Protein AF-0000000086132398 (afdb_homodimer)

InterPro domains:
  IPR012336 Thioredoxin-like fold [PF17172] (26-126)
  IPR026928 FAX/IsoI-like [SFLDG01200] (10-266)
  IPR033468 Metaxin, glutathione S-transferase domain [PF17171] (210-257)
  IPR036282 Glutathione S-transferase, C-terminal domain superfamily [SSF47616] (151-259)
  IPR040079 Glutathione transferase family [SFLDS00019] (10-266)
  IPR050931 Mitochondrial Protein Transport Metaxin [PTHR12289] (7-264)

Radius of gyration: 24.17 Å; Cα contacts (8 Å, |Δi|>4): 785; chains: 2; bounding box: 63×61×75 Å

Solvent-accessible surface area (backbone atoms only — not comparable to full-atom values): 28780 Å² total; per-residue (Å²): 127,79,73,80,75,74,62,55,65,32,36,39,23,60,60,46,71,68,75,48,50,80,59,59,49,30,52,36,40,15,45,50,43,48,40,37,78,61,68,52,77,66,44,80,31,24,67,46,41,87,76,26,86,55,52,39,72,23,29,36,38,33,34,52,91,95,46,90,55,73,44,75,42,36,48,52,66,55,43,52,54,48,34,33,74,70,65,74,36,77,64,60,62,73,82,52,50,51,60,54,46,36,42,34,55,12,43,39,27,28,45,68,43,41,47,43,53,56,50,45,42,38,20,54,60,75,24,33,68,59,31,41,55,59,78,38,55,90,42,59,66,78,56,30,56,54,53,39,50,52,50,40,53,48,49,50,50,18,34,45,59,73,41,65,64,56,47,53,73,67,56,51,51,51,49,54,47,50,51,54,51,35,52,42,43,30,40,48,53,18,46,53,51,49,59,68,67,51,68,86,79,77,74,62,85,68,70,64,63,26,67,90,53,55,95,58,66,40,68,39,46,23,44,49,42,9,46,53,50,14,38,66,54,30,78,32,31,58,68,57,31,53,56,55,64,75,36,64,62,54,56,51,49,42,49,28,45,37,60,72,67,36,69,78,36,57,73,76,120,127,80,74,80,74,73,64,51,67,32,36,40,22,59,61,46,67,68,74,47,51,80,60,60,49,31,50,36,41,14,44,52,43,48,39,38,77,61,69,52,76,66,44,76,31,24,67,43,41,86,76,25,88,56,52,38,71,22,30,35,38,32,32,51,90,97,46,90,57,74,44,76,44,36,47,51,69,55,41,52,53,49,35,34,72,69,64,74,36,77,65,58,61,73,83,52,50,51,58,54,46,36,43,35,56,13,44,39,27,29,45,68,44,42,49,42,54,56,52,46,44,38,19,54,61,76,25,33,69,58,29,40,53,59,78,38,56,88,42,59,67,80,57,29,54,55,53,39,50,51,48,40,52,49,49,49,49,19,34,44,59,74,42,64,64,56,47,52,74,65,56,51,51,51,50,54,47,52,52,54,51,34,51,43,43,30,40,48,52,17,46,51,51,48,57,69,68,51,68,89,76,75,77,64,84,67,71,63,64,25,67,88,53,53,95,60,67,40,67,37,46,21,44,50,41,8,46,54,51,14,38,66,54,31,81,32,30,59,68,57,32,55,56,54,64,75,37,65,61,54,55,52,50,42,49,28,45,37,59,72,67,36,69,78,36,56,72,76,121

Foldseek 3Di:
DPPPPPLWAKEKAAQDQDPQADDLFLLSQLLLLQCLLQPHDYHYHNDALVRAPNSDDIKMWTAQPPHDDIDIDDDSVVVSVVCCVSVVGPAQCVPPDPVVVCVLVVLLCCVVVPVVLLQVCLQCPVLNVLNLCVSCVVDPDVVSVVVSVVVSVVSVVVCVVVPNVVDDPVRSLVSLLVSLVVQLVQLVVLVVLLVVVDDDPPPPQDAATESSNDDGYHSSLSSLLSRLQSQLQRPSRVSSVVSNVVRVSSVVNNVNSCVVRSVSHDGSD/DPPPPPLWAKEKAALDQDPQADDLFLLSQLLLLQCLLQPHDYHYHNDALVRAPNSDDIKMWTAQPPHDDIDIDDDSVVVSVVCCVSVVGPAQCVPPDPVVVCVLVVLLCCVVVPVVLLQVCLQCPVLNVLNLCVSCVVPPDVVSVVVSVVVSVVSVVVCVVVPNVVDDPVRSLVSLLVSLVVQLVQLVVLVVLLVVVDDPPPPPQDAATESSNDPGYHSSLSSLLSRLQSQLQRPSRVSSVVSNVVRVSSVVNNVNSCVVRSVSHDGSD

Organism: Cryphonectria parasitica (strain ATCC 38755 / EP155) (NCBI:txid660469)

pLDDT: mean 92.31, std 12.72, range [26.53, 98.88]

Secondary structure (DSSP, 8-state):
---TT----PEEE-S----SB--S-HHHHHHHHHHHHTT---EEE---GGGSTTSSS-EEEE--TT-SS-EEEE-HHHHHHHHHHTTSS--TTTT--HHHHHHHHHHHHIIIIIIHHHHHHIIIIITHHHHHHHHTTTS-HHHHHHHHHHHHHHHHHHHHHHSGGGS-HHHHHHHHHHHHHHHHHHHHHHHHHHHHHS-TT--SS-----TTSSSS--HHHHHHHHHHHHHHH-TT-HHHHHHHHT-HHHHHHHHHHHHHH-TTSBP--/---TT----PEEE-S----SB--S-HHHHHHHHHHHHTT---EEE---GGGSTTSSS-EEEE--TT-SS-EEEE-HHHHHHHHHHTTSS--TTTT--HHHHHHHHHHHHIIIIIIHHHHHHIIIIITHHHHHHHHTTTS-HHHHHHHHHHHHHHHHHHHHHHSGGGS-HHHHHHHHHHHHHHHHHHHHHHHHHHHHHS-TT--SS-----TTSSSS--HHHHHHHHHHHHHHH-TT-HHHHHHHHT-HHHHHHHHHHHHHH-TTSBP--

Structure (mmCIF, N/CA/C/O backbone):
data_AF-0000000086132398-model_v1
#
loop_
_entity.id
_entity.type
_entity.pdbx_description
1 polymer 'Thioredoxin-like fold domain-containing protein'
#
loop_
_atom_site.group_PDB
_atom_site.id
_atom_site.type_symbol
_atom_site.label_atom_id
_atom_site.label_alt_id
_atom_site.label_comp_id
_atom_site.label_asym_id
_atom_site.label_entity_id
_atom_site.label_seq_id
_atom_site.pdbx_PDB_ins_code
_atom_site.Cartn_x
_atom_site.Cartn_y
_atom_site.Cartn_z
_atom_site.occupancy
_atom_site.B_iso_or_equiv
_atom_site.auth_seq_id
_atom_site.auth_comp_id
_atom_site.auth_asym_id
_atom_site.auth_atom_id
_atom_site.pdbx_PDB_model_num
ATOM 1 N N . MET A 1 1 ? -15.43 21.484 38.281 1 26.92 1 MET A N 1
ATOM 2 C CA . MET A 1 1 ? -14.625 22.375 37.469 1 26.92 1 MET A CA 1
ATOM 3 C C . MET A 1 1 ? -13.477 21.609 36.812 1 26.92 1 MET A C 1
ATOM 5 O O . MET A 1 1 ? -12.539 21.188 37.469 1 26.92 1 MET A O 1
ATOM 9 N N . SER A 1 2 ? -13.695 20.672 35.875 1 32.84 2 SER A N 1
ATOM 10 C CA . SER A 1 2 ? -12.609 20 35.156 1 32.84 2 SER A CA 1
ATOM 11 C C . SER A 1 2 ? -11.531 20.984 34.75 1 32.84 2 SER A C 1
ATOM 13 O O . SER A 1 2 ? -11.836 22.062 34.219 1 32.84 2 SER A O 1
ATOM 15 N N . ASP A 1 3 ? -10.438 21.078 35.531 1 35.03 3 ASP A N 1
ATOM 16 C CA . ASP A 1 3 ? -9.344 22.031 35.312 1 35.03 3 ASP A CA 1
ATOM 17 C C . ASP A 1 3 ? -9.086 22.266 33.844 1 35.03 3 ASP A C 1
ATOM 19 O O . ASP A 1 3 ? -8.844 21.312 33.094 1 35.03 3 ASP A O 1
ATOM 23 N N . PRO A 1 4 ? -9.672 23.094 33.125 1 38.75 4 PRO A N 1
ATOM 24 C CA . PRO A 1 4 ? -9.469 23.438 31.719 1 38.75 4 PRO A CA 1
ATOM 25 C C . PRO A 1 4 ? -8.008 23.328 31.297 1 38.75 4 PRO A C 1
ATOM 27 O O . PRO A 1 4 ? -7.676 23.641 30.141 1 38.75 4 PRO A O 1
ATOM 30 N N . GLU A 1 5 ? -6.996 23.547 32.188 1 40.16 5 GLU A N 1
ATOM 31 C CA . GLU A 1 5 ? -5.566 23.781 32 1 40.16 5 GLU A CA 1
ATOM 32 C C . GLU A 1 5 ? -4.887 22.594 31.328 1 40.16 5 GLU A C 1
ATOM 34 O O . GLU A 1 5 ? -3.711 22.672 30.969 1 40.16 5 GLU A O 1
ATOM 39 N N . ASN A 1 6 ? -5.199 21.406 31.688 1 42.88 6 ASN A N 1
ATOM 40 C CA . ASN A 1 6 ? -4.41 20.234 31.344 1 42.88 6 ASN A CA 1
ATOM 41 C C . ASN A 1 6 ? -4.363 20.031 29.828 1 42.88 6 ASN A C 1
ATOM 43 O O . ASN A 1 6 ? -4.648 18.938 29.328 1 42.88 6 ASN A O 1
ATOM 47 N N . THR A 1 7 ? -4.824 21 29.141 1 49.41 7 THR A N 1
ATOM 48 C CA . THR A 1 7 ? -4.84 20.719 27.719 1 49.41 7 THR A CA 1
ATOM 49 C C . THR A 1 7 ? -3.445 20.344 27.219 1 49.41 7 THR A C 1
ATOM 51 O O . THR A 1 7 ? -2.508 21.141 27.344 1 49.41 7 THR A O 1
ATOM 54 N N . SER A 1 8 ? -2.998 19.078 27.359 1 58.44 8 SER A N 1
ATOM 55 C CA . SER A 1 8 ? -1.774 18.484 26.828 1 58.44 8 SER A CA 1
ATOM 56 C C . SER A 1 8 ? -1.333 19.172 25.547 1 58.44 8 SER A C 1
ATOM 58 O O . SER A 1 8 ? -2.102 19.266 24.578 1 58.44 8 SER A O 1
ATOM 60 N N . THR A 1 9 ? -0.466 20.266 25.719 1 83.38 9 THR A N 1
ATOM 61 C CA . THR A 1 9 ? 0.104 21.031 24.609 1 83.38 9 THR A CA 1
ATOM 62 C C . THR A 1 9 ? 0.759 20.109 23.594 1 83.38 9 THR A C 1
ATOM 64 O O . THR A 1 9 ? 1.631 19.312 23.938 1 83.38 9 THR A O 1
ATOM 67 N N . LEU A 1 10 ? 0.157 19.906 22.453 1 94.12 10 LEU A N 1
ATOM 68 C CA . LEU A 1 10 ? 0.68 19.109 21.344 1 94.12 10 LEU A CA 1
ATOM 69 C C . LEU A 1 10 ? 1.434 19.984 20.359 1 94.12 10 LEU A C 1
ATOM 71 O O . LEU A 1 10 ? 0.931 21.031 19.938 1 94.12 10 LEU A O 1
ATOM 75 N N . THR A 1 11 ? 2.705 19.672 20.188 1 95.62 11 THR A N 1
ATOM 76 C CA . THR A 1 11 ? 3.482 20.312 19.141 1 95.62 11 THR A CA 1
ATOM 77 C C . THR A 1 11 ? 3.674 19.359 17.953 1 95.62 11 THR A C 1
ATOM 79 O O . THR A 1 11 ? 4.121 18.234 18.125 1 95.62 11 THR A O 1
ATOM 82 N N . LEU A 1 12 ? 3.256 19.797 16.812 1 96.5 12 LEU A N 1
ATOM 83 C CA . LEU A 1 12 ? 3.42 19.047 15.578 1 96.5 12 LEU A CA 1
ATOM 84 C C . LEU A 1 12 ? 4.59 19.594 14.766 1 96.5 12 LEU A C 1
ATOM 86 O O . LEU A 1 12 ? 4.582 20.75 14.352 1 96.5 12 LEU A O 1
ATOM 90 N N . PHE A 1 13 ? 5.562 18.75 14.539 1 96.69 13 PHE A N 1
ATOM 91 C CA . PHE A 1 13 ? 6.727 19.125 13.75 1 96.69 13 PHE A CA 1
ATOM 92 C C . PHE A 1 13 ? 6.516 18.797 12.273 1 96.69 13 PHE A C 1
ATOM 94 O O . PHE A 1 13 ? 6.402 17.625 11.906 1 96.69 13 PHE A O 1
ATOM 101 N N . ARG A 1 14 ? 6.539 19.828 11.445 1 95.25 14 ARG A N 1
ATOM 102 C CA . ARG A 1 14 ? 6.047 19.75 10.07 1 95.25 14 ARG A CA 1
ATOM 103 C C . ARG A 1 14 ? 7.191 19.859 9.078 1 95.25 14 ARG A C 1
ATOM 105 O O . ARG A 1 14 ? 6.984 19.734 7.867 1 95.25 14 ARG A O 1
ATOM 112 N N . GLY A 1 15 ? 8.375 20.141 9.5 1 90.81 15 GLY A N 1
ATOM 113 C CA . GLY A 1 15 ? 9.508 20.328 8.602 1 90.81 15 GLY A CA 1
ATOM 114 C C . GLY A 1 15 ? 9.727 21.781 8.227 1 90.81 15 GLY A C 1
ATOM 115 O O . GLY A 1 15 ? 10.812 22.156 7.777 1 90.81 15 GLY A O 1
ATOM 116 N N . TRP A 1 16 ? 8.688 22.609 8.344 1 85.69 16 TRP A N 1
ATOM 117 C CA . TRP A 1 16 ? 8.75 24.047 8.031 1 85.69 16 TRP A CA 1
ATOM 118 C C . TRP A 1 16 ? 8.18 24.875 9.18 1 85.69 16 TRP A C 1
ATOM 120 O O . TRP A 1 16 ? 7.188 24.5 9.797 1 85.69 16 TRP A O 1
ATOM 130 N N . PRO A 1 17 ? 8.789 25.984 9.312 1 79.12 17 PRO A N 1
ATOM 131 C CA . PRO A 1 17 ? 8.352 26.797 10.438 1 79.12 17 PRO A CA 1
ATOM 132 C C . PRO A 1 17 ? 7.133 27.672 10.102 1 79.12 17 PRO A C 1
ATOM 134 O O . PRO A 1 17 ? 6.508 28.234 11 1 79.12 17 PRO A O 1
ATOM 137 N N . THR A 1 18 ? 6.828 27.766 8.812 1 82 18 THR A N 1
ATOM 138 C CA . THR A 1 18 ? 5.781 28.688 8.367 1 82 18 THR A CA 1
ATOM 139 C C . THR A 1 18 ? 4.41 28.203 8.844 1 82 18 THR A C 1
ATOM 141 O O . THR A 1 18 ? 4.07 27.031 8.703 1 82 18 THR A O 1
ATOM 144 N N . ARG A 1 19 ? 3.719 29.078 9.375 1 84.88 19 ARG A N 1
ATOM 145 C CA . ARG A 1 19 ? 2.365 28.797 9.836 1 84.88 19 ARG A CA 1
ATOM 146 C C . ARG A 1 19 ? 1.326 29.266 8.828 1 84.88 19 ARG A C 1
ATOM 148 O O . ARG A 1 19 ? 1.611 30.125 7.992 1 84.88 19 ARG A O 1
ATOM 155 N N . GLY A 1 20 ? 0.18 28.672 8.883 1 91.75 20 GLY A N 1
ATOM 156 C CA . GLY A 1 20 ? -0.929 29.141 8.062 1 91.75 20 GLY A CA 1
ATOM 157 C C . GLY A 1 20 ? -0.855 28.656 6.625 1 91.75 20 GLY A C 1
ATOM 158 O O . GLY A 1 20 ? -1.561 29.172 5.754 1 91.75 20 GLY A O 1
ATOM 159 N N . GLU A 1 21 ? 0.083 27.75 6.422 1 94 21 GLU A N 1
ATOM 160 C CA . GLU A 1 21 ? 0.215 27.172 5.09 1 94 21 GLU A CA 1
ATOM 161 C C . GLU A 1 21 ? 0.423 25.656 5.164 1 94 21 GLU A C 1
ATOM 163 O O . GLU A 1 21 ? 1.042 25.156 6.105 1 94 21 GLU A O 1
ATOM 168 N N . HIS A 1 22 ? -0.115 25 4.18 1 95.94 22 HIS A N 1
ATOM 169 C CA . HIS A 1 22 ? 0.186 23.578 4.062 1 95.94 22 HIS A CA 1
ATOM 170 C C . HIS A 1 22 ? 1.608 23.359 3.559 1 95.94 22 HIS A C 1
ATOM 172 O O . HIS A 1 22 ? 2.215 24.25 2.979 1 95.94 22 HIS A O 1
ATOM 178 N N . VAL A 1 23 ? 2.094 22.234 3.863 1 94.81 23 VAL A N 1
ATOM 179 C CA . VAL A 1 23 ? 3.43 21.875 3.393 1 94.81 23 VAL A CA 1
ATOM 180 C C . VAL A 1 23 ? 3.33 20.766 2.346 1 94.81 23 VAL A C 1
ATOM 182 O O . VAL A 1 23 ? 2.258 20.203 2.137 1 94.81 23 VAL A O 1
ATOM 185 N N . TRP A 1 24 ? 4.461 20.391 1.703 1 95.69 24 TRP A N 1
ATOM 186 C CA . TRP A 1 24 ? 4.461 19.453 0.576 1 95.69 24 TRP A CA 1
ATOM 187 C C . TRP A 1 24 ? 4.215 18.031 1.046 1 95.69 24 TRP A C 1
ATOM 189 O O . TRP A 1 24 ? 3.793 17.172 0.263 1 95.69 24 TRP A O 1
ATOM 199 N N . SER A 1 25 ? 4.531 17.703 2.273 1 96.5 25 SER A N 1
ATOM 200 C CA . SER A 1 25 ? 4.414 16.344 2.762 1 96.5 25 SER A CA 1
ATOM 201 C C . SER A 1 25 ? 2.955 15.945 2.967 1 96.5 25 SER A C 1
ATOM 203 O O . SER A 1 25 ? 2.26 16.531 3.795 1 96.5 25 SER A O 1
ATOM 205 N N . PRO A 1 26 ? 2.5 14.906 2.328 1 98.38 26 PRO A N 1
ATOM 206 C CA . PRO A 1 26 ? 1.115 14.477 2.547 1 98.38 26 PRO A CA 1
ATOM 207 C C . PRO A 1 26 ? 0.878 13.945 3.957 1 98.38 26 PRO A C 1
ATOM 209 O O . PRO A 1 26 ? -0.244 14.008 4.465 1 98.38 26 PRO A O 1
ATOM 212 N N . PHE A 1 27 ? 1.921 13.484 4.594 1 98.38 27 PHE A N 1
ATOM 213 C CA . PHE A 1 27 ? 1.777 12.891 5.918 1 98.38 27 PHE A CA 1
ATOM 214 C C . PHE A 1 27 ? 1.603 13.977 6.98 1 98.38 27 PHE A C 1
ATOM 216 O O . PHE A 1 27 ? 0.894 13.773 7.969 1 98.38 27 PHE A O 1
ATOM 223 N N . VAL A 1 28 ? 2.277 15.109 6.773 1 97.94 28 VAL A N 1
ATOM 224 C CA . VAL A 1 28 ? 2.084 16.234 7.676 1 97.94 28 VAL A CA 1
ATOM 225 C C . VAL A 1 28 ? 0.658 16.766 7.539 1 97.94 28 VAL A C 1
ATOM 227 O O . VAL A 1 28 ? -0.039 16.953 8.539 1 97.94 28 VAL A O 1
ATOM 230 N N . VAL A 1 29 ? 0.229 16.969 6.289 1 98.12 29 VAL A N 1
ATOM 231 C CA . VAL A 1 29 ? -1.101 17.516 6.035 1 98.12 29 VAL A CA 1
ATOM 232 C C . VAL A 1 29 ? -2.162 16.547 6.562 1 98.12 29 VAL A C 1
ATOM 234 O O . VAL A 1 29 ? -3.156 16.969 7.156 1 98.12 29 VAL A O 1
ATOM 237 N N . LYS A 1 30 ? -1.985 15.289 6.359 1 98.75 30 LYS A N 1
ATOM 238 C CA . LYS A 1 30 ? -2.863 14.25 6.887 1 98.75 30 LYS A CA 1
ATOM 239 C C . LYS A 1 30 ? -3.018 14.375 8.398 1 98.75 30 LYS A C 1
ATOM 241 O O . LYS A 1 30 ? -4.133 14.328 8.922 1 98.75 30 LYS A O 1
ATOM 246 N N . LEU A 1 31 ? -1.902 14.469 9.078 1 98.56 31 LEU A N 1
ATOM 247 C CA . LEU A 1 31 ? -1.93 14.516 10.539 1 98.56 31 LEU A CA 1
ATOM 248 C C . LEU A 1 31 ? -2.613 15.789 11.023 1 98.56 31 LEU A C 1
ATOM 250 O O . LEU A 1 31 ? -3.41 15.75 11.969 1 98.56 31 LEU A O 1
ATOM 254 N N . GLU A 1 32 ? -2.328 16.922 10.391 1 97.62 32 GLU A N 1
ATOM 255 C CA . GLU A 1 32 ? -3.008 18.172 10.75 1 97.62 32 GLU A CA 1
ATOM 256 C C . GLU A 1 32 ? -4.516 18.047 10.531 1 97.62 32 GLU A C 1
ATOM 258 O O . GLU A 1 32 ? -5.301 18.453 11.391 1 97.62 32 GLU A O 1
ATOM 263 N N . ALA A 1 33 ? -4.871 17.516 9.375 1 98.56 33 ALA A N 1
ATOM 264 C CA . ALA A 1 33 ? -6.293 17.328 9.094 1 98.56 33 ALA A CA 1
ATOM 265 C C . ALA A 1 33 ? -6.953 16.469 10.172 1 98.56 33 ALA A C 1
ATOM 267 O O . ALA A 1 33 ? -8.031 16.812 10.664 1 98.56 33 ALA A O 1
ATOM 268 N N . ARG A 1 34 ? -6.254 15.406 10.547 1 98.56 34 ARG A N 1
ATOM 269 C CA . ARG A 1 34 ? -6.82 14.492 11.523 1 98.56 34 ARG A CA 1
ATOM 270 C C . ARG A 1 34 ? -7.004 15.18 12.875 1 98.56 34 ARG A C 1
ATOM 272 O O . ARG A 1 34 ? -7.996 14.938 13.57 1 98.56 34 ARG A O 1
ATOM 279 N N . LEU A 1 35 ? -6.059 15.969 13.305 1 97.69 35 LEU A N 1
ATOM 280 C CA . LEU A 1 35 ? -6.172 16.719 14.547 1 97.69 35 LEU A CA 1
ATOM 281 C C . LEU A 1 35 ? -7.32 17.719 14.469 1 97.69 35 LEU A C 1
ATOM 283 O O . LEU A 1 35 ? -8.117 17.844 15.406 1 97.69 35 LEU A O 1
ATOM 287 N N . ARG A 1 36 ? -7.492 18.312 13.359 1 97.31 36 ARG A N 1
ATOM 288 C CA . ARG A 1 36 ? -8.484 19.359 13.219 1 97.31 36 ARG A CA 1
ATOM 289 C C . ARG A 1 36 ? -9.891 18.781 13.062 1 97.31 36 ARG A C 1
ATOM 291 O O . ARG A 1 36 ? -10.875 19.406 13.477 1 97.31 36 ARG A O 1
ATOM 298 N N . PHE A 1 37 ? -10.016 17.562 12.438 1 98.19 37 PHE A N 1
ATOM 299 C CA . PHE A 1 37 ? -11.297 16.875 12.43 1 98.19 37 PHE A CA 1
ATOM 300 C C . PHE A 1 37 ? -11.844 16.719 13.852 1 98.19 37 PHE A C 1
ATOM 302 O O . PHE A 1 37 ? -13.055 16.688 14.055 1 98.19 37 PHE A O 1
ATOM 309 N N . ALA A 1 38 ? -10.914 16.656 14.828 1 96.56 38 ALA A N 1
ATOM 310 C CA . ALA A 1 38 ? -11.297 16.484 16.234 1 96.56 38 ALA A CA 1
ATOM 311 C C . ALA A 1 38 ? -11.375 17.812 16.953 1 96.56 38 ALA A C 1
ATOM 313 O O . ALA A 1 38 ? -11.602 17.859 18.172 1 96.56 38 ALA A O 1
ATOM 314 N N . GLY A 1 39 ? -11.062 18.906 16.297 1 95 39 GLY A N 1
ATOM 315 C CA . GLY A 1 39 ? -11.078 20.219 16.922 1 95 39 GLY A CA 1
ATOM 316 C C . GLY A 1 39 ? -9.898 20.469 17.828 1 95 39 GLY A C 1
ATOM 317 O O . GLY A 1 39 ? -9.961 21.312 18.734 1 95 39 GLY A O 1
ATOM 318 N N . MET A 1 40 ? -8.891 19.75 17.609 1 94.12 40 MET A N 1
ATOM 319 C CA . MET A 1 40 ? -7.719 19.875 18.469 1 94.12 40 MET A CA 1
ATOM 320 C C . MET A 1 40 ? -6.832 21.031 18.031 1 94.12 40 MET A C 1
ATOM 322 O O . MET A 1 40 ? -6.617 21.234 16.828 1 94.12 40 MET A O 1
ATOM 326 N N . THR A 1 41 ? -6.355 21.734 19 1 91.88 41 THR A N 1
ATOM 327 C CA . THR A 1 41 ? -5.355 22.766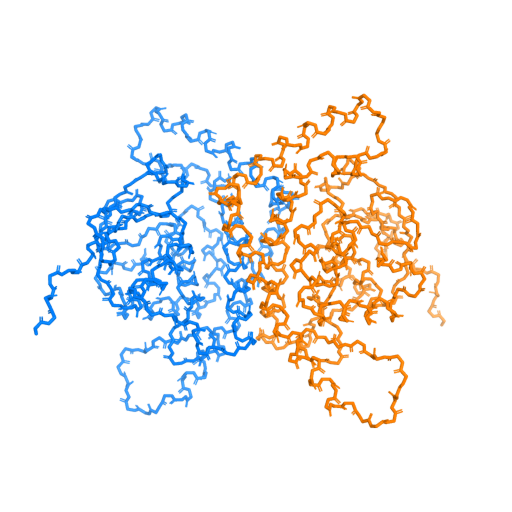 18.734 1 91.88 41 THR A CA 1
ATOM 328 C C . THR A 1 41 ? -3.947 22.203 18.922 1 91.88 41 THR A C 1
ATOM 330 O O . THR A 1 41 ? -3.736 21.281 19.719 1 91.88 41 THR A O 1
ATOM 333 N N . TYR A 1 42 ? -3.055 22.688 18.156 1 93.25 42 TYR A N 1
ATOM 334 C CA . TYR A 1 42 ? -1.66 22.266 18.25 1 93.25 42 TYR A CA 1
ATOM 335 C C . TYR A 1 42 ? -0.723 23.406 17.844 1 93.25 42 TYR A C 1
ATOM 337 O O . TYR A 1 42 ? -1.132 24.344 17.156 1 93.25 42 TYR A O 1
ATOM 345 N N . GLU A 1 43 ? 0.41 23.312 18.359 1 92.5 43 GLU A N 1
ATOM 346 C CA . GLU A 1 43 ? 1.479 24.203 17.922 1 92.5 43 GLU A CA 1
ATOM 347 C C . GLU A 1 43 ? 2.27 23.594 16.766 1 92.5 43 GLU A C 1
ATOM 349 O O . GLU A 1 43 ? 2.43 22.375 16.703 1 92.5 43 GLU A O 1
ATOM 354 N N . ALA A 1 44 ? 2.703 24.453 15.852 1 92.44 44 ALA A N 1
ATOM 355 C CA . ALA A 1 44 ? 3.494 23.984 14.719 1 92.44 44 ALA A CA 1
ATOM 356 C C . ALA A 1 44 ? 4.984 24.219 14.953 1 92.44 44 ALA A C 1
ATOM 358 O O . ALA A 1 44 ? 5.383 25.312 15.383 1 92.44 44 ALA A O 1
ATOM 359 N N . GLY A 1 45 ? 5.758 23.203 14.773 1 92.31 45 GLY A N 1
ATOM 360 C CA . GLY A 1 45 ? 7.211 23.297 14.812 1 92.31 45 GLY A CA 1
ATOM 361 C C . GLY A 1 45 ? 7.871 22.875 13.516 1 92.31 45 GLY A C 1
ATOM 362 O O . GLY A 1 45 ? 7.27 22.156 12.711 1 92.31 45 GLY A O 1
ATOM 363 N N . ALA A 1 46 ? 9.031 23.391 13.25 1 91.44 46 ALA A N 1
ATOM 364 C CA . ALA A 1 46 ? 9.781 23.047 12.039 1 91.44 46 ALA A CA 1
ATOM 365 C C . ALA A 1 46 ? 10.273 21.594 12.109 1 91.44 46 ALA A C 1
ATOM 367 O O . ALA A 1 46 ? 9.875 20.766 11.289 1 91.44 46 ALA A O 1
ATOM 368 N N . GLY A 1 47 ? 11.125 21.328 13.117 1 90.31 47 GLY A N 1
ATOM 369 C CA . GLY A 1 47 ? 11.68 20 13.266 1 90.31 47 GLY A CA 1
ATOM 370 C C . GLY A 1 47 ? 12.531 19.562 12.086 1 90.31 47 GLY A C 1
ATOM 371 O O . GLY A 1 47 ? 12.781 20.359 11.172 1 90.31 47 GLY A O 1
ATOM 372 N N . SER A 1 48 ? 13.094 18.406 12.156 1 90.5 48 SER A N 1
ATOM 373 C CA . SER A 1 48 ? 13.898 17.797 11.094 1 90.5 48 SER A CA 1
ATOM 374 C C . SER A 1 48 ? 13.914 16.266 11.219 1 90.5 48 SER A C 1
ATOM 376 O O . SER A 1 48 ? 13.633 15.727 12.289 1 90.5 48 SER A O 1
ATOM 378 N N . PRO A 1 49 ? 14.156 15.586 10.055 1 89.56 49 PRO A N 1
ATOM 379 C CA . PRO A 1 49 ? 14.305 14.133 10.156 1 89.56 49 PRO A CA 1
ATOM 380 C C . PRO A 1 49 ? 15.352 13.719 11.18 1 89.56 49 PRO A C 1
ATOM 382 O O . PRO A 1 49 ? 15.203 12.688 11.844 1 89.56 49 PRO A O 1
ATOM 385 N N . ARG A 1 50 ? 16.344 14.492 11.414 1 87.25 50 ARG A N 1
ATOM 386 C CA . ARG A 1 50 ? 17.422 14.188 12.344 1 87.25 50 ARG A CA 1
ATOM 387 C C . ARG A 1 50 ? 16.922 14.195 13.781 1 87.25 50 ARG A C 1
ATOM 389 O O . ARG A 1 50 ? 17.375 13.398 14.609 1 87.25 50 ARG A O 1
ATOM 396 N N . SER A 1 51 ? 16 15.023 14.047 1 90.75 51 SER A N 1
ATOM 397 C CA . SER A 1 51 ? 15.484 15.141 15.398 1 90.75 51 SER A CA 1
ATOM 398 C C . SER A 1 51 ? 14.266 14.242 15.602 1 90.75 51 SER A C 1
ATOM 400 O O . SER A 1 51 ? 13.766 14.117 16.719 1 90.75 51 SER A O 1
ATOM 402 N N . ALA A 1 52 ? 13.773 13.633 14.562 1 93.88 52 ALA A N 1
ATOM 403 C CA . ALA A 1 52 ? 12.57 12.812 14.617 1 93.88 52 ALA A CA 1
ATOM 404 C C . ALA A 1 52 ? 12.867 11.43 15.195 1 93.88 52 ALA A C 1
ATOM 406 O O . ALA A 1 52 ? 13.883 10.812 14.852 1 93.88 52 ALA A O 1
ATOM 407 N N . PRO A 1 53 ? 11.992 10.898 16.047 1 93.94 53 PRO A N 1
ATOM 408 C CA . PRO A 1 53 ? 12.258 9.609 16.703 1 93.94 53 PRO A CA 1
ATOM 409 C C . PRO A 1 53 ? 12.359 8.453 15.703 1 93.94 53 PRO A C 1
ATOM 411 O O . PRO A 1 53 ? 13.047 7.465 15.977 1 93.94 53 PRO A O 1
ATOM 414 N N . LYS A 1 54 ? 11.688 8.523 14.57 1 93.12 54 LYS A N 1
ATOM 415 C CA . LYS A 1 54 ? 11.742 7.465 13.562 1 93.12 54 LYS A CA 1
ATOM 416 C C . LYS A 1 54 ? 12.414 7.961 12.281 1 93.12 54 LYS A C 1
ATOM 418 O O . LYS A 1 54 ? 12.273 7.336 11.227 1 93.12 54 LYS A O 1
ATOM 423 N N . GLY A 1 55 ? 12.961 9.125 12.375 1 91.81 55 GLY A N 1
ATOM 424 C CA . GLY A 1 55 ? 13.773 9.656 11.289 1 91.81 55 GLY A CA 1
ATOM 425 C C . GLY A 1 55 ? 12.945 10.258 10.164 1 91.81 55 GLY A C 1
ATOM 426 O O . GLY A 1 55 ? 13.461 10.508 9.078 1 91.81 55 GLY A O 1
ATOM 427 N N . LYS A 1 56 ? 11.68 10.375 10.375 1 92.88 56 LYS A N 1
ATOM 428 C CA . LYS A 1 56 ? 10.789 10.953 9.375 1 92.88 56 LYS A CA 1
ATOM 429 C C . LYS A 1 56 ? 9.867 12.008 9.992 1 92.88 56 LYS A C 1
ATOM 431 O O . LYS A 1 56 ? 9.5 11.898 11.164 1 92.88 56 LYS A O 1
ATOM 436 N N . ILE A 1 57 ? 9.562 12.977 9.195 1 94.62 57 ILE A N 1
ATOM 437 C CA . ILE A 1 57 ? 8.523 13.938 9.523 1 94.62 57 ILE A CA 1
ATOM 438 C C . ILE A 1 57 ? 7.188 13.477 8.945 1 94.62 57 ILE A C 1
ATOM 440 O O . ILE A 1 57 ? 7.148 12.906 7.852 1 94.62 57 ILE A O 1
ATOM 444 N N . PRO A 1 58 ? 6.078 13.602 9.688 1 97.44 58 PRO A N 1
ATOM 445 C CA . PRO A 1 58 ? 5.906 14.406 10.898 1 97.44 58 PRO A CA 1
ATOM 446 C C . PRO A 1 58 ? 6.199 13.617 12.18 1 97.44 58 PRO A C 1
ATOM 448 O O . PRO A 1 58 ? 6.277 12.391 12.148 1 97.44 58 PRO A O 1
ATOM 451 N N . TYR A 1 59 ? 6.422 14.312 13.211 1 97.75 59 TYR A N 1
ATOM 452 C CA . TYR A 1 59 ? 6.402 13.797 14.578 1 97.75 59 TYR A CA 1
ATOM 453 C C . TYR A 1 59 ? 5.816 14.82 15.539 1 97.75 59 TYR A C 1
ATOM 455 O O . TYR A 1 59 ? 5.551 15.969 15.156 1 97.75 59 TYR A O 1
ATOM 463 N N . ILE A 1 60 ? 5.484 14.359 16.766 1 97.56 60 ILE A N 1
ATOM 464 C CA . ILE A 1 60 ? 4.867 15.266 17.734 1 97.56 60 ILE A CA 1
ATOM 465 C C . ILE A 1 60 ? 5.57 15.141 19.078 1 97.56 60 ILE A C 1
ATOM 467 O O . ILE A 1 60 ? 6.27 14.164 19.328 1 97.56 60 ILE A O 1
ATOM 471 N N . THR A 1 61 ? 5.465 16.141 19.844 1 96.69 61 THR A N 1
ATOM 472 C CA . THR A 1 61 ? 5.664 16.062 21.281 1 96.69 61 THR A CA 1
ATOM 473 C C . THR A 1 61 ? 4.363 16.375 22.016 1 96.69 61 THR A C 1
ATOM 475 O O . THR A 1 61 ? 3.605 17.266 21.609 1 96.69 61 THR A O 1
ATOM 478 N N . ILE A 1 62 ? 4.133 15.578 23 1 96.25 62 ILE A N 1
ATOM 479 C CA . ILE A 1 62 ? 2.896 15.781 23.75 1 96.25 62 ILE A CA 1
ATOM 480 C C . ILE A 1 62 ? 3.07 15.258 25.172 1 96.25 62 ILE A C 1
ATOM 482 O O . ILE A 1 62 ? 3.881 14.367 25.422 1 96.25 62 ILE A O 1
ATOM 486 N N . ARG A 1 63 ? 2.395 15.812 26.062 1 93.56 63 ARG A N 1
ATOM 487 C CA . ARG A 1 63 ? 2.246 15.258 27.391 1 93.56 63 ARG A CA 1
ATOM 488 C C . ARG A 1 63 ? 1.028 14.344 27.484 1 93.56 63 ARG A C 1
ATOM 490 O O . ARG A 1 63 ? -0.111 14.812 27.422 1 93.56 63 ARG A O 1
ATOM 497 N N . PRO A 1 64 ? 1.296 13.023 27.594 1 91.81 64 PRO A N 1
ATOM 498 C CA . PRO A 1 64 ? 0.141 12.125 27.688 1 91.81 64 PRO A CA 1
ATOM 499 C C . PRO A 1 64 ? -0.744 12.438 28.891 1 91.81 64 PRO A C 1
ATOM 501 O O . PRO A 1 64 ? -0.271 13 29.891 1 91.81 64 PRO A O 1
ATOM 504 N N . PRO A 1 65 ? -2.033 12.109 28.766 1 89.44 65 PRO A N 1
ATOM 505 C CA . PRO A 1 65 ? -2.904 12.312 29.938 1 89.44 65 PRO A CA 1
ATOM 506 C C . PRO A 1 65 ? -2.373 11.641 31.203 1 89.44 65 PRO A C 1
ATOM 508 O O . PRO A 1 65 ? -2.008 10.461 31.172 1 89.44 65 PRO A O 1
ATOM 511 N N . GLY A 1 66 ? -2.297 12.367 32.219 1 87.88 66 GLY A N 1
ATOM 512 C CA . GLY A 1 66 ? -1.923 11.82 33.5 1 87.88 66 GLY A CA 1
ATOM 513 C C . GLY A 1 66 ? -0.423 11.688 33.688 1 87.88 66 GLY A C 1
ATOM 514 O O . GLY A 1 66 ? 0.042 11.172 34.719 1 87.88 66 GLY A O 1
ATOM 515 N N . LYS A 1 67 ? 0.257 12.125 32.688 1 89.31 67 LYS A N 1
ATOM 516 C CA . LYS A 1 67 ? 1.71 12.031 32.812 1 89.31 67 LYS A CA 1
ATOM 517 C C . LYS A 1 67 ? 2.35 13.414 32.875 1 89.31 67 LYS A C 1
ATOM 519 O O . LYS A 1 67 ? 1.813 14.383 32.312 1 89.31 67 LYS A O 1
ATOM 524 N N . ALA A 1 68 ? 3.473 13.461 33.562 1 88.19 68 ALA A N 1
ATOM 525 C CA . ALA A 1 68 ? 4.16 14.742 33.719 1 88.19 68 ALA A CA 1
ATOM 526 C C . ALA A 1 68 ? 5.172 14.984 32.625 1 88.19 68 ALA A C 1
ATOM 528 O O . ALA A 1 68 ? 5.445 16.125 32.25 1 88.19 68 ALA A O 1
ATOM 529 N N . GLU A 1 69 ? 5.609 13.953 32.062 1 92.31 69 GLU A N 1
ATOM 530 C CA . GLU A 1 69 ? 6.703 14.078 31.109 1 92.31 69 GLU A CA 1
ATOM 531 C C . GLU A 1 69 ? 6.172 14.125 29.688 1 92.31 69 GLU A C 1
ATOM 533 O O . GLU A 1 69 ? 5.168 13.484 29.359 1 92.31 69 GLU A O 1
ATOM 538 N N . LEU A 1 70 ? 6.91 14.867 28.891 1 94.12 70 LEU A N 1
ATOM 539 C CA . LEU A 1 70 ? 6.629 14.922 27.453 1 94.12 70 LEU A CA 1
ATOM 540 C C . LEU A 1 70 ? 7.156 13.672 26.766 1 94.12 70 LEU A C 1
ATOM 542 O O . LEU A 1 70 ? 8.203 13.141 27.125 1 94.12 70 LEU A O 1
ATOM 546 N N . VAL A 1 71 ? 6.375 13.305 25.781 1 95.12 71 VAL A N 1
ATOM 547 C CA . VAL A 1 71 ? 6.844 12.195 24.953 1 95.12 71 VAL A CA 1
ATOM 548 C C . VAL A 1 71 ? 6.906 12.625 23.5 1 95.12 71 VAL A C 1
ATOM 550 O O . VAL A 1 71 ? 6.148 13.5 23.062 1 95.12 71 VAL A O 1
ATOM 553 N N . GLN A 1 72 ? 7.824 12.102 22.781 1 96.62 72 GLN A N 1
ATOM 554 C CA . GLN A 1 72 ? 7.977 12.289 21.344 1 96.62 72 GLN A CA 1
ATOM 555 C C . GLN A 1 72 ? 7.555 11.047 20.578 1 96.62 72 GLN A C 1
ATOM 557 O O . GLN A 1 72 ? 7.91 9.93 20.953 1 96.62 72 GLN A O 1
ATOM 562 N N . MET A 1 73 ? 6.707 11.281 19.594 1 96.62 73 MET A N 1
ATOM 563 C CA . MET A 1 73 ? 6.195 10.156 18.812 1 96.62 73 MET A CA 1
ATOM 564 C C . MET A 1 73 ? 6.266 10.453 17.328 1 96.62 73 MET A C 1
ATOM 566 O O . MET A 1 73 ? 5.98 11.578 16.891 1 96.62 73 MET A O 1
ATOM 570 N N . GLY A 1 74 ? 6.707 9.43 16.609 1 96.19 74 GLY A N 1
ATOM 571 C CA . GLY A 1 74 ? 6.707 9.531 15.156 1 96.19 74 GLY A CA 1
ATOM 572 C C . GLY A 1 74 ? 5.785 8.539 14.484 1 96.19 74 GLY A C 1
ATOM 573 O O . GLY A 1 74 ? 5.176 7.699 15.148 1 96.19 74 GLY A O 1
ATOM 574 N N . ASP A 1 75 ? 5.762 8.781 13.094 1 94.88 75 ASP A N 1
ATOM 575 C CA . ASP A 1 75 ? 4.875 8.117 12.141 1 94.88 75 ASP A CA 1
ATOM 576 C C . ASP A 1 75 ? 3.445 8.641 12.266 1 94.88 75 ASP A C 1
ATOM 578 O O . ASP A 1 75 ? 2.83 8.523 13.328 1 94.88 75 ASP A O 1
ATOM 582 N N . SER A 1 76 ? 2.941 9.148 11.242 1 97.69 76 SER A N 1
ATOM 583 C CA . SER A 1 76 ? 1.652 9.828 11.297 1 97.69 76 SER A CA 1
ATOM 584 C C . SER A 1 76 ? 0.536 8.867 11.695 1 97.69 76 SER A C 1
ATOM 586 O O . SER A 1 76 ? -0.324 9.211 12.508 1 97.69 76 SER A O 1
ATOM 588 N N . THR A 1 77 ? 0.556 7.641 11.242 1 97.69 77 THR A N 1
ATOM 589 C CA . THR A 1 77 ? -0.47 6.652 11.547 1 97.69 77 THR A CA 1
ATOM 590 C C . THR A 1 77 ? -0.383 6.223 13.008 1 97.69 77 THR A C 1
ATOM 592 O O . THR A 1 77 ? -1.403 6.125 13.695 1 97.69 77 THR A O 1
ATOM 595 N N . LEU A 1 78 ? 0.794 6.004 13.523 1 97.75 78 LEU A N 1
ATOM 596 C CA . LEU A 1 78 ? 0.999 5.551 14.898 1 97.75 78 LEU A CA 1
ATOM 597 C C . LEU A 1 78 ? 0.646 6.656 15.891 1 97.75 78 LEU A C 1
ATOM 599 O O . LEU A 1 78 ? 0.119 6.379 16.969 1 97.75 78 LEU A O 1
ATOM 603 N N . ILE A 1 79 ? 0.977 7.883 15.531 1 97.94 79 ILE A N 1
ATOM 604 C CA . ILE A 1 79 ? 0.597 9.023 16.344 1 97.94 79 ILE A CA 1
ATOM 605 C C . ILE A 1 79 ? -0.918 9.047 16.531 1 97.94 79 ILE A C 1
ATOM 607 O O . ILE A 1 79 ? -1.409 9.125 17.672 1 97.94 79 ILE A O 1
ATOM 611 N N . ILE A 1 80 ? -1.65 8.914 15.445 1 98.25 80 ILE A N 1
ATOM 612 C CA . ILE A 1 80 ? -3.109 8.961 15.477 1 98.25 80 ILE A CA 1
ATOM 613 C C . ILE A 1 80 ? -3.645 7.82 16.328 1 98.25 80 ILE A C 1
ATOM 615 O O . ILE A 1 80 ? -4.516 8.031 17.172 1 98.25 80 ILE A O 1
ATOM 619 N N . GLN A 1 81 ? -3.115 6.641 16.141 1 97.88 81 GLN A N 1
ATOM 620 C CA . GLN A 1 81 ? -3.555 5.473 16.891 1 97.88 81 GLN A CA 1
ATOM 621 C C . GLN A 1 81 ? -3.348 5.684 18.391 1 97.88 81 GLN A C 1
ATOM 623 O O . GLN A 1 81 ? -4.219 5.348 19.203 1 97.88 81 GLN A O 1
ATOM 628 N N . GLN A 1 82 ? -2.193 6.254 18.719 1 97.25 82 GLN A N 1
ATOM 629 C CA . GLN A 1 82 ? -1.882 6.465 20.125 1 97.25 82 GLN A CA 1
ATOM 630 C C . GLN A 1 82 ? -2.781 7.535 20.734 1 97.25 82 GLN A C 1
ATOM 632 O O . GLN A 1 82 ? -3.232 7.402 21.875 1 97.25 82 GLN A O 1
ATOM 637 N N . LEU A 1 83 ? -3.01 8.578 20.031 1 97.44 83 LEU A N 1
ATOM 638 C CA . LEU A 1 83 ? -3.896 9.633 20.516 1 97.44 83 LEU A CA 1
ATOM 639 C C . LEU A 1 83 ? -5.309 9.094 20.734 1 97.44 83 LEU A C 1
ATOM 641 O O . LEU A 1 83 ? -5.988 9.492 21.672 1 97.44 83 LEU A O 1
ATOM 645 N N . VAL A 1 84 ? -5.762 8.219 19.844 1 97.75 84 VAL A N 1
ATOM 646 C CA . VAL A 1 84 ? -7.062 7.574 20 1 97.75 84 VAL A CA 1
ATOM 647 C C . VAL A 1 84 ? -7.07 6.703 21.25 1 97.75 84 VAL A C 1
ATOM 649 O O . VAL A 1 84 ? -8.016 6.742 22.031 1 97.75 84 VAL A O 1
ATOM 652 N N . ARG A 1 85 ? -5.988 5.969 21.422 1 96.69 85 ARG A N 1
ATOM 653 C CA . ARG A 1 85 ? -5.879 5.09 22.594 1 96.69 85 ARG A CA 1
ATOM 654 C C . ARG A 1 85 ? -5.93 5.891 23.891 1 96.69 85 ARG A C 1
ATOM 656 O O . ARG A 1 85 ? -6.512 5.441 24.875 1 96.69 85 ARG A O 1
ATOM 663 N N . TRP A 1 86 ? -5.348 7.074 23.859 1 96.25 86 TRP A N 1
ATOM 664 C CA . TRP A 1 86 ? -5.32 7.945 25.031 1 96.25 86 TRP A CA 1
ATOM 665 C C . TRP A 1 86 ? -6.621 8.734 25.156 1 96.25 86 TRP A C 1
ATOM 667 O O . TRP A 1 86 ? -6.785 9.523 26.094 1 96.25 86 TRP A O 1
ATOM 677 N N . GLU A 1 87 ? -7.527 8.617 24.172 1 95.38 87 GLU A N 1
ATOM 678 C CA . GLU A 1 87 ? -8.812 9.312 24.125 1 95.38 87 GLU A CA 1
ATOM 679 C C . GLU A 1 87 ? -8.617 10.82 24.016 1 95.38 87 GLU A C 1
ATOM 681 O O . GLU A 1 87 ? -9.414 11.602 24.547 1 95.38 87 GLU A O 1
ATOM 686 N N . VAL A 1 88 ? -7.492 11.125 23.406 1 94.75 88 VAL A N 1
ATOM 687 C CA . VAL A 1 88 ? -7.215 12.523 23.125 1 94.75 88 VAL A CA 1
ATOM 688 C C . VAL A 1 88 ? -8.016 12.969 21.906 1 94.75 88 VAL A C 1
ATOM 690 O O . VAL A 1 88 ? -8.469 14.117 21.828 1 94.75 88 VAL A O 1
ATOM 693 N N . VAL A 1 89 ? -8.156 12.133 20.922 1 96.56 89 VAL A N 1
ATOM 694 C CA . VAL A 1 89 ? -9.016 12.344 19.766 1 96.56 89 VAL A CA 1
ATOM 695 C C . VAL A 1 89 ? -9.961 11.156 19.594 1 96.56 89 VAL A C 1
ATOM 697 O O . VAL A 1 89 ? -9.656 10.047 20.047 1 96.56 89 VAL A O 1
ATOM 700 N N . PRO A 1 90 ? -11.102 11.414 18.969 1 97.69 90 PRO A N 1
ATOM 701 C CA . PRO A 1 90 ? -12.055 10.32 18.812 1 97.69 90 PRO A CA 1
ATOM 702 C C . PRO A 1 90 ? -11.602 9.289 17.766 1 97.69 90 PRO A C 1
ATOM 704 O O . PRO A 1 90 ? -10.836 9.617 16.859 1 97.69 90 PRO A O 1
ATOM 707 N N . ASP A 1 91 ? -12.047 8.086 17.953 1 97.94 91 ASP A N 1
ATOM 708 C CA . ASP A 1 91 ? -11.891 7.055 16.922 1 97.94 91 ASP A CA 1
ATOM 709 C C . ASP A 1 91 ? -12.883 7.266 15.781 1 97.94 91 ASP A C 1
ATOM 711 O O . ASP A 1 91 ? -14.055 6.883 15.891 1 97.94 91 ASP A O 1
ATOM 715 N N . LEU A 1 92 ? -12.422 7.77 14.672 1 97.94 92 LEU A N 1
ATOM 716 C CA . LEU A 1 92 ? -13.289 8.125 13.555 1 97.94 92 LEU A CA 1
ATOM 717 C C . LEU A 1 92 ? -13.852 6.871 12.891 1 97.94 92 LEU A C 1
ATOM 719 O O . LEU A 1 92 ? -14.844 6.945 12.156 1 97.94 92 LEU A O 1
ATOM 723 N N . ASN A 1 93 ? -13.188 5.711 13.117 1 97.62 93 ASN A N 1
ATOM 724 C CA . ASN A 1 93 ? -13.57 4.488 12.43 1 97.62 93 ASN A CA 1
ATOM 725 C C . ASN A 1 93 ? -14.336 3.541 13.344 1 97.62 93 ASN A C 1
ATOM 727 O O . ASN A 1 93 ? -14.586 2.387 12.992 1 97.62 93 ASN A O 1
ATOM 731 N N . ALA A 1 94 ? -14.711 3.996 14.508 1 96.06 94 ALA A N 1
ATOM 732 C CA . ALA A 1 94 ? -15.289 3.145 15.539 1 96.06 94 ALA A CA 1
ATOM 733 C C . ALA A 1 94 ? -16.578 2.498 15.055 1 96.06 94 ALA A C 1
ATOM 735 O O . ALA A 1 94 ? -16.875 1.346 15.383 1 96.06 94 ALA A O 1
ATOM 736 N N . SER A 1 95 ? -17.375 3.182 14.234 1 95.38 95 SER A N 1
ATOM 737 C CA . SER A 1 95 ? -18.719 2.721 13.906 1 95.38 95 SER A CA 1
ATOM 738 C C . SER A 1 95 ? -18.781 2.121 12.508 1 95.38 95 SER A C 1
ATOM 740 O O . SER A 1 95 ? -19.859 1.798 12.016 1 95.38 95 SER A O 1
ATOM 742 N N . LEU A 1 96 ? -17.688 1.953 11.938 1 96.5 96 LEU A N 1
ATOM 743 C CA . LEU A 1 96 ? -17.672 1.488 10.555 1 96.5 96 LEU A CA 1
ATOM 744 C C . LEU A 1 96 ? -18.016 0.004 10.477 1 96.5 96 LEU A C 1
ATOM 746 O O . LEU A 1 96 ? -17.641 -0.772 11.352 1 96.5 96 LEU A O 1
ATOM 750 N N . SER A 1 97 ? -18.703 -0.403 9.398 1 95.56 97 SER A N 1
ATOM 751 C CA . SER A 1 97 ? -18.891 -1.812 9.07 1 95.56 97 SER A CA 1
ATOM 752 C C . SER A 1 97 ? -17.562 -2.48 8.719 1 95.56 97 SER A C 1
ATOM 754 O O . SER A 1 97 ? -16.562 -1.802 8.492 1 95.56 97 SER A O 1
ATOM 756 N N . ALA A 1 98 ? -17.562 -3.822 8.664 1 94.62 98 ALA A N 1
ATOM 757 C CA . ALA A 1 98 ? -16.375 -4.566 8.289 1 94.62 98 ALA A CA 1
ATOM 758 C C . ALA A 1 98 ? -15.891 -4.168 6.895 1 94.62 98 ALA A C 1
ATOM 760 O O . ALA A 1 98 ? -14.688 -4.004 6.668 1 94.62 98 ALA A O 1
ATOM 761 N N . GLU A 1 99 ? -16.812 -3.979 6.02 1 95 99 GLU A N 1
ATOM 762 C CA . GLU A 1 99 ? -16.484 -3.611 4.645 1 95 99 GLU A CA 1
ATOM 763 C C . GLU A 1 99 ? -15.906 -2.203 4.57 1 95 99 GLU A C 1
ATOM 765 O O . GLU A 1 99 ? -14.922 -1.967 3.865 1 95 99 GLU A O 1
ATOM 770 N N . ASP A 1 100 ? -16.578 -1.271 5.316 1 97.06 100 ASP A N 1
ATOM 771 C CA . ASP A 1 100 ? -16.094 0.109 5.32 1 97.06 100 ASP A CA 1
ATOM 772 C C . ASP A 1 100 ? -14.727 0.212 5.977 1 97.06 100 ASP A C 1
ATOM 774 O O . ASP A 1 100 ? -13.883 0.997 5.539 1 97.06 100 ASP A O 1
ATOM 778 N N . ARG A 1 101 ? -14.523 -0.569 7.016 1 97.69 101 ARG A N 1
ATOM 779 C CA . ARG A 1 101 ? -13.227 -0.601 7.68 1 97.69 101 ARG A CA 1
ATOM 780 C C . ARG A 1 101 ? -12.141 -1.108 6.734 1 97.69 101 ARG A C 1
ATOM 782 O O . ARG A 1 101 ? -11.031 -0.575 6.711 1 97.69 101 ARG A O 1
ATOM 789 N N . ALA A 1 102 ? -12.477 -2.139 5.992 1 98.19 102 ALA A N 1
ATOM 790 C CA . ALA A 1 102 ? -11.531 -2.682 5.02 1 98.19 102 ALA A CA 1
ATOM 791 C C . ALA A 1 102 ? -11.227 -1.664 3.922 1 98.19 102 ALA A C 1
ATOM 793 O O . ALA A 1 102 ? -10.078 -1.51 3.512 1 98.19 102 ALA A O 1
ATOM 794 N N . GLN A 1 103 ? -12.273 -0.999 3.457 1 98.19 103 GLN A N 1
ATOM 795 C CA . GLN A 1 103 ? -12.094 0.017 2.424 1 98.19 103 GLN A CA 1
ATOM 796 C C . GLN A 1 103 ? -11.242 1.175 2.936 1 98.19 103 GLN A C 1
ATOM 798 O O . GLN A 1 103 ? -10.398 1.7 2.207 1 98.19 103 GLN A O 1
ATOM 803 N N . ASP A 1 104 ? -11.477 1.601 4.145 1 98.62 104 ASP A N 1
ATOM 804 C CA . ASP A 1 104 ? -10.695 2.67 4.762 1 98.62 104 ASP A CA 1
ATOM 805 C C . ASP A 1 104 ? -9.219 2.295 4.859 1 98.62 104 ASP A C 1
ATOM 807 O O . ASP A 1 104 ? -8.367 2.971 4.285 1 98.62 104 ASP A O 1
ATOM 811 N N . LEU A 1 105 ? -8.938 1.142 5.434 1 98.75 105 LEU A N 1
ATOM 812 C CA . LEU A 1 105 ? -7.57 0.669 5.633 1 98.75 105 LEU A CA 1
ATOM 813 C C . LEU A 1 105 ? -6.859 0.481 4.297 1 98.75 105 LEU A C 1
ATOM 815 O O . LEU A 1 105 ? -5.711 0.904 4.137 1 98.75 105 LEU A O 1
ATOM 819 N N . ALA A 1 106 ? -7.543 -0.119 3.381 1 98.88 106 ALA A N 1
ATOM 820 C CA . ALA A 1 106 ? -6.949 -0.448 2.09 1 98.88 106 ALA A CA 1
ATOM 821 C C . ALA A 1 106 ? -6.664 0.813 1.279 1 98.88 106 ALA A C 1
ATOM 823 O O . ALA A 1 106 ? -5.637 0.907 0.604 1 98.88 106 ALA A O 1
ATOM 824 N N . THR A 1 107 ? -7.539 1.775 1.291 1 98.88 107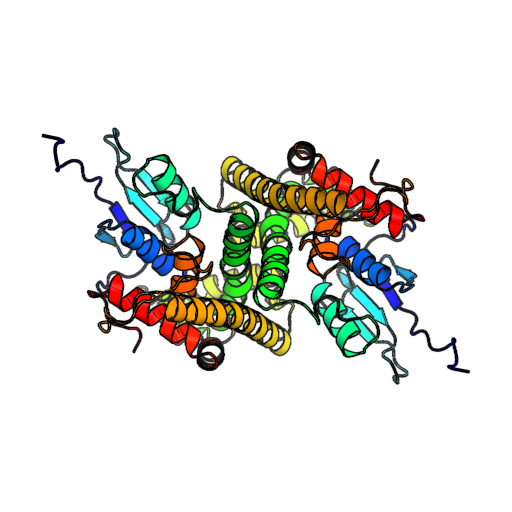 THR A N 1
ATOM 825 C CA . THR A 1 107 ? -7.34 3.002 0.527 1 98.88 107 THR A CA 1
ATOM 826 C C . THR A 1 107 ? -6.195 3.826 1.113 1 98.88 107 THR A C 1
ATOM 828 O O . THR A 1 107 ? -5.414 4.426 0.373 1 98.88 107 THR A O 1
ATOM 831 N N . ARG A 1 108 ? -6.109 3.832 2.412 1 98.88 108 ARG A N 1
ATOM 832 C CA . ARG A 1 108 ? -4.957 4.492 3.016 1 98.88 108 ARG A CA 1
ATOM 833 C C . ARG A 1 108 ? -3.654 3.836 2.574 1 98.88 108 ARG A C 1
ATOM 835 O O . ARG A 1 108 ? -2.684 4.523 2.256 1 98.88 108 ARG A O 1
ATOM 842 N N . ALA A 1 109 ? -3.662 2.527 2.494 1 98.81 109 ALA A N 1
ATOM 843 C CA . ALA A 1 109 ? -2.473 1.815 2.033 1 98.81 109 ALA A CA 1
ATOM 844 C C . ALA A 1 109 ? -2.186 2.123 0.566 1 98.81 109 ALA A C 1
ATOM 846 O O . ALA A 1 109 ? -1.026 2.273 0.173 1 98.81 109 ALA A O 1
ATOM 847 N N . LEU A 1 110 ? -3.207 2.195 -0.242 1 98.88 110 LEU A N 1
ATOM 848 C CA . LEU A 1 110 ? -3.055 2.535 -1.652 1 98.88 110 LEU A CA 1
ATOM 849 C C . LEU A 1 110 ? -2.332 3.869 -1.814 1 98.88 110 LEU A C 1
ATOM 851 O O . LEU A 1 110 ? -1.442 3.998 -2.658 1 98.88 110 LEU A O 1
ATOM 855 N N . LEU A 1 111 ? -2.668 4.773 -0.963 1 98.88 111 LEU A N 1
ATOM 856 C CA . LEU A 1 111 ? -2.098 6.113 -1.035 1 98.88 111 LEU A CA 1
ATOM 857 C C . LEU A 1 111 ? -0.721 6.156 -0.381 1 98.88 111 LEU A C 1
ATOM 859 O O . LEU A 1 111 ? 0.26 6.555 -1.012 1 98.88 111 LEU A O 1
ATOM 863 N N . GLU A 1 112 ? -0.633 5.613 0.81 1 98.75 112 GLU A N 1
ATOM 864 C CA . GLU A 1 112 ? 0.549 5.805 1.646 1 98.75 112 GLU A CA 1
ATOM 865 C C . GLU A 1 112 ? 1.668 4.848 1.247 1 98.75 112 GLU A C 1
ATOM 867 O O . GLU A 1 112 ? 2.85 5.168 1.396 1 98.75 112 GLU A O 1
ATOM 872 N N . ASP A 1 113 ? 1.261 3.67 0.682 1 98.5 113 ASP A N 1
ATOM 873 C CA . ASP A 1 113 ? 2.264 2.627 0.49 1 98.5 113 ASP A CA 1
ATOM 874 C C . ASP A 1 113 ? 2.512 2.373 -0.995 1 98.5 113 ASP A C 1
ATOM 876 O O . ASP A 1 113 ? 3.473 1.691 -1.36 1 98.5 113 ASP A O 1
ATOM 880 N N . LYS A 1 114 ? 1.696 2.941 -1.836 1 98.62 114 LYS A N 1
ATOM 881 C CA . LYS A 1 114 ? 1.889 2.754 -3.271 1 98.62 114 LYS A CA 1
ATOM 882 C C . LYS A 1 114 ? 2.037 4.094 -3.984 1 98.62 114 LYS A C 1
ATOM 884 O O . LYS A 1 114 ? 3.115 4.426 -4.48 1 98.62 114 LYS A O 1
ATOM 889 N N . LEU A 1 115 ? 1.041 4.91 -3.939 1 98.88 115 LEU A N 1
ATOM 890 C CA . LEU A 1 115 ? 1.041 6.184 -4.652 1 98.88 115 LEU A CA 1
ATOM 891 C C . LEU A 1 115 ? 2.178 7.078 -4.168 1 98.88 115 LEU A C 1
ATOM 893 O O . LEU A 1 115 ? 2.801 7.781 -4.965 1 98.88 115 LEU A O 1
ATOM 897 N N . TYR A 1 116 ? 2.404 7.035 -2.881 1 98.69 116 TYR A N 1
ATOM 898 C CA . TYR A 1 116 ? 3.467 7.84 -2.285 1 98.69 116 TYR A CA 1
ATOM 899 C C . TYR A 1 116 ? 4.789 7.613 -3.006 1 98.69 116 TYR A C 1
ATOM 901 O O . TYR A 1 116 ? 5.52 8.57 -3.293 1 98.69 116 TYR A O 1
ATOM 909 N N . PHE A 1 117 ? 5.086 6.418 -3.367 1 98.75 117 PHE A N 1
ATOM 910 C CA . PHE A 1 117 ? 6.387 6.109 -3.947 1 98.75 117 PHE A CA 1
ATOM 911 C C . PHE A 1 117 ? 6.438 6.52 -5.414 1 98.75 117 PHE A C 1
ATOM 913 O O . PHE A 1 117 ? 7.492 6.906 -5.918 1 98.75 117 PHE A O 1
ATOM 920 N N . TYR A 1 118 ? 5.305 6.473 -6.07 1 98.75 118 TYR A N 1
ATOM 921 C CA . TYR A 1 118 ? 5.266 7.043 -7.41 1 98.75 118 TYR A CA 1
ATOM 922 C C . TYR A 1 118 ? 5.547 8.539 -7.371 1 98.75 118 TYR A C 1
ATOM 924 O O . TYR A 1 118 ? 6.293 9.055 -8.203 1 98.75 118 TYR A O 1
ATOM 932 N N . HIS A 1 119 ? 4.949 9.219 -6.398 1 98.56 119 HIS A N 1
ATOM 933 C CA . HIS A 1 119 ? 5.191 10.648 -6.227 1 98.56 119 HIS A CA 1
ATOM 934 C C . HIS A 1 119 ? 6.645 10.922 -5.855 1 98.56 119 HIS A C 1
ATOM 936 O O . HIS A 1 119 ? 7.238 11.891 -6.336 1 98.56 119 HIS A O 1
ATOM 942 N N . THR A 1 120 ? 7.184 10.086 -4.988 1 98 120 THR A N 1
ATOM 943 C CA . THR A 1 120 ? 8.57 10.242 -4.57 1 98 120 THR A CA 1
ATOM 944 C C . THR A 1 120 ? 9.516 10.109 -5.766 1 98 120 THR A C 1
ATOM 946 O O . THR A 1 120 ? 10.484 10.852 -5.887 1 98 120 THR A O 1
ATOM 949 N N . ARG A 1 121 ? 9.227 9.172 -6.641 1 98.31 121 ARG A N 1
ATOM 950 C CA . ARG A 1 121 ? 10.016 9.039 -7.855 1 98.31 121 ARG A CA 1
ATOM 951 C C . ARG A 1 121 ? 9.969 10.32 -8.688 1 98.31 121 ARG A C 1
ATOM 953 O O . ARG A 1 121 ? 11.016 10.844 -9.086 1 98.31 121 ARG A O 1
ATOM 960 N N . GLU A 1 122 ? 8.789 10.805 -8.891 1 98.06 122 GLU A N 1
ATOM 961 C CA . GLU A 1 122 ? 8.617 12.016 -9.695 1 98.06 122 GLU A CA 1
ATOM 962 C C . GLU A 1 122 ? 9.359 13.195 -9.078 1 98.06 122 GLU A C 1
ATOM 964 O O . GLU A 1 122 ? 10.016 13.961 -9.781 1 98.06 122 GLU A O 1
ATOM 969 N N . ARG A 1 123 ? 9.273 13.297 -7.746 1 97.56 123 ARG A N 1
ATOM 970 C CA . ARG A 1 123 ? 9.789 14.469 -7.035 1 97.56 123 ARG A CA 1
ATOM 971 C C . ARG A 1 123 ? 11.305 14.375 -6.852 1 97.56 123 ARG A C 1
ATOM 973 O O . ARG A 1 123 ? 12.031 15.305 -7.18 1 97.56 123 ARG A O 1
ATOM 980 N N . TRP A 1 124 ? 11.852 13.195 -6.473 1 96 124 TRP A N 1
ATOM 981 C CA . TRP A 1 124 ? 13.242 13.07 -6.062 1 96 124 TRP A CA 1
ATOM 982 C C . TRP A 1 124 ? 14.102 12.547 -7.211 1 96 124 TRP A C 1
ATOM 984 O O . TRP A 1 124 ? 15.328 12.609 -7.156 1 96 124 TRP A O 1
ATOM 994 N N . PHE A 1 125 ? 13.453 12 -8.273 1 93.69 125 PHE A N 1
ATOM 995 C CA . PHE A 1 125 ? 14.211 11.477 -9.398 1 93.69 125 PHE A CA 1
ATOM 996 C C . PHE A 1 125 ? 13.969 12.312 -10.648 1 93.69 125 PHE A C 1
ATOM 998 O O . PHE A 1 125 ? 14.898 12.922 -11.188 1 93.69 125 PHE A O 1
ATOM 1005 N N . ASP A 1 126 ? 12.773 12.469 -11.023 1 94.81 126 ASP A N 1
ATOM 1006 C CA . ASP A 1 126 ? 12.453 13.148 -12.273 1 94.81 126 ASP A CA 1
ATOM 1007 C C . ASP A 1 126 ? 12.602 14.656 -12.133 1 94.81 126 ASP A C 1
ATOM 1009 O O . ASP A 1 126 ? 12.867 15.359 -13.117 1 94.81 126 ASP A O 1
ATOM 1013 N N . ASN A 1 127 ? 12.406 15.203 -10.938 1 96.75 127 ASN A N 1
ATOM 1014 C CA . ASN A 1 127 ? 12.477 16.641 -10.672 1 96.75 127 ASN A CA 1
ATOM 1015 C C . ASN A 1 127 ? 13.367 16.938 -9.461 1 96.75 127 ASN A C 1
ATOM 1017 O O . ASN A 1 127 ? 12.969 17.688 -8.57 1 96.75 127 ASN A O 1
ATOM 1021 N N . TYR A 1 128 ? 14.562 16.406 -9.523 1 95.94 128 TYR A N 1
ATOM 1022 C CA . TYR A 1 128 ? 15.492 16.344 -8.398 1 95.94 128 TYR A CA 1
ATOM 1023 C C . TYR A 1 128 ? 15.859 17.734 -7.922 1 95.94 128 TYR A C 1
ATOM 1025 O O . TYR A 1 128 ? 15.812 18.031 -6.719 1 95.94 128 TYR A O 1
ATOM 1033 N N . TYR A 1 129 ? 16.172 18.656 -8.781 1 94.69 129 TYR A N 1
ATOM 1034 C CA . TYR A 1 129 ? 16.688 19.969 -8.391 1 94.69 129 TYR A CA 1
ATOM 1035 C C . TYR A 1 129 ? 15.602 20.797 -7.707 1 94.69 129 TYR A C 1
ATOM 1037 O O . TYR A 1 129 ? 15.852 21.422 -6.676 1 94.69 129 TYR A O 1
ATOM 1045 N N . ALA A 1 130 ? 14.398 20.703 -8.25 1 94.69 130 ALA A N 1
ATOM 1046 C CA . ALA A 1 130 ? 13.281 21.422 -7.629 1 94.69 130 ALA A CA 1
ATOM 1047 C C . ALA A 1 130 ? 12.977 20.859 -6.246 1 94.69 130 ALA A C 1
ATOM 1049 O O . ALA A 1 130 ? 12.742 21.609 -5.301 1 94.69 130 ALA A O 1
ATOM 1050 N N . MET A 1 131 ? 13 19.578 -6.152 1 94.81 131 MET A N 1
ATOM 1051 C CA . MET A 1 131 ? 12.703 18.906 -4.887 1 94.81 131 MET A CA 1
ATOM 1052 C C . MET A 1 131 ? 13.789 19.188 -3.855 1 94.81 131 MET A C 1
ATOM 1054 O O . MET A 1 131 ? 13.492 19.578 -2.725 1 94.81 131 MET A O 1
ATOM 1058 N N . ARG A 1 132 ? 15.039 19.047 -4.23 1 93.94 132 ARG A N 1
ATOM 1059 C CA . ARG A 1 132 ? 16.172 19.266 -3.34 1 93.94 132 ARG A CA 1
ATOM 1060 C C . ARG A 1 132 ? 16.156 20.688 -2.789 1 93.94 132 ARG A C 1
ATOM 1062 O O . ARG A 1 132 ? 16.297 20.906 -1.581 1 93.94 132 ARG A O 1
ATOM 1069 N N . ASP A 1 133 ? 15.93 21.641 -3.656 1 93.06 133 ASP A N 1
ATOM 1070 C CA . ASP A 1 133 ? 16.016 23.031 -3.26 1 93.06 133 ASP A CA 1
ATOM 1071 C C . ASP A 1 133 ? 14.883 23.406 -2.299 1 93.06 133 ASP A C 1
ATOM 1073 O O . ASP A 1 133 ? 15.062 24.25 -1.412 1 93.06 133 ASP A O 1
ATOM 1077 N N . HIS A 1 134 ? 13.766 22.781 -2.459 1 91.12 134 HIS A N 1
ATOM 1078 C CA . HIS A 1 134 ? 12.664 23.031 -1.535 1 91.12 134 HIS A CA 1
ATOM 1079 C C . HIS A 1 134 ? 12.859 22.25 -0.232 1 91.12 134 HIS A C 1
ATOM 1081 O O . HIS A 1 134 ? 12.867 22.844 0.848 1 91.12 134 HIS A O 1
ATOM 1087 N N . ALA A 1 135 ? 13.078 21 -0.323 1 89.44 135 ALA A N 1
ATOM 1088 C CA . ALA A 1 135 ? 13.117 20.109 0.833 1 89.44 135 ALA A CA 1
ATOM 1089 C C . ALA A 1 135 ? 14.297 20.453 1.743 1 89.44 135 ALA A C 1
ATOM 1091 O O . ALA A 1 135 ? 14.219 20.266 2.961 1 89.44 135 ALA A O 1
ATOM 1092 N N . LEU A 1 136 ? 15.422 20.984 1.155 1 90.44 136 LEU A N 1
ATOM 1093 C CA . LEU A 1 136 ? 16.641 21.234 1.925 1 90.44 136 LEU A CA 1
ATOM 1094 C C . LEU A 1 136 ? 16.938 22.734 1.983 1 90.44 136 LEU A C 1
ATOM 1096 O O . LEU A 1 136 ? 18.109 23.125 2.104 1 90.44 136 LEU A O 1
ATOM 1100 N N . SER A 1 137 ? 15.906 23.453 1.85 1 88.19 137 SER A N 1
ATOM 1101 C CA . SER A 1 137 ? 16.078 24.906 1.757 1 88.19 137 SER A CA 1
ATOM 1102 C C . SER A 1 137 ? 16.734 25.469 3.008 1 88.19 137 SER A C 1
ATOM 1104 O O . SER A 1 137 ? 17.391 26.5 2.955 1 88.19 137 SER A O 1
ATOM 1106 N N . ALA A 1 138 ? 16.578 24.781 4.137 1 85.44 138 ALA A N 1
ATOM 1107 C CA . ALA A 1 138 ? 17.141 25.25 5.398 1 85.44 138 ALA A CA 1
ATOM 1108 C C . ALA A 1 138 ? 18.656 25.031 5.445 1 85.44 138 ALA A C 1
ATOM 1110 O O . ALA A 1 138 ? 19.344 25.594 6.297 1 85.44 138 ALA A O 1
ATOM 1111 N N . ILE A 1 139 ? 19.172 24.266 4.523 1 88.94 139 ILE A N 1
ATOM 1112 C CA . ILE A 1 139 ? 20.578 23.922 4.492 1 88.94 139 ILE A CA 1
ATOM 1113 C C . ILE A 1 139 ? 21.312 24.828 3.51 1 88.94 139 ILE A C 1
ATOM 1115 O O . ILE A 1 139 ? 20.859 25.016 2.379 1 88.94 139 ILE A O 1
ATOM 1119 N N . PRO A 1 140 ? 22.484 25.438 4.059 1 91.94 140 PRO A N 1
ATOM 1120 C CA . PRO A 1 140 ? 23.266 26.25 3.125 1 91.94 140 PRO A CA 1
ATOM 1121 C C . PRO A 1 140 ? 23.625 25.5 1.849 1 91.94 140 PRO A C 1
ATOM 1123 O O . PRO A 1 140 ? 23.844 24.281 1.882 1 91.94 140 PRO A O 1
ATOM 1126 N N . TRP A 1 141 ? 23.906 26.25 0.827 1 89.69 141 TRP A N 1
ATOM 1127 C CA . TRP A 1 141 ? 23.938 25.703 -0.527 1 89.69 141 TRP A CA 1
ATOM 1128 C C . TRP A 1 141 ? 25.047 24.672 -0.677 1 89.69 141 TRP A C 1
ATOM 1130 O O . TRP A 1 141 ? 24.828 23.578 -1.177 1 89.69 141 TRP A O 1
ATOM 1140 N N . PRO A 1 142 ? 26.219 24.938 -0.232 1 91.62 142 PRO A N 1
ATOM 1141 C CA . PRO A 1 142 ? 27.25 23.906 -0.414 1 91.62 142 PRO A CA 1
ATOM 1142 C C . PRO A 1 142 ? 26.922 22.594 0.296 1 91.62 142 PRO A C 1
ATOM 1144 O O . PRO A 1 142 ? 27.172 21.516 -0.25 1 91.62 142 PRO A O 1
ATOM 1147 N N . ALA A 1 143 ? 26.359 22.703 1.379 1 93.12 143 ALA A N 1
ATOM 1148 C CA . ALA A 1 143 ? 25.969 21.516 2.127 1 93.12 143 ALA A CA 1
ATOM 1149 C C . ALA A 1 143 ? 24.703 20.891 1.523 1 93.12 143 ALA A C 1
ATOM 1151 O O . ALA A 1 143 ? 24.516 19.672 1.6 1 93.12 143 ALA A O 1
ATOM 1152 N N . ARG A 1 144 ? 23.891 21.734 0.926 1 92.62 144 ARG A N 1
ATOM 1153 C CA . ARG A 1 144 ? 22.656 21.281 0.294 1 92.62 144 ARG A CA 1
ATOM 1154 C C . ARG A 1 144 ? 22.938 20.312 -0.844 1 92.62 144 ARG A C 1
ATOM 1156 O O . ARG A 1 144 ? 22.203 19.344 -1.042 1 92.62 144 ARG A O 1
ATOM 1163 N N . VAL A 1 145 ? 24.031 20.531 -1.507 1 93.88 145 VAL A N 1
ATOM 1164 C CA . VAL A 1 145 ? 24.406 19.688 -2.639 1 93.88 145 VAL A CA 1
ATOM 1165 C C . VAL A 1 145 ? 24.781 18.281 -2.143 1 93.88 145 VAL A C 1
ATOM 1167 O O . VAL A 1 145 ? 24.328 17.281 -2.695 1 93.88 145 VAL A O 1
ATOM 1170 N N . LEU A 1 146 ? 25.484 18.234 -1.064 1 94.88 146 LEU A N 1
ATOM 1171 C CA . LEU A 1 146 ? 25.922 16.953 -0.518 1 94.88 146 LEU A CA 1
ATOM 1172 C C . LEU A 1 146 ? 24.75 16.188 0.093 1 94.88 146 LEU A C 1
ATOM 1174 O O . LEU A 1 146 ? 24.578 15 -0.174 1 94.88 146 LEU A O 1
ATOM 1178 N N . VAL A 1 147 ? 24.016 16.891 0.854 1 94 147 VAL A N 1
ATOM 1179 C CA . VAL A 1 147 ? 22.859 16.266 1.503 1 94 147 VAL A CA 1
ATOM 1180 C C . VAL A 1 147 ? 21.844 15.82 0.448 1 94 147 VAL A C 1
ATOM 1182 O O . VAL A 1 147 ? 21.234 14.766 0.58 1 94 147 VAL A O 1
ATOM 1185 N N . GLY A 1 148 ? 21.703 16.625 -0.538 1 95.19 148 GLY A N 1
ATOM 1186 C CA . GLY A 1 148 ? 20.828 16.281 -1.642 1 95.19 148 GLY A CA 1
ATOM 1187 C C . GLY A 1 148 ? 21.25 15.008 -2.359 1 95.19 148 GLY A C 1
ATOM 1188 O O . GLY A 1 148 ? 20.406 14.172 -2.691 1 95.19 148 GLY A O 1
ATOM 1189 N N . LEU A 1 149 ? 22.531 14.836 -2.578 1 95.5 149 LEU A N 1
ATOM 1190 C CA . LEU A 1 149 ? 23.062 13.648 -3.246 1 95.5 149 LEU A CA 1
ATOM 1191 C C . LEU A 1 149 ? 22.828 12.398 -2.398 1 95.5 149 LEU A C 1
ATOM 1193 O O . LEU A 1 149 ? 22.484 11.336 -2.928 1 95.5 149 LEU A O 1
ATOM 1197 N N . LEU A 1 150 ? 22.984 12.594 -1.151 1 94 150 LEU A N 1
ATOM 1198 C CA . LEU A 1 150 ? 22.734 11.477 -0.243 1 94 150 LEU A CA 1
ATOM 1199 C C . LEU A 1 150 ? 21.266 11.094 -0.249 1 94 150 LEU A C 1
ATOM 1201 O O . LEU A 1 150 ? 20.922 9.906 -0.245 1 94 150 LEU A O 1
ATOM 1205 N N . ALA A 1 151 ? 20.438 12.086 -0.243 1 93.62 151 ALA A N 1
ATOM 1206 C CA . ALA A 1 151 ? 18.984 11.844 -0.318 1 93.62 151 ALA A CA 1
ATOM 1207 C C . ALA A 1 151 ? 18.625 11.156 -1.626 1 93.62 151 ALA A C 1
ATOM 1209 O O . ALA A 1 151 ? 17.812 10.219 -1.635 1 93.62 151 ALA A O 1
ATOM 1210 N N . TYR A 1 152 ? 19.203 11.617 -2.676 1 95.31 152 TYR A N 1
ATOM 1211 C CA . TYR A 1 152 ? 18.969 11.023 -3.988 1 95.31 152 TYR A CA 1
ATOM 1212 C C . TYR A 1 152 ? 19.328 9.547 -3.994 1 95.31 152 TYR A C 1
ATOM 1214 O O . TYR A 1 152 ? 18.547 8.711 -4.449 1 95.31 152 TYR A O 1
ATOM 1222 N N . ARG A 1 153 ? 20.438 9.227 -3.467 1 95.12 153 ARG A N 1
ATOM 1223 C CA . ARG A 1 153 ? 20.922 7.852 -3.445 1 95.12 153 ARG A CA 1
ATOM 1224 C C . ARG A 1 153 ? 20.031 6.977 -2.561 1 95.12 153 ARG A C 1
ATOM 1226 O O . ARG A 1 153 ? 19.75 5.828 -2.904 1 95.12 153 ARG A O 1
ATOM 1233 N N . SER A 1 154 ? 19.672 7.57 -1.476 1 94.12 154 SER A N 1
ATOM 1234 C CA . SER A 1 154 ? 18.797 6.852 -0.555 1 94.12 154 SER A CA 1
ATOM 1235 C C . SER A 1 154 ? 17.453 6.547 -1.198 1 94.12 154 SER A C 1
ATOM 1237 O O . SER A 1 154 ? 16.969 5.414 -1.13 1 94.12 154 SER A O 1
ATOM 1239 N N . HIS A 1 155 ? 16.859 7.547 -1.813 1 95.31 155 HIS A N 1
ATOM 1240 C CA . HIS A 1 155 ? 15.578 7.355 -2.486 1 95.31 155 HIS A CA 1
ATOM 1241 C C . HIS A 1 155 ? 15.703 6.367 -3.641 1 95.31 155 HIS A C 1
ATOM 1243 O O . HIS A 1 155 ? 14.812 5.543 -3.859 1 95.31 155 HIS A O 1
ATOM 1249 N N . LYS A 1 156 ? 16.797 6.488 -4.371 1 95.81 156 LYS A N 1
ATOM 1250 C CA . LYS A 1 156 ? 17.016 5.574 -5.488 1 95.81 156 LYS A CA 1
ATOM 1251 C C . LYS A 1 156 ? 17.047 4.125 -5.016 1 95.81 156 LYS A C 1
ATOM 1253 O O . LYS A 1 156 ? 16.391 3.258 -5.602 1 95.81 156 LYS A O 1
ATOM 1258 N N . ALA A 1 157 ? 17.781 3.863 -3.973 1 95.06 157 ALA A N 1
ATOM 1259 C CA . ALA A 1 157 ? 17.875 2.512 -3.432 1 95.06 157 ALA A CA 1
ATOM 1260 C C . ALA A 1 157 ? 16.516 2.008 -2.951 1 95.06 157 ALA A C 1
ATOM 1262 O O . ALA A 1 157 ? 16.141 0.864 -3.221 1 95.06 157 ALA A O 1
ATOM 1263 N N . THR A 1 158 ? 15.812 2.871 -2.273 1 96.31 158 THR A N 1
ATOM 1264 C CA . THR A 1 158 ? 14.5 2.52 -1.75 1 96.31 158 THR A CA 1
ATOM 1265 C C . THR A 1 158 ? 13.531 2.219 -2.887 1 96.31 158 THR A C 1
ATOM 1267 O O . THR A 1 158 ? 12.867 1.178 -2.887 1 96.31 158 THR A O 1
ATOM 1270 N N . LEU A 1 159 ? 13.492 3.109 -3.879 1 97.69 159 LEU A N 1
ATOM 1271 C CA . LEU A 1 159 ? 12.539 3.002 -4.977 1 97.69 159 LEU A CA 1
ATOM 1272 C C . LEU A 1 159 ? 12.852 1.8 -5.859 1 97.69 159 LEU A C 1
ATOM 1274 O O . LEU A 1 159 ? 11.945 1.166 -6.402 1 97.69 159 LEU A O 1
ATOM 1278 N N . TYR A 1 160 ? 14.109 1.524 -6.012 1 96.38 160 TYR A N 1
ATOM 1279 C CA . TYR A 1 160 ? 14.469 0.335 -6.777 1 96.38 160 TYR A CA 1
ATOM 1280 C C . TYR A 1 160 ? 14.102 -0.934 -6.016 1 96.38 160 TYR A C 1
ATOM 1282 O O . TYR A 1 160 ? 13.523 -1.86 -6.59 1 96.38 160 TYR A O 1
ATOM 1290 N N . GLY A 1 161 ? 14.398 -0.925 -4.746 1 94.88 161 GLY A N 1
ATOM 1291 C CA . GLY A 1 161 ? 14.156 -2.098 -3.92 1 94.88 161 GLY A CA 1
ATOM 1292 C C . GLY A 1 161 ? 12.688 -2.443 -3.787 1 94.88 161 GLY A C 1
ATOM 1293 O O . GLY A 1 161 ? 12.312 -3.617 -3.828 1 94.88 161 GLY A O 1
ATOM 1294 N N . GLN A 1 162 ? 11.93 -1.388 -3.643 1 95.38 162 GLN A N 1
ATOM 1295 C CA . GLN A 1 162 ? 10.516 -1.683 -3.404 1 95.38 162 GLN A CA 1
ATOM 1296 C C . GLN A 1 162 ? 9.766 -1.874 -4.719 1 95.38 162 GLN A C 1
ATOM 1298 O O . GLN A 1 162 ? 8.625 -2.336 -4.727 1 95.38 162 GLN A O 1
ATOM 1303 N N . GLY A 1 163 ? 10.391 -1.454 -5.828 1 95.31 163 GLY A N 1
ATOM 1304 C CA . GLY A 1 163 ? 9.812 -1.893 -7.09 1 95.31 163 GLY A CA 1
ATOM 1305 C C . GLY A 1 163 ? 9.484 -0.746 -8.023 1 95.31 163 GLY A C 1
ATOM 1306 O O . GLY A 1 163 ? 9.414 -0.931 -9.242 1 95.31 163 GLY A O 1
ATOM 1307 N N . THR A 1 164 ? 9.344 0.493 -7.582 1 97.62 164 THR A N 1
ATOM 1308 C CA . THR A 1 164 ? 8.875 1.622 -8.375 1 97.62 164 THR A CA 1
ATOM 1309 C C . THR A 1 164 ? 9.844 1.923 -9.516 1 97.62 164 THR A C 1
ATOM 1311 O O . THR A 1 164 ? 9.422 2.139 -10.656 1 97.62 164 THR A O 1
ATOM 1314 N N . LEU A 1 165 ? 11.141 1.846 -9.25 1 96.88 165 LEU A N 1
ATOM 1315 C CA . LEU A 1 165 ? 12.125 2.201 -10.266 1 96.88 165 LEU A CA 1
ATOM 1316 C C . LEU A 1 165 ? 12.359 1.037 -11.219 1 96.88 165 LEU A C 1
ATOM 1318 O O . LEU A 1 165 ? 13.133 1.159 -12.172 1 96.88 165 LEU A O 1
ATOM 1322 N N . ARG A 1 166 ? 11.688 -0.064 -11 1 95.88 166 ARG A N 1
ATOM 1323 C CA . ARG A 1 166 ? 11.734 -1.181 -11.938 1 95.88 166 ARG A CA 1
ATOM 1324 C C . ARG A 1 166 ? 10.68 -1.019 -13.031 1 95.88 166 ARG A C 1
ATOM 1326 O O . ARG A 1 166 ? 10.688 -1.758 -14.016 1 95.88 166 ARG A O 1
ATOM 1333 N N . LEU A 1 167 ? 9.836 -0.082 -12.891 1 96.94 167 LEU A N 1
ATOM 1334 C CA . LEU A 1 167 ? 8.781 0.222 -13.852 1 96.94 167 LEU A CA 1
ATOM 1335 C C . LEU A 1 167 ? 9.211 1.341 -14.797 1 96.94 167 LEU A C 1
ATOM 1337 O O . LEU A 1 167 ? 9.969 2.229 -14.406 1 96.94 167 LEU A O 1
ATOM 1341 N N . SER A 1 168 ? 8.727 1.27 -15.984 1 96.75 168 SER A N 1
ATOM 1342 C CA . SER A 1 168 ? 8.961 2.35 -16.938 1 96.75 168 SER A CA 1
ATOM 1343 C C . SER A 1 168 ? 8.18 3.604 -16.562 1 96.75 168 SER A C 1
ATOM 1345 O O . SER A 1 168 ? 7.262 3.543 -15.734 1 96.75 168 SER A O 1
ATOM 1347 N N . ASP A 1 169 ? 8.57 4.742 -17.188 1 96.81 169 ASP A N 1
ATOM 1348 C CA . ASP A 1 169 ? 7.855 5.996 -16.953 1 96.81 169 ASP A CA 1
ATOM 1349 C C . ASP A 1 169 ? 6.379 5.859 -17.328 1 96.81 169 ASP A C 1
ATOM 1351 O O . ASP A 1 169 ? 5.508 6.359 -16.609 1 96.81 169 ASP A O 1
ATOM 1355 N N . GLU A 1 170 ? 6.121 5.18 -18.391 1 97.31 170 GLU A N 1
ATOM 1356 C CA . GLU A 1 170 ? 4.754 5.008 -18.875 1 97.31 170 GLU A CA 1
ATOM 1357 C C . GLU A 1 170 ? 3.932 4.156 -17.922 1 97.31 170 GLU A C 1
ATOM 1359 O O . GLU A 1 170 ? 2.76 4.449 -17.672 1 97.31 170 GLU A O 1
ATOM 1364 N N . GLU A 1 171 ? 4.574 3.141 -17.406 1 97.5 171 GLU A N 1
ATOM 1365 C CA . GLU A 1 171 ? 3.889 2.254 -16.469 1 97.5 171 GLU A CA 1
ATOM 1366 C C . GLU A 1 171 ? 3.551 2.979 -15.172 1 97.5 171 GLU A C 1
ATOM 1368 O O . GLU A 1 171 ? 2.451 2.824 -14.633 1 97.5 171 GLU A O 1
ATOM 1373 N N . VAL A 1 172 ? 4.48 3.783 -14.641 1 98.12 172 VAL A N 1
ATOM 1374 C CA . VAL A 1 172 ? 4.254 4.543 -13.422 1 98.12 172 VAL A CA 1
ATOM 1375 C C . VAL A 1 172 ? 3.154 5.578 -13.648 1 98.12 172 VAL A C 1
ATOM 1377 O O . VAL A 1 172 ? 2.262 5.734 -12.812 1 98.12 172 VAL A O 1
ATOM 1380 N N . ARG A 1 173 ? 3.189 6.234 -14.773 1 98 173 ARG A N 1
ATOM 1381 C CA . ARG A 1 173 ? 2.17 7.223 -15.109 1 98 173 ARG A CA 1
ATOM 1382 C C . ARG A 1 173 ? 0.791 6.578 -15.203 1 98 173 ARG A C 1
ATOM 1384 O O . ARG A 1 173 ? -0.19 7.121 -14.688 1 98 173 ARG A O 1
ATOM 1391 N N . ALA A 1 174 ? 0.734 5.43 -15.836 1 98.06 174 ALA A N 1
ATOM 1392 C CA . ALA A 1 174 ? -0.531 4.711 -15.969 1 98.06 174 ALA A CA 1
ATOM 1393 C C . ALA A 1 174 ? -1.071 4.301 -14.602 1 98.06 174 ALA A C 1
ATOM 1395 O O . ALA A 1 174 ? -2.281 4.34 -14.367 1 98.06 174 ALA A O 1
ATOM 1396 N N . SER A 1 175 ? -0.177 3.934 -13.75 1 98.38 175 SER A N 1
ATOM 1397 C CA . SER A 1 175 ? -0.584 3.539 -12.406 1 98.38 175 SER A CA 1
ATOM 1398 C C . SER A 1 175 ? -1.112 4.73 -11.609 1 98.38 175 SER A C 1
ATOM 1400 O O . SER A 1 175 ? -2.127 4.621 -10.922 1 98.38 175 SER A O 1
ATOM 1402 N N . LYS A 1 176 ? -0.409 5.883 -11.68 1 98.75 176 LYS A N 1
ATOM 1403 C CA . LYS A 1 176 ? -0.905 7.094 -11.031 1 98.75 176 LYS A CA 1
ATOM 1404 C C . LYS A 1 176 ? -2.303 7.449 -11.523 1 98.75 176 LYS A C 1
ATOM 1406 O O . LYS A 1 176 ? -3.191 7.758 -10.727 1 98.75 176 LYS A O 1
ATOM 1411 N N . LYS A 1 177 ? -2.465 7.348 -12.82 1 98.62 177 LYS A N 1
ATOM 1412 C CA . LYS A 1 177 ? -3.754 7.688 -13.422 1 98.62 177 LYS A CA 1
ATOM 1413 C C . LYS A 1 177 ? -4.848 6.738 -12.938 1 98.62 177 LYS A C 1
ATOM 1415 O O . LYS A 1 177 ? -5.953 7.172 -12.609 1 98.62 177 LYS A O 1
ATOM 1420 N N . GLU A 1 178 ? -4.535 5.492 -12.914 1 98.31 178 GLU A N 1
ATOM 1421 C CA . GLU A 1 178 ? -5.508 4.508 -12.453 1 98.31 178 GLU A CA 1
ATOM 1422 C C . GLU A 1 178 ? -5.945 4.793 -11.023 1 98.31 178 GLU A C 1
ATOM 1424 O O . GLU A 1 178 ? -7.133 4.723 -10.703 1 98.31 178 GLU A O 1
ATOM 1429 N N . ILE A 1 179 ? -5.016 5.117 -10.188 1 98.81 179 ILE A N 1
ATOM 1430 C CA . ILE A 1 179 ? -5.297 5.355 -8.773 1 98.81 179 ILE A CA 1
ATOM 1431 C C . ILE A 1 179 ? -6.207 6.566 -8.625 1 98.81 179 ILE A C 1
ATOM 1433 O O . ILE A 1 179 ? -7.262 6.488 -7.988 1 98.81 179 ILE A O 1
ATOM 1437 N N . TRP A 1 180 ? -5.848 7.664 -9.25 1 98.81 180 TRP A N 1
ATOM 1438 C CA . TRP A 1 180 ? -6.621 8.891 -9.086 1 98.81 180 TRP A CA 1
ATOM 1439 C C . TRP A 1 180 ? -7.98 8.773 -9.773 1 98.81 180 TRP A C 1
ATOM 1441 O O . TRP A 1 180 ? -8.977 9.312 -9.281 1 98.81 180 TRP A O 1
ATOM 1451 N N . GLU A 1 181 ? -8.008 8.07 -10.906 1 98.44 181 GLU A N 1
ATOM 1452 C CA . GLU A 1 181 ? -9.289 7.824 -11.57 1 98.44 181 GLU A CA 1
ATOM 1453 C C . GLU A 1 181 ? -10.227 7.012 -10.68 1 98.44 181 GLU A C 1
ATOM 1455 O O . GLU A 1 181 ? -11.414 7.32 -10.578 1 98.44 181 GLU A O 1
ATOM 1460 N N . THR A 1 182 ? -9.672 6.023 -10.109 1 98.44 182 THR A N 1
ATOM 1461 C CA . THR A 1 182 ? -10.445 5.156 -9.227 1 98.44 182 THR A CA 1
ATOM 1462 C C . THR A 1 182 ? -10.969 5.934 -8.023 1 98.44 182 THR A C 1
ATOM 1464 O O . THR A 1 182 ? -12.148 5.84 -7.68 1 98.44 182 THR A O 1
ATOM 1467 N N . ILE A 1 183 ? -10.148 6.723 -7.375 1 98.62 183 ILE A N 1
ATOM 1468 C CA . ILE A 1 183 ? -10.531 7.531 -6.219 1 98.62 183 ILE A CA 1
ATOM 1469 C C . ILE A 1 183 ? -11.578 8.562 -6.633 1 98.62 183 ILE A C 1
ATOM 1471 O O . ILE A 1 183 ? -12.57 8.766 -5.922 1 98.62 183 ILE A O 1
ATOM 1475 N N . SER A 1 184 ? -11.344 9.156 -7.805 1 98.56 184 SER A N 1
ATOM 1476 C CA . SER A 1 184 ? -12.273 10.148 -8.312 1 98.56 184 SER A CA 1
ATOM 1477 C C . SER A 1 184 ? -13.656 9.547 -8.531 1 98.56 184 SER A C 1
ATOM 1479 O O . SER A 1 184 ? -14.672 10.203 -8.297 1 98.56 184 SER A O 1
ATOM 1481 N N . GLY A 1 185 ? -13.711 8.336 -9.023 1 98 185 GLY A N 1
ATOM 1482 C CA . GLY A 1 185 ? -14.984 7.66 -9.211 1 98 185 GLY A CA 1
ATOM 1483 C C . GLY A 1 185 ? -15.766 7.5 -7.926 1 98 185 GLY A C 1
ATOM 1484 O O . GLY A 1 185 ? -16.969 7.766 -7.891 1 98 185 GLY A O 1
ATOM 1485 N N . VAL A 1 186 ? -15.141 7.145 -6.891 1 98.25 186 VAL A N 1
ATOM 1486 C CA . VAL A 1 186 ? -15.789 6.957 -5.598 1 98.25 186 VAL A CA 1
ATOM 1487 C C . VAL A 1 186 ? -16.266 8.305 -5.059 1 98.25 186 VAL A C 1
ATOM 1489 O O . VAL A 1 186 ? -17.391 8.43 -4.578 1 98.25 186 VAL A O 1
ATOM 1492 N N . LEU A 1 187 ? -15.375 9.312 -5.129 1 98.25 187 LEU A N 1
ATOM 1493 C CA . LEU A 1 187 ? -15.711 10.633 -4.605 1 98.25 187 LEU A CA 1
ATOM 1494 C C . LEU A 1 187 ? -16.875 11.242 -5.371 1 98.25 187 LEU A C 1
ATOM 1496 O O . LEU A 1 187 ? -17.703 11.953 -4.793 1 98.25 187 LEU A O 1
ATOM 1500 N N . SER A 1 188 ? -16.891 10.969 -6.668 1 97.5 188 SER A N 1
ATOM 1501 C CA . SER A 1 188 ? -18.016 11.461 -7.461 1 97.5 188 SER A CA 1
ATOM 1502 C C . SER A 1 188 ? -19.344 10.859 -6.984 1 97.5 188 SER A C 1
ATOM 1504 O O . SER A 1 188 ? -20.344 11.555 -6.883 1 97.5 188 SER A O 1
ATOM 1506 N N . SER A 1 189 ? -19.281 9.625 -6.727 1 95.94 189 SER A N 1
ATOM 1507 C CA . SER A 1 189 ? -20.469 8.953 -6.203 1 95.94 189 SER A CA 1
ATOM 1508 C C . SER A 1 189 ? -20.844 9.508 -4.836 1 95.94 189 SER A C 1
ATOM 1510 O O . SER A 1 189 ? -22.031 9.727 -4.559 1 95.94 189 SER A O 1
ATOM 1512 N N . SER A 1 190 ? -19.906 9.711 -3.984 1 95.69 190 SER A N 1
ATOM 1513 C CA . SER A 1 190 ? -20.141 10.242 -2.646 1 95.69 190 SER A CA 1
ATOM 1514 C C . SER A 1 190 ? -20.703 11.664 -2.705 1 95.69 190 SER A C 1
ATOM 1516 O O . SER A 1 190 ? -21.594 12.016 -1.932 1 95.69 190 SER A O 1
ATOM 1518 N N . ALA A 1 191 ? -20.156 12.453 -3.59 1 95.19 191 ALA A N 1
ATOM 1519 C CA . ALA A 1 191 ? -20.641 13.82 -3.775 1 95.19 191 ALA A CA 1
ATOM 1520 C C . ALA A 1 191 ? -22.094 13.836 -4.207 1 95.19 191 ALA A C 1
ATOM 1522 O O . ALA A 1 191 ? -22.891 14.648 -3.717 1 95.19 191 ALA A O 1
ATOM 1523 N N . ALA A 1 192 ? -22.422 12.984 -5.094 1 93.81 192 ALA A N 1
ATOM 1524 C CA . ALA A 1 192 ? -23.797 12.891 -5.578 1 93.81 192 ALA A CA 1
ATOM 1525 C C . ALA A 1 192 ? -24.75 12.484 -4.453 1 93.81 192 ALA A C 1
ATOM 1527 O O . ALA A 1 192 ? -25.844 13.039 -4.328 1 93.81 192 ALA A O 1
ATOM 1528 N N . ARG A 1 193 ? -24.375 11.578 -3.668 1 90.88 193 ARG A N 1
ATOM 1529 C CA . ARG A 1 193 ? -25.188 11.133 -2.543 1 90.88 193 ARG A CA 1
ATOM 1530 C C . ARG A 1 193 ? -25.391 12.258 -1.539 1 90.88 193 ARG A C 1
ATOM 1532 O O . ARG A 1 193 ? -26.484 12.414 -0.986 1 90.88 193 ARG A O 1
ATOM 1539 N N . ALA A 1 194 ? -24.328 12.953 -1.277 1 90.31 194 ALA A N 1
ATOM 1540 C CA . ALA A 1 194 ? -24.391 14.07 -0.338 1 90.31 194 ALA A CA 1
ATOM 1541 C C . ALA A 1 194 ? -25.344 15.148 -0.843 1 90.31 194 ALA A C 1
ATOM 1543 O O . ALA A 1 194 ? -26.062 15.766 -0.057 1 90.31 194 ALA A O 1
ATOM 1544 N N . ARG A 1 195 ? -25.406 15.375 -2.082 1 87.62 195 ARG A N 1
ATOM 1545 C CA . ARG A 1 195 ? -26.281 16.375 -2.688 1 87.62 195 ARG A CA 1
ATOM 1546 C C . ARG A 1 195 ? -27.75 15.938 -2.588 1 87.62 195 ARG A C 1
ATOM 1548 O O . ARG A 1 195 ? -28.641 16.766 -2.383 1 87.62 195 ARG A O 1
ATOM 1555 N N . ASN A 1 196 ? -27.938 14.688 -2.689 1 85.94 196 ASN A N 1
ATOM 1556 C CA . ASN A 1 196 ? -29.297 14.148 -2.662 1 85.94 196 ASN A CA 1
ATOM 1557 C C . ASN A 1 196 ? -29.859 14.133 -1.244 1 85.94 196 ASN A C 1
ATOM 1559 O O . ASN A 1 196 ? -31.078 14.188 -1.057 1 85.94 196 ASN A O 1
ATOM 1563 N N . THR A 1 197 ? -29.031 13.938 -0.319 1 77.56 197 THR A N 1
ATOM 1564 C CA . THR A 1 197 ? -29.5 13.867 1.064 1 77.56 197 THR A CA 1
ATOM 1565 C C . THR A 1 197 ? -29.641 15.266 1.653 1 77.56 197 THR A C 1
ATOM 1567 O O . THR A 1 197 ? -30.25 15.445 2.713 1 77.56 197 THR A O 1
ATOM 1570 N N . ARG A 1 198 ? -28.984 16.219 1.083 1 63.75 198 ARG A N 1
ATOM 1571 C CA . ARG A 1 198 ? -29.031 17.594 1.596 1 63.75 198 ARG A CA 1
ATOM 1572 C C . ARG A 1 198 ? -30.375 18.25 1.276 1 63.75 198 ARG A C 1
ATOM 1574 O O . ARG A 1 198 ? -30.859 18.172 0.145 1 63.75 198 ARG A O 1
ATOM 1581 N N . THR A 1 199 ? -31.234 18.281 2.275 1 53.62 199 THR A N 1
ATOM 1582 C CA . THR A 1 199 ? -32.469 19.047 2.189 1 53.62 199 THR A CA 1
ATOM 1583 C C . THR A 1 199 ? -32.156 20.5 1.815 1 53.62 199 THR A C 1
ATOM 1585 O O . THR A 1 199 ? -31.062 20.984 2.031 1 53.62 199 THR A O 1
ATOM 1588 N N . SER A 1 200 ? -33.062 21.312 1.047 1 47.97 200 SER A N 1
ATOM 1589 C CA . SER A 1 200 ? -33.094 22.625 0.417 1 47.97 200 SER A CA 1
ATOM 1590 C C . SER A 1 200 ? -32.344 23.656 1.25 1 47.97 200 SER A C 1
ATOM 1592 O O . SER A 1 200 ? -31.812 24.625 0.712 1 47.97 200 SER A O 1
ATOM 1594 N N . LYS A 1 201 ? -32.5 23.75 2.527 1 46.69 201 LYS A N 1
ATOM 1595 C CA . LYS A 1 201 ? -32.312 25 3.256 1 46.69 201 LYS A CA 1
ATOM 1596 C C . LYS A 1 201 ? -30.828 25.375 3.361 1 46.69 201 LYS A C 1
ATOM 1598 O O . LYS A 1 201 ? -30.5 26.516 3.705 1 46.69 201 LYS A O 1
ATOM 1603 N N . ALA A 1 202 ? -29.844 24.562 3.623 1 46.84 202 ALA A N 1
ATOM 1604 C CA . ALA A 1 202 ? -28.547 25.094 4.02 1 46.84 202 ALA A CA 1
ATOM 1605 C C . ALA A 1 202 ? -27.703 25.453 2.795 1 46.84 202 ALA A C 1
ATOM 1607 O O . ALA A 1 202 ? -26.906 24.641 2.336 1 46.84 202 ALA A O 1
ATOM 1608 N N . ALA A 1 203 ? -28.156 26.297 1.915 1 43.06 203 ALA A N 1
ATOM 1609 C CA . ALA A 1 203 ? -27.562 26.859 0.705 1 43.06 203 ALA A CA 1
ATOM 1610 C C . ALA A 1 203 ? -26.188 27.453 0.991 1 43.06 203 ALA A C 1
ATOM 1612 O O . ALA A 1 203 ? -25.609 28.141 0.147 1 43.06 203 ALA A O 1
ATOM 1613 N N . GLY A 1 204 ? -25.625 27.594 2.303 1 44.94 204 GLY A N 1
ATOM 1614 C CA . GLY A 1 204 ? -24.344 28.266 2.453 1 44.94 204 GLY A CA 1
ATOM 1615 C C . GLY A 1 204 ? -23.172 27.453 1.895 1 44.94 204 GLY A C 1
ATOM 1616 O O . GLY A 1 204 ? -23.375 26.531 1.1 1 44.94 204 GLY A O 1
ATOM 1617 N N . ALA A 1 205 ? -21.828 27.656 2.424 1 54.72 205 ALA A N 1
ATOM 1618 C CA . ALA A 1 205 ? -20.609 26.969 1.996 1 54.72 205 ALA A CA 1
ATOM 1619 C C . ALA A 1 205 ? -20.828 25.469 1.929 1 54.72 205 ALA A C 1
ATOM 1621 O O . ALA A 1 205 ? -21.344 24.859 2.873 1 54.72 205 ALA A O 1
ATOM 1622 N N . GLU A 1 206 ? -20.672 24.812 0.771 1 77.81 206 GLU A N 1
ATOM 1623 C CA . GLU A 1 206 ? -21 23.422 0.514 1 77.81 206 GLU A CA 1
ATOM 1624 C C . GLU A 1 206 ? -20.281 22.5 1.51 1 77.81 206 GLU A C 1
ATOM 1626 O O . GLU A 1 206 ? -19.062 22.594 1.689 1 77.81 206 GLU A O 1
ATOM 1631 N N . GLU A 1 207 ? -20.875 22 2.432 1 91.12 207 GLU A N 1
ATOM 1632 C CA . GLU A 1 207 ? -20.438 21.016 3.422 1 91.12 207 GLU A CA 1
ATOM 1633 C C . GLU A 1 207 ? -19.562 19.953 2.789 1 91.12 207 GLU A C 1
ATOM 1635 O O . GLU A 1 207 ? -19.75 19.594 1.624 1 91.12 207 GLU A O 1
ATOM 1640 N N . PRO A 1 208 ? -18.5 19.609 3.547 1 97 208 PRO A N 1
ATOM 1641 C CA . PRO A 1 208 ? -17.688 18.516 3.021 1 97 208 PRO A CA 1
ATOM 1642 C C . PRO A 1 208 ? -18.5 17.25 2.744 1 97 208 PRO A C 1
ATOM 1644 O O . PRO A 1 208 ? -19.562 17.062 3.342 1 97 208 PRO A O 1
ATOM 1647 N N . PHE A 1 209 ? -18.125 16.562 1.799 1 97.19 209 PHE A N 1
ATOM 1648 C CA . PHE A 1 209 ? -18.578 15.188 1.608 1 97.19 209 PHE A CA 1
ATOM 1649 C C . PHE A 1 209 ? -17.422 14.211 1.825 1 97.19 209 PHE A C 1
ATOM 1651 O O . PHE A 1 209 ? -16.25 14.594 1.743 1 97.19 209 PHE A O 1
ATOM 1658 N N . TRP A 1 210 ? -17.75 13 2.117 1 98.12 210 TRP A N 1
ATOM 1659 C CA . TRP A 1 210 ? -16.734 12.086 2.637 1 98.12 210 TRP A CA 1
ATOM 1660 C C . TRP A 1 210 ? -16.609 10.844 1.754 1 98.12 210 TRP A C 1
ATOM 1662 O O . TRP A 1 210 ? -17.594 10.406 1.155 1 98.12 210 TRP A O 1
ATOM 1672 N N . PHE A 1 211 ? -15.469 10.25 1.709 1 98.5 211 PHE A N 1
ATOM 1673 C CA . PHE A 1 211 ? -15.086 9.203 0.764 1 98.5 211 PHE A CA 1
ATOM 1674 C C . PHE A 1 211 ? -15.977 7.977 0.921 1 98.5 211 PHE A C 1
ATOM 1676 O O . PHE A 1 211 ? -16.422 7.402 -0.07 1 98.5 211 PHE A O 1
ATOM 1683 N N . LEU A 1 212 ? -16.266 7.594 2.191 1 97 212 LEU A N 1
ATOM 1684 C CA . LEU A 1 212 ? -17.062 6.398 2.424 1 97 212 LEU A CA 1
ATOM 1685 C C . LEU A 1 212 ? -18.562 6.723 2.391 1 97 212 LEU A C 1
ATOM 1687 O O . LEU A 1 212 ? -19.391 5.848 2.617 1 97 212 LEU A O 1
ATOM 1691 N N . GLY A 1 213 ? -18.953 8.031 2.201 1 94.19 213 GLY A N 1
ATOM 1692 C CA . GLY A 1 213 ? -20.328 8.43 1.956 1 94.19 213 GLY A CA 1
ATOM 1693 C C . GLY A 1 213 ? -21.109 8.719 3.229 1 94.19 213 GLY A C 1
ATOM 1694 O O . GLY A 1 213 ? -22.297 9.055 3.18 1 94.19 213 GLY A O 1
ATOM 1695 N N . GLY A 1 214 ? -20.531 8.594 4.391 1 92.75 214 GLY A N 1
ATOM 1696 C CA . GLY A 1 214 ? -21.203 8.883 5.648 1 92.75 214 GLY A CA 1
ATOM 1697 C C . GLY A 1 214 ? -21.266 10.367 5.961 1 92.75 214 GLY A C 1
ATOM 1698 O O . GLY A 1 214 ? -20.938 11.203 5.113 1 92.75 214 GLY A O 1
ATOM 1699 N N . HIS A 1 215 ? -21.688 10.688 7.172 1 92.88 215 HIS A N 1
ATOM 1700 C CA . HIS A 1 215 ? -21.922 12.07 7.57 1 92.88 215 HIS A CA 1
ATOM 1701 C C . HIS A 1 215 ? -20.703 12.664 8.258 1 92.88 215 HIS A C 1
ATOM 1703 O O . HIS A 1 215 ? -20.625 13.875 8.453 1 92.88 215 HIS A O 1
ATOM 1709 N N . GLU A 1 216 ? -19.812 11.836 8.594 1 95.81 216 GLU A N 1
ATOM 1710 C CA . GLU A 1 216 ? -18.609 12.266 9.305 1 95.81 216 GLU A CA 1
ATOM 1711 C C . GLU A 1 216 ? -17.344 11.766 8.609 1 95.81 216 GLU A C 1
ATOM 1713 O O . GLU A 1 216 ? -17.391 10.758 7.898 1 95.81 216 GLU A O 1
ATOM 1718 N N . PRO A 1 217 ? -16.234 12.484 8.812 1 98.06 217 PRO A N 1
ATOM 1719 C CA . PRO A 1 217 ? -14.992 12 8.219 1 98.06 217 PRO A CA 1
ATOM 1720 C C . PRO A 1 217 ? -14.492 10.719 8.867 1 98.06 217 PRO A C 1
ATOM 1722 O O . PRO A 1 217 ? -14.844 10.422 10.016 1 98.06 217 PRO A O 1
ATOM 1725 N N . THR A 1 218 ? -13.742 9.953 8.156 1 98.5 218 THR A N 1
ATOM 1726 C CA . THR A 1 218 ? -13.008 8.789 8.633 1 98.5 218 THR A CA 1
ATOM 1727 C C . THR A 1 218 ? -11.508 8.984 8.453 1 98.5 218 THR A C 1
ATOM 1729 O O . THR A 1 218 ? -11.062 10.039 8.008 1 98.5 218 THR A O 1
ATOM 1732 N N . GLU A 1 219 ? -10.711 7.992 8.82 1 98.75 219 GLU A N 1
ATOM 1733 C CA . GLU A 1 219 ? -9.258 8.125 8.711 1 98.75 219 GLU A CA 1
ATOM 1734 C C . GLU A 1 219 ? -8.828 8.305 7.262 1 98.75 219 GLU A C 1
ATOM 1736 O O . GLU A 1 219 ? -7.867 9.023 6.977 1 98.75 219 GLU A O 1
ATOM 1741 N N . VAL A 1 220 ? -9.539 7.688 6.359 1 98.81 220 VAL A N 1
ATOM 1742 C CA . VAL A 1 220 ? -9.164 7.762 4.953 1 98.81 220 VAL A CA 1
ATOM 1743 C C . VAL A 1 220 ? -9.344 9.195 4.441 1 98.81 220 VAL A C 1
ATOM 1745 O O . VAL A 1 220 ? -8.617 9.641 3.559 1 98.81 220 VAL A O 1
ATOM 1748 N N . ASP A 1 221 ? -10.266 9.953 5.004 1 98.88 221 ASP A N 1
ATOM 1749 C CA . ASP A 1 221 ? -10.5 11.328 4.555 1 98.88 221 ASP A CA 1
ATOM 1750 C C . ASP A 1 221 ? -9.32 12.227 4.891 1 98.88 221 ASP A C 1
ATOM 1752 O O . ASP A 1 221 ? -8.953 13.109 4.109 1 98.88 221 ASP A O 1
ATOM 1756 N N . ALA A 1 222 ? -8.703 12 6.086 1 98.88 222 ALA A N 1
ATOM 1757 C CA . ALA A 1 222 ? -7.496 12.75 6.426 1 98.88 222 ALA A CA 1
ATOM 1758 C C . ALA A 1 222 ? -6.363 12.43 5.453 1 98.88 222 ALA A C 1
ATOM 1760 O O . ALA A 1 222 ? -5.652 13.328 5 1 98.88 222 ALA A O 1
ATOM 1761 N N . THR A 1 223 ? -6.234 11.141 5.129 1 98.88 223 THR A N 1
ATOM 1762 C CA . THR A 1 223 ? -5.184 10.695 4.219 1 98.88 223 THR A CA 1
ATOM 1763 C C . THR A 1 223 ? -5.402 11.266 2.82 1 98.88 223 THR A C 1
ATOM 1765 O O . THR A 1 223 ? -4.477 11.805 2.211 1 98.88 223 THR A O 1
ATOM 1768 N N . LEU A 1 224 ? -6.621 11.164 2.346 1 98.88 224 LEU A N 1
ATOM 1769 C CA . LEU A 1 224 ? -6.953 11.648 1.01 1 98.88 224 LEU A CA 1
ATOM 1770 C C . LEU A 1 224 ? -6.715 13.148 0.903 1 98.88 224 LEU A C 1
ATOM 1772 O O . LEU A 1 224 ? -6.129 13.625 -0.075 1 98.88 224 LEU A O 1
ATOM 1776 N N . PHE A 1 225 ? -7.207 13.883 1.882 1 98.81 225 PHE A N 1
ATOM 1777 C CA . PHE A 1 225 ? -6.98 15.328 1.906 1 98.81 225 PHE A CA 1
ATOM 1778 C C . PHE A 1 225 ? -5.492 15.641 1.825 1 98.81 225 PHE A C 1
ATOM 1780 O O . PHE A 1 225 ? -5.07 16.469 1.016 1 98.81 225 PHE A O 1
ATOM 1787 N N . GLY A 1 226 ? -4.695 14.93 2.656 1 98.81 226 GLY A N 1
ATOM 1788 C CA . GLY A 1 226 ? -3.256 15.141 2.654 1 98.81 226 GLY A CA 1
ATOM 1789 C C . GLY A 1 226 ? -2.619 14.914 1.297 1 98.81 226 GLY A C 1
ATOM 1790 O O . GLY A 1 226 ? -1.798 15.711 0.847 1 98.81 226 GLY A O 1
ATOM 1791 N N . PHE A 1 227 ? -2.977 13.875 0.631 1 98.88 227 PHE A N 1
ATOM 1792 C CA . PHE A 1 227 ? -2.363 13.523 -0.643 1 98.88 227 PHE A CA 1
ATOM 1793 C C . PHE A 1 227 ? -2.811 14.477 -1.745 1 98.88 227 PHE A C 1
ATOM 1795 O O . PHE A 1 227 ? -2.014 14.859 -2.604 1 98.88 227 PHE A O 1
ATOM 1802 N N . ILE A 1 228 ? -4.102 14.852 -1.761 1 98.81 228 ILE A N 1
ATOM 1803 C CA . ILE A 1 228 ? -4.59 15.773 -2.775 1 98.81 228 ILE A CA 1
ATOM 1804 C C . ILE A 1 228 ? -3.898 17.125 -2.623 1 98.81 228 ILE A C 1
ATOM 1806 O O . ILE A 1 228 ? -3.377 17.688 -3.594 1 98.81 228 ILE A O 1
ATOM 1810 N N . VAL A 1 229 ? -3.842 17.656 -1.412 1 98.44 229 VAL A N 1
ATOM 1811 C CA . VAL A 1 229 ? -3.236 18.953 -1.143 1 98.44 229 VAL A CA 1
ATOM 1812 C C . VAL A 1 229 ? -1.75 18.906 -1.495 1 98.44 229 VAL A C 1
ATOM 1814 O O . VAL A 1 229 ? -1.227 19.844 -2.105 1 98.44 229 VAL A O 1
ATOM 1817 N N . SER A 1 230 ? -1.087 17.828 -1.1 1 98 230 SER A N 1
ATOM 1818 C CA . SER A 1 230 ? 0.327 17.672 -1.42 1 98 230 SER A CA 1
ATOM 1819 C C . SER A 1 230 ? 0.57 17.781 -2.922 1 98 230 SER A C 1
ATOM 1821 O O . SER A 1 230 ? 1.511 18.453 -3.354 1 98 230 SER A O 1
ATOM 1823 N N . VAL A 1 231 ? -0.258 17.125 -3.719 1 98.31 231 VAL A N 1
ATOM 1824 C CA . VAL A 1 231 ? -0.1 17.125 -5.168 1 98.31 231 VAL A CA 1
ATOM 1825 C C . VAL A 1 231 ? -0.366 18.531 -5.711 1 98.31 231 VAL A C 1
ATOM 1827 O O . VAL A 1 231 ? 0.361 19.016 -6.582 1 98.31 231 VAL A O 1
ATOM 1830 N N . LEU A 1 232 ? -1.362 19.156 -5.176 1 97.19 232 LEU A N 1
ATOM 1831 C CA . LEU A 1 232 ? -1.759 20.469 -5.668 1 97.19 232 LEU A CA 1
ATOM 1832 C C . LEU A 1 232 ? -0.709 21.531 -5.312 1 97.19 232 LEU A C 1
ATOM 1834 O O . LEU A 1 232 ? -0.517 22.484 -6.059 1 97.19 232 LEU A O 1
ATOM 1838 N N . LEU A 1 233 ? -0.042 21.328 -4.242 1 95.56 233 LEU A N 1
ATOM 1839 C CA . LEU A 1 233 ? 0.896 22.312 -3.717 1 95.56 233 LEU A CA 1
ATOM 1840 C C . LEU A 1 233 ? 2.291 22.109 -4.297 1 95.56 233 LEU A C 1
ATOM 1842 O O . LEU A 1 233 ? 3.021 23.062 -4.535 1 95.56 233 LEU A O 1
ATOM 1846 N N . CYS A 1 234 ? 2.682 20.875 -4.52 1 95 234 CYS A N 1
ATOM 1847 C CA . CYS A 1 234 ? 4.07 20.531 -4.801 1 95 234 CYS A CA 1
ATOM 1848 C C . CYS A 1 234 ? 4.426 20.844 -6.25 1 95 234 CYS A C 1
ATOM 1850 O O . CYS A 1 234 ? 3.988 20.141 -7.168 1 95 234 CYS A O 1
ATOM 1852 N N . THR A 1 235 ? 5.348 21.734 -6.41 1 94.75 235 THR A N 1
ATOM 1853 C CA . THR A 1 235 ? 5.746 22.156 -7.75 1 94.75 235 THR A CA 1
ATOM 1854 C C . THR A 1 235 ? 6.758 21.188 -8.344 1 94.75 235 THR A C 1
ATOM 1856 O O . THR A 1 235 ? 7.027 21.219 -9.547 1 94.75 235 THR A O 1
ATOM 1859 N N . ALA A 1 236 ? 7.281 20.281 -7.547 1 96.5 236 ALA A N 1
ATOM 1860 C CA . ALA A 1 236 ? 8.234 19.281 -8.031 1 96.5 236 ALA A CA 1
ATOM 1861 C C . ALA A 1 236 ? 7.512 18.078 -8.617 1 96.5 236 ALA A C 1
ATOM 1863 O O . ALA A 1 236 ? 8.148 17.078 -8.992 1 96.5 236 ALA A O 1
ATOM 1864 N N . GLY A 1 237 ? 6.203 18.109 -8.648 1 97.38 237 GLY A N 1
ATOM 1865 C CA . GLY A 1 237 ? 5.414 17.031 -9.195 1 97.38 237 GLY A CA 1
ATOM 1866 C C . GLY A 1 237 ? 4.422 17.484 -10.25 1 97.38 237 GLY A C 1
ATOM 1867 O O . GLY A 1 237 ? 3.217 17.266 -10.117 1 97.38 237 GLY A O 1
ATOM 1868 N N . PRO A 1 238 ? 4.961 18.047 -11.312 1 97.56 238 PRO A N 1
ATOM 1869 C CA . PRO A 1 238 ? 4.055 18.625 -12.312 1 97.56 238 PRO A CA 1
ATOM 1870 C C . PRO A 1 238 ? 3.18 17.562 -12.992 1 97.56 238 PRO A C 1
ATOM 1872 O O . PRO A 1 238 ? 2.033 17.844 -13.352 1 97.56 238 PRO A O 1
ATOM 1875 N N . GLU A 1 239 ? 3.674 16.406 -13.289 1 98 239 GLU A N 1
ATOM 1876 C CA . GLU A 1 239 ? 2.865 15.352 -13.906 1 98 239 GLU A CA 1
ATOM 1877 C C . GLU A 1 239 ? 1.696 14.961 -13.008 1 98 239 GLU A C 1
ATOM 1879 O O . GLU A 1 239 ? 0.569 14.797 -13.477 1 98 239 GLU A O 1
ATOM 1884 N N . SER A 1 240 ? 2.012 14.781 -11.719 1 98.44 240 SER A N 1
ATOM 1885 C CA . SER A 1 240 ? 0.958 14.43 -10.766 1 98.44 240 SER A CA 1
ATOM 1886 C C . SER A 1 240 ? -0.097 15.523 -10.688 1 98.44 240 SER A C 1
ATOM 1888 O O . SER A 1 240 ? -1.291 15.242 -10.578 1 98.44 240 SER A O 1
ATOM 1890 N N . ARG A 1 241 ? 0.324 16.766 -10.711 1 97.69 241 ARG A N 1
ATOM 1891 C CA . ARG A 1 241 ? -0.615 17.891 -10.703 1 97.69 241 ARG A CA 1
ATOM 1892 C C . ARG A 1 241 ? -1.514 17.859 -11.93 1 97.69 241 A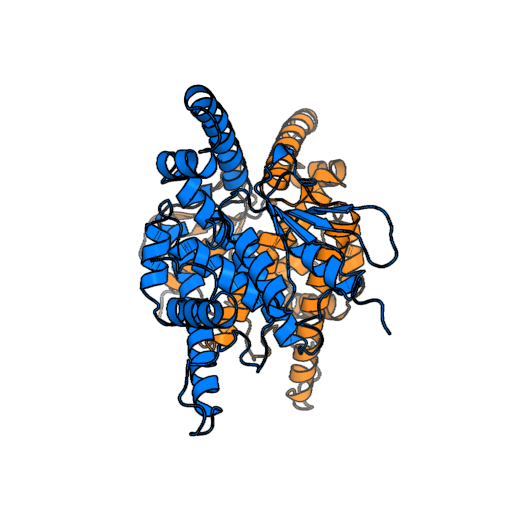RG A C 1
ATOM 1894 O O . ARG A 1 241 ? -2.719 18.094 -11.836 1 97.69 241 ARG A O 1
ATOM 1901 N N . GLU A 1 242 ? -0.913 17.594 -13.016 1 98 242 GLU A N 1
ATOM 1902 C CA . GLU A 1 242 ? -1.669 17.469 -14.258 1 98 242 GLU A CA 1
ATOM 1903 C C . GLU A 1 242 ? -2.707 16.359 -14.172 1 98 242 GLU A C 1
ATOM 1905 O O . GLU A 1 242 ? -3.854 16.547 -14.586 1 98 242 GLU A O 1
ATOM 1910 N N . ILE A 1 243 ? -2.326 15.227 -13.664 1 98.44 243 ILE A N 1
ATOM 1911 C CA . ILE A 1 243 ? -3.219 14.078 -13.555 1 98.44 243 ILE A CA 1
ATOM 1912 C C . ILE A 1 243 ? -4.387 14.422 -12.633 1 98.44 243 ILE A C 1
ATOM 1914 O O . ILE A 1 243 ? -5.551 14.227 -12.992 1 98.44 243 ILE A O 1
ATOM 1918 N N . VAL A 1 244 ? -4.102 14.945 -11.477 1 98.25 244 VAL A N 1
ATOM 1919 C CA . VAL A 1 244 ? -5.133 15.281 -10.492 1 98.25 244 VAL A CA 1
ATOM 1920 C C . VAL A 1 244 ? -6.051 16.359 -11.055 1 98.25 244 VAL A C 1
ATOM 1922 O O . VAL A 1 244 ? -7.258 16.359 -10.797 1 98.25 244 VAL A O 1
ATOM 1925 N N . GLY A 1 245 ? -5.508 17.266 -11.883 1 97.31 245 GLY A N 1
ATOM 1926 C CA . GLY A 1 245 ? -6.266 18.344 -12.492 1 97.31 245 GLY A CA 1
ATOM 1927 C C . GLY A 1 245 ? -7.34 17.859 -13.445 1 97.31 245 GLY A C 1
ATOM 1928 O O . GLY A 1 245 ? -8.258 18.594 -13.789 1 97.31 245 GLY A O 1
ATOM 1929 N N . GLN A 1 246 ? -7.242 16.641 -13.898 1 97.81 246 GLN A N 1
ATOM 1930 C CA . GLN A 1 246 ? -8.219 16.062 -14.812 1 97.81 246 GLN A CA 1
ATOM 1931 C C . GLN A 1 246 ? -9.492 15.656 -14.086 1 97.81 246 GLN A C 1
ATOM 1933 O O . GLN A 1 246 ? -10.508 15.367 -14.711 1 97.81 246 GLN A O 1
ATOM 1938 N N . TYR A 1 247 ? -9.461 15.719 -12.766 1 98.06 247 TYR A N 1
ATOM 1939 C CA . TYR A 1 247 ? -10.586 15.258 -11.961 1 98.06 247 TYR A CA 1
ATOM 1940 C C . TYR A 1 247 ? -11.055 16.359 -11.008 1 98.06 247 TYR A C 1
ATOM 1942 O O . TYR A 1 247 ? -10.695 16.359 -9.828 1 98.06 247 TYR A O 1
ATOM 1950 N N . PRO A 1 248 ? -11.992 17.156 -11.391 1 97.31 248 PRO A N 1
ATOM 1951 C CA . PRO A 1 248 ? -12.422 18.328 -10.617 1 97.31 248 PRO A CA 1
ATOM 1952 C C . PRO A 1 248 ? -12.969 17.953 -9.242 1 97.31 248 PRO A C 1
ATOM 1954 O O . PRO A 1 248 ? -12.852 18.734 -8.297 1 97.31 248 PRO A O 1
ATOM 1957 N N . VAL A 1 249 ? -13.477 16.797 -9.125 1 97.94 249 VAL A N 1
ATOM 1958 C CA . VAL A 1 249 ? -14.086 16.391 -7.863 1 97.94 249 VAL A CA 1
ATOM 1959 C C . VAL A 1 249 ? -13.016 16.312 -6.777 1 97.94 249 VAL A C 1
ATOM 1961 O O . VAL A 1 249 ? -13.297 16.531 -5.598 1 97.94 249 VAL A O 1
ATOM 1964 N N . LEU A 1 250 ? -11.797 15.984 -7.172 1 98.44 250 LEU A N 1
ATOM 1965 C CA . LEU A 1 250 ? -10.711 15.914 -6.203 1 98.44 250 LEU A CA 1
ATOM 1966 C C . LEU A 1 250 ? -10.422 17.281 -5.605 1 98.44 250 LEU A C 1
ATOM 1968 O O . LEU A 1 250 ? -10.281 17.422 -4.391 1 98.44 250 LEU A O 1
ATOM 1972 N N . ALA A 1 251 ? 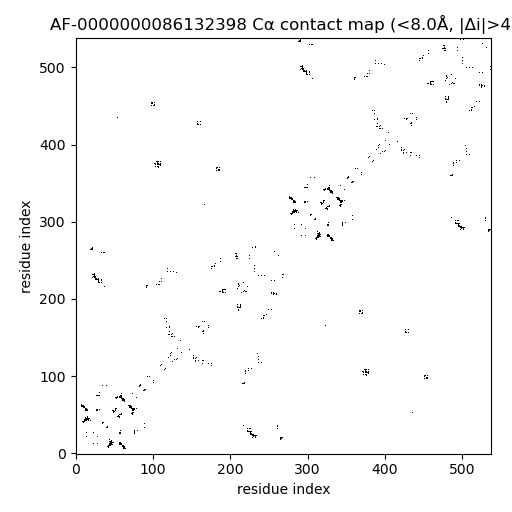-10.359 18.281 -6.426 1 96.94 251 ALA A N 1
ATOM 1973 C CA . ALA A 1 251 ? -10.141 19.656 -5.973 1 96.94 251 ALA A CA 1
ATOM 1974 C C . ALA A 1 251 ? -11.297 20.141 -5.109 1 96.94 251 ALA A C 1
ATOM 1976 O O . ALA A 1 251 ? -11.086 20.766 -4.074 1 96.94 251 ALA A O 1
ATOM 1977 N N . GLU A 1 252 ? -12.477 19.859 -5.547 1 97.06 252 GLU A N 1
ATOM 1978 C CA . GLU A 1 252 ? -13.648 20.25 -4.773 1 97.06 252 GLU A CA 1
ATOM 1979 C C . GLU A 1 252 ? -13.617 19.625 -3.377 1 97.06 252 GLU A C 1
ATOM 1981 O O . GLU A 1 252 ? -13.867 20.312 -2.385 1 97.06 252 GLU A O 1
ATOM 1986 N N . TYR A 1 253 ? -13.367 18.344 -3.357 1 98.06 253 TYR A N 1
ATOM 1987 C CA . TYR A 1 253 ? -13.281 17.594 -2.107 1 98.06 253 TYR A CA 1
ATOM 1988 C C . TYR A 1 253 ? -12.305 18.266 -1.142 1 98.06 253 TYR A C 1
ATOM 1990 O O . TYR A 1 253 ? -12.656 18.531 0.01 1 98.06 253 TYR A O 1
ATOM 1998 N N . ALA A 1 254 ? -11.078 18.562 -1.627 1 98.12 254 ALA A N 1
ATOM 1999 C CA . ALA A 1 254 ? -10.039 19.172 -0.806 1 98.12 254 ALA A CA 1
ATOM 2000 C C . ALA A 1 254 ? -10.414 20.594 -0.401 1 98.12 254 ALA A C 1
ATOM 2002 O O . ALA A 1 254 ? -10.172 21.016 0.735 1 98.12 254 ALA A O 1
ATOM 2003 N N . GLU A 1 255 ? -11 21.344 -1.236 1 96.94 255 GLU A N 1
ATOM 2004 C CA . GLU A 1 255 ? -11.352 22.734 -0.977 1 96.94 255 GLU A CA 1
ATOM 2005 C C . GLU A 1 255 ? -12.43 22.828 0.103 1 96.94 255 GLU A C 1
ATOM 2007 O O . GLU A 1 255 ? -12.383 23.734 0.945 1 96.94 255 GLU A O 1
ATOM 2012 N N . ARG A 1 256 ? -13.375 21.953 0.029 1 97.12 256 ARG A N 1
ATOM 2013 C CA . ARG A 1 256 ? -14.438 21.969 1.029 1 97.12 256 ARG A CA 1
ATOM 2014 C C . ARG A 1 256 ? -13.898 21.625 2.412 1 97.12 256 ARG A C 1
ATOM 2016 O O . ARG A 1 256 ? -14.289 22.25 3.406 1 97.12 256 ARG A O 1
ATOM 2023 N N . ILE A 1 257 ? -13.023 20.656 2.471 1 98.06 257 ILE A N 1
ATOM 2024 C CA . ILE A 1 257 ? -12.406 20.297 3.744 1 98.06 257 ILE A CA 1
ATOM 2025 C C . ILE A 1 257 ? -11.539 21.453 4.238 1 98.06 257 ILE A C 1
ATOM 2027 O O . ILE A 1 257 ? -11.586 21.812 5.418 1 98.06 257 ILE A O 1
ATOM 2031 N N . HIS A 1 258 ? -10.773 22.062 3.342 1 97.69 258 HIS A N 1
ATOM 2032 C CA . HIS A 1 258 ? -9.922 23.203 3.68 1 97.69 258 HIS A CA 1
ATOM 2033 C C . HIS A 1 258 ? -10.75 24.359 4.238 1 97.69 258 HIS A C 1
ATOM 2035 O O . HIS A 1 258 ? -10.391 24.938 5.27 1 97.69 258 HIS A O 1
ATOM 2041 N N . ALA A 1 259 ? -11.781 24.672 3.598 1 96.62 259 ALA A N 1
ATOM 2042 C CA . ALA A 1 259 ? -12.617 25.797 4 1 96.62 259 ALA A CA 1
ATOM 2043 C C . ALA A 1 259 ? -13.203 25.578 5.391 1 96.62 259 ALA A C 1
ATOM 2045 O O . ALA A 1 259 ? -13.359 26.516 6.168 1 96.62 259 ALA A O 1
ATOM 2046 N N . THR A 1 260 ? -13.539 24.391 5.664 1 96.75 260 THR A N 1
ATOM 2047 C CA . THR A 1 260 ? -14.203 24.062 6.918 1 96.75 260 THR A CA 1
ATOM 2048 C C . THR A 1 260 ? -13.195 23.938 8.055 1 96.75 260 THR A C 1
ATOM 2050 O O . THR A 1 260 ? -13.445 24.406 9.164 1 96.75 260 THR A O 1
ATOM 2053 N N . TYR A 1 261 ? -12.07 23.375 7.816 1 97 261 TYR A N 1
ATOM 2054 C CA . TYR A 1 261 ? -11.211 22.984 8.922 1 97 261 TYR A CA 1
ATOM 2055 C C . TYR A 1 261 ? -9.914 23.781 8.922 1 97 261 TYR A C 1
ATOM 2057 O O . TYR A 1 261 ? -9.172 23.781 9.906 1 97 261 TYR A O 1
ATOM 2065 N N . PHE A 1 262 ? -9.633 24.422 7.793 1 96.69 262 PHE A N 1
ATOM 2066 C CA . PHE A 1 262 ? -8.391 25.172 7.691 1 96.69 262 PHE A CA 1
ATOM 2067 C C . PHE A 1 262 ? -8.656 26.609 7.234 1 96.69 262 PHE A C 1
ATOM 2069 O O . PHE A 1 262 ? -7.996 27.109 6.324 1 96.69 262 PHE A O 1
ATOM 2076 N N . PRO A 1 263 ? -9.578 27.297 7.797 1 94 263 PRO A N 1
ATOM 2077 C CA . PRO A 1 263 ? -9.867 28.656 7.359 1 94 263 PRO A CA 1
ATOM 2078 C C . PRO A 1 263 ? -8.719 29.625 7.633 1 94 263 PRO A C 1
ATOM 2080 O O . PRO A 1 263 ? -8.641 30.703 7.023 1 94 263 PRO A O 1
ATOM 2083 N N . ASP A 1 264 ? -7.855 29.266 8.539 1 94.5 264 ASP A N 1
ATOM 2084 C CA . ASP A 1 264 ? -6.73 30.094 8.938 1 94.5 264 ASP A CA 1
ATOM 2085 C C . ASP A 1 264 ? -5.531 29.891 8.008 1 94.5 264 ASP A C 1
ATOM 2087 O O . ASP A 1 264 ? -4.516 30.578 8.133 1 94.5 264 ASP A O 1
ATOM 2091 N N . TYR A 1 265 ? -5.633 28.859 7.105 1 95.12 265 TYR A N 1
ATOM 2092 C CA . TYR A 1 265 ? -4.551 28.547 6.18 1 95.12 265 TYR A CA 1
ATOM 2093 C C . TYR A 1 265 ? -4.801 29.172 4.816 1 95.12 265 TYR A C 1
ATOM 2095 O O . TYR A 1 265 ? -5.949 29.312 4.387 1 95.12 265 TYR A O 1
ATOM 2103 N N . SER A 1 266 ? -3.668 29.547 4.137 1 93 266 SER A N 1
ATOM 2104 C CA . SER A 1 266 ? -3.777 29.891 2.725 1 93 266 SER A CA 1
ATOM 2105 C C . SER A 1 266 ? -4.02 28.641 1.868 1 93 266 SER A C 1
ATOM 2107 O O . SER A 1 266 ? -3.459 27.578 2.139 1 93 266 SER A O 1
ATOM 2109 N N . LYS A 1 267 ? -4.801 28.875 0.921 1 88.12 267 LYS A N 1
ATOM 2110 C CA . LYS A 1 267 ? -5.105 27.766 0.017 1 88.12 267 LYS A CA 1
ATOM 2111 C C . LYS A 1 267 ? -3.955 27.531 -0.957 1 88.12 267 LYS A C 1
ATOM 2113 O O . LYS A 1 267 ? -3.109 28.406 -1.159 1 88.12 267 LYS A O 1
ATOM 2118 N N . TRP A 1 268 ? -3.777 26.312 -1.478 1 80.31 268 TRP A N 1
ATOM 2119 C CA . TRP A 1 268 ? -2.732 25.938 -2.426 1 80.31 268 TRP A CA 1
ATOM 2120 C C . TRP A 1 268 ? -2.92 26.656 -3.756 1 80.31 268 TRP A C 1
ATOM 2122 O O . TRP A 1 268 ? -4.031 26.719 -4.289 1 80.31 268 TRP A O 1
ATOM 2132 N N . CYS A 1 269 ? -2.977 28.047 -3.848 1 64.06 269 CYS A N 1
ATOM 2133 C CA . CYS A 1 269 ? -3.174 28.766 -5.102 1 64.06 269 CYS A CA 1
ATOM 2134 C C . CYS A 1 269 ? -1.985 28.578 -6.035 1 64.06 269 CYS A C 1
ATOM 2136 O O . CYS A 1 269 ? -0.857 28.391 -5.578 1 64.06 269 CYS A O 1
ATOM 2138 N N . MET B 1 1 ? -13.742 -23.719 -37.969 1 26.53 1 MET B N 1
ATOM 2139 C CA . MET B 1 1 ? -12.812 -24.531 -37.188 1 26.53 1 MET B CA 1
ATOM 2140 C C . MET B 1 1 ? -11.711 -23.672 -36.594 1 26.53 1 MET B C 1
ATOM 2142 O O . MET B 1 1 ? -10.844 -23.172 -37.312 1 26.53 1 MET B O 1
ATOM 2146 N N . SER B 1 2 ? -11.961 -22.75 -35.625 1 32.47 2 SER B N 1
ATOM 2147 C CA . SER B 1 2 ? -10.93 -21.922 -35.031 1 32.47 2 SER B CA 1
ATOM 2148 C C . SER B 1 2 ? -9.703 -22.75 -34.656 1 32.47 2 SER B C 1
ATOM 2150 O O . SER B 1 2 ? -9.836 -23.844 -34.094 1 32.47 2 SER B O 1
ATOM 2152 N N . ASP B 1 3 ? -8.641 -22.719 -35.5 1 35.06 3 ASP B N 1
ATOM 2153 C CA . ASP B 1 3 ? -7.426 -23.516 -35.344 1 35.06 3 ASP B CA 1
ATOM 2154 C C . ASP B 1 3 ? -7.059 -23.656 -33.875 1 35.06 3 ASP B C 1
ATOM 2156 O O . ASP B 1 3 ? -6.895 -22.656 -33.156 1 35.06 3 ASP B O 1
ATOM 2160 N N . PRO B 1 4 ? -7.516 -24.531 -33.125 1 38.47 4 PRO B N 1
ATOM 2161 C CA . PRO B 1 4 ? -7.164 -24.812 -31.734 1 38.47 4 PRO B CA 1
ATOM 2162 C C . PRO B 1 4 ? -5.691 -24.531 -31.422 1 38.47 4 PRO B C 1
ATOM 2164 O O . PRO B 1 4 ? -5.223 -24.812 -30.312 1 38.47 4 PRO B O 1
ATOM 2167 N N . GLU B 1 5 ? -4.723 -24.641 -32.406 1 40 5 GLU B N 1
ATOM 2168 C CA . GLU B 1 5 ? -3.266 -24.703 -32.375 1 40 5 GLU B CA 1
ATOM 2169 C C . GLU B 1 5 ? -2.674 -23.469 -31.688 1 40 5 GLU B C 1
ATOM 2171 O O . GLU B 1 5 ? -1.498 -23.469 -31.312 1 40 5 GLU B O 1
ATOM 2176 N N . ASN B 1 6 ? -3.094 -22.297 -32.062 1 42.44 6 ASN B N 1
ATOM 2177 C CA . ASN B 1 6 ? -2.398 -21.047 -31.781 1 42.44 6 ASN B CA 1
ATOM 2178 C C . ASN B 1 6 ? -2.316 -20.766 -30.281 1 42.44 6 ASN B C 1
ATOM 2180 O O . ASN B 1 6 ? -2.428 -19.625 -29.844 1 42.44 6 ASN B O 1
ATOM 2184 N N . THR B 1 7 ? -2.74 -21.719 -29.547 1 49.06 7 THR B N 1
ATOM 2185 C CA . THR B 1 7 ? -2.711 -21.328 -28.141 1 49.06 7 THR B CA 1
ATOM 2186 C C . THR B 1 7 ? -1.302 -20.922 -27.719 1 49.06 7 THR B C 1
ATOM 2188 O O . THR B 1 7 ? -0.364 -21.719 -27.812 1 49.06 7 THR B O 1
ATOM 2191 N N . SER B 1 8 ? -0.869 -19.656 -27.953 1 57.78 8 SER B N 1
ATOM 2192 C CA . SER B 1 8 ? 0.349 -19 -27.5 1 57.78 8 SER B CA 1
ATOM 2193 C C . SER B 1 8 ? 0.852 -19.594 -26.203 1 57.78 8 SER B C 1
ATOM 2195 O O . SER B 1 8 ? 0.099 -19.703 -25.219 1 57.78 8 SER B O 1
ATOM 2197 N N . THR B 1 9 ? 1.788 -20.641 -26.328 1 83.25 9 THR B N 1
ATOM 2198 C CA . THR B 1 9 ? 2.428 -21.328 -25.203 1 83.25 9 THR B CA 1
ATOM 2199 C C . THR B 1 9 ? 2.975 -20.328 -24.188 1 83.25 9 THR B C 1
ATOM 2201 O O . THR B 1 9 ? 3.766 -19.453 -24.547 1 83.25 9 THR B O 1
ATOM 2204 N N . LEU B 1 10 ? 2.334 -20.125 -23.078 1 94.06 10 LEU B N 1
ATOM 2205 C CA . LEU B 1 10 ? 2.766 -19.281 -21.984 1 94.06 10 LEU B CA 1
ATOM 2206 C C . LEU B 1 10 ? 3.615 -20.062 -20.984 1 94.06 10 LEU B C 1
ATOM 2208 O O . LEU B 1 10 ? 3.232 -21.172 -20.562 1 94.06 10 LEU B O 1
ATOM 2212 N N . THR B 1 11 ? 4.844 -19.625 -20.828 1 95.5 11 THR B N 1
ATOM 2213 C CA . THR B 1 11 ? 5.691 -20.172 -19.781 1 95.5 11 THR B CA 1
ATOM 2214 C C . THR B 1 11 ? 5.777 -19.203 -18.594 1 95.5 11 THR B C 1
ATOM 2216 O O . THR B 1 11 ? 6.09 -18.031 -18.781 1 95.5 11 THR B O 1
ATOM 2219 N N . LEU B 1 12 ? 5.41 -19.688 -17.453 1 96.5 12 LEU B N 1
ATOM 2220 C CA . LEU B 1 12 ? 5.488 -18.922 -16.219 1 96.5 12 LEU B CA 1
ATOM 2221 C C . LEU B 1 12 ? 6.711 -19.328 -15.406 1 96.5 12 LEU B C 1
ATOM 2223 O O . LEU B 1 12 ? 6.832 -20.469 -14.984 1 96.5 12 LEU B O 1
ATOM 2227 N N . PHE B 1 13 ? 7.59 -18.375 -15.188 1 96.62 13 PHE B N 1
ATOM 2228 C CA . PHE B 1 13 ? 8.789 -18.625 -14.398 1 96.62 13 PHE B CA 1
ATOM 2229 C C . PHE B 1 13 ? 8.547 -18.312 -12.93 1 96.62 13 PHE B C 1
ATOM 2231 O O . PHE B 1 13 ? 8.305 -17.172 -12.555 1 96.62 13 PHE B O 1
ATOM 2238 N N . ARG B 1 14 ? 8.68 -19.344 -12.094 1 95.31 14 ARG B N 1
ATOM 2239 C CA . ARG B 1 14 ? 8.188 -19.328 -10.719 1 95.31 14 ARG B CA 1
ATOM 2240 C C . ARG B 1 14 ? 9.344 -19.312 -9.727 1 95.31 14 ARG B C 1
ATOM 2242 O O . ARG B 1 14 ? 9.125 -19.219 -8.516 1 95.31 14 ARG B O 1
ATOM 2249 N N . GLY B 1 15 ? 10.547 -19.438 -10.148 1 90.81 15 GLY B N 1
ATOM 2250 C CA . GLY B 1 15 ? 11.688 -19.531 -9.258 1 90.81 15 GLY B CA 1
ATOM 2251 C C . GLY B 1 15 ? 12.07 -20.953 -8.922 1 90.81 15 GLY B C 1
ATOM 2252 O O . GLY B 1 15 ? 13.188 -21.219 -8.484 1 90.81 15 GLY B O 1
ATOM 2253 N N . TRP B 1 16 ? 11.141 -21.891 -9.055 1 85.31 16 TRP B N 1
ATOM 2254 C CA . TRP B 1 16 ? 11.344 -23.312 -8.781 1 85.31 16 TRP B CA 1
ATOM 2255 C C . TRP B 1 16 ? 10.844 -24.156 -9.938 1 85.31 16 TRP B C 1
ATOM 2257 O O . TRP B 1 16 ? 9.797 -23.859 -10.531 1 85.31 16 TRP B O 1
ATOM 2267 N N . PRO B 1 17 ? 11.555 -25.188 -10.133 1 79.12 17 PRO B N 1
ATOM 2268 C CA . PRO B 1 17 ? 11.156 -26.031 -11.266 1 79.12 17 PRO B CA 1
ATOM 2269 C C . PRO B 1 17 ? 10.055 -27.031 -10.914 1 79.12 17 PRO B C 1
ATOM 2271 O O . PRO B 1 17 ? 9.469 -27.656 -11.805 1 79.12 17 PRO B O 1
ATOM 2274 N N . THR B 1 18 ? 9.812 -27.188 -9.609 1 81.94 18 THR B N 1
ATOM 2275 C CA . THR B 1 18 ? 8.875 -28.203 -9.148 1 81.94 18 THR B CA 1
ATOM 2276 C C . THR B 1 18 ? 7.457 -27.891 -9.602 1 81.94 18 THR B C 1
ATOM 2278 O O . THR B 1 18 ? 7.004 -26.75 -9.477 1 81.94 18 THR B O 1
ATOM 2281 N N . ARG B 1 19 ? 6.836 -28.844 -10.109 1 85.44 19 ARG B N 1
ATOM 2282 C CA . ARG B 1 19 ? 5.449 -28.719 -10.547 1 85.44 19 ARG B CA 1
ATOM 2283 C C . ARG B 1 19 ? 4.492 -29.297 -9.508 1 85.44 19 ARG B C 1
ATOM 2285 O O . ARG B 1 19 ? 4.895 -30.125 -8.688 1 85.44 19 ARG B O 1
ATOM 2292 N N . GLY B 1 20 ? 3.307 -28.828 -9.531 1 91.94 20 GLY B N 1
ATOM 2293 C CA . GLY B 1 20 ? 2.275 -29.422 -8.695 1 91.94 20 GLY B CA 1
ATOM 2294 C C . GLY B 1 20 ? 2.318 -28.938 -7.262 1 91.94 20 GLY B C 1
ATOM 2295 O O . GLY B 1 20 ? 1.693 -29.531 -6.379 1 91.94 20 GLY B O 1
ATOM 2296 N N . GLU B 1 21 ? 3.143 -27.922 -7.062 1 94.06 21 GLU B N 1
ATOM 2297 C CA . GLU B 1 21 ? 3.221 -27.328 -5.73 1 94.06 21 GLU B CA 1
ATOM 2298 C C . GLU B 1 21 ? 3.256 -25.812 -5.809 1 94.06 21 GLU B C 1
ATOM 2300 O O . GLU B 1 21 ? 3.805 -25.234 -6.758 1 94.06 21 GLU B O 1
ATOM 2305 N N . HIS B 1 22 ? 2.656 -25.203 -4.812 1 96 22 HIS B N 1
ATOM 2306 C CA . HIS B 1 22 ? 2.799 -23.766 -4.699 1 96 22 HIS B CA 1
ATOM 2307 C C . HIS B 1 22 ? 4.191 -23.375 -4.199 1 96 22 HIS B C 1
ATOM 2309 O O . HIS B 1 22 ? 4.898 -24.219 -3.627 1 96 22 HIS B O 1
ATOM 2315 N N . VAL B 1 23 ? 4.555 -22.219 -4.5 1 94.81 23 VAL B N 1
ATOM 2316 C CA . VAL B 1 23 ? 5.84 -21.719 -4.031 1 94.81 23 VAL B CA 1
ATOM 2317 C C . VAL B 1 23 ? 5.621 -20.625 -2.984 1 94.81 23 VAL B C 1
ATOM 2319 O O . VAL B 1 23 ? 4.492 -20.188 -2.77 1 94.81 23 VAL B O 1
ATOM 2322 N N . TRP B 1 24 ? 6.695 -20.109 -2.346 1 95.69 24 TRP B N 1
ATOM 2323 C CA . TRP B 1 24 ? 6.602 -19.188 -1.218 1 95.69 24 TRP B CA 1
ATOM 2324 C C . TRP B 1 24 ? 6.195 -17.797 -1.686 1 95.69 24 TRP B C 1
ATOM 2326 O O . TRP B 1 24 ? 5.684 -17 -0.9 1 95.69 24 TRP B O 1
ATOM 2336 N N . SER B 1 25 ? 6.473 -17.453 -2.916 1 96.5 25 SER B N 1
ATOM 2337 C CA . SER B 1 25 ? 6.203 -16.109 -3.402 1 96.5 25 SER B CA 1
ATOM 2338 C C . SER B 1 25 ? 4.711 -15.875 -3.607 1 96.5 25 SER B C 1
ATOM 2340 O O . SER B 1 25 ? 4.082 -16.547 -4.438 1 96.5 25 SER B O 1
ATOM 2342 N N . PRO B 1 26 ? 4.137 -14.898 -2.967 1 98.38 26 PRO B N 1
ATOM 2343 C CA . PRO B 1 26 ? 2.717 -14.625 -3.184 1 98.38 26 PRO B CA 1
ATOM 2344 C C . PRO B 1 26 ? 2.422 -14.117 -4.598 1 98.38 26 PRO B C 1
ATOM 2346 O O . PRO B 1 26 ? 1.314 -14.312 -5.105 1 98.38 26 PRO B O 1
ATOM 2349 N N . PHE B 1 27 ? 3.41 -13.547 -5.234 1 98.44 27 PHE B N 1
ATOM 2350 C CA . PHE B 1 27 ? 3.203 -12.977 -6.559 1 98.44 27 PHE B CA 1
ATOM 2351 C C . PHE B 1 27 ? 3.148 -14.07 -7.617 1 98.44 27 PHE B C 1
ATOM 2353 O O . PHE B 1 27 ? 2.426 -13.945 -8.609 1 98.44 27 PHE B O 1
ATOM 2360 N N . VAL B 1 28 ? 3.943 -15.117 -7.402 1 97.94 28 VAL B N 1
ATOM 2361 C CA . VAL B 1 28 ? 3.875 -16.266 -8.305 1 97.94 28 VAL B CA 1
ATOM 2362 C C . VAL B 1 28 ? 2.52 -16.953 -8.172 1 97.94 28 VAL B C 1
ATOM 2364 O O . VAL B 1 28 ? 1.846 -17.203 -9.172 1 97.94 28 VAL B O 1
ATOM 2367 N N . VAL B 1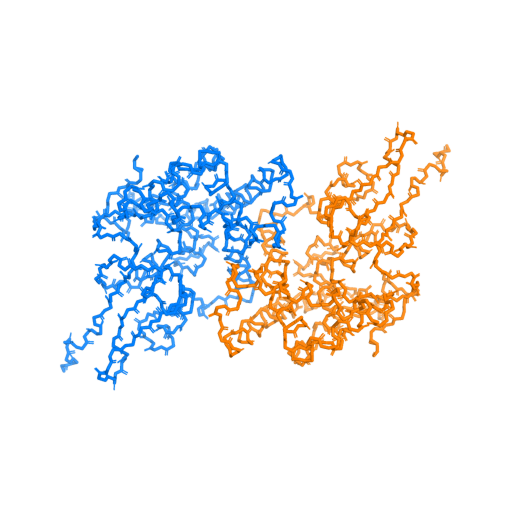 29 ? 2.113 -17.203 -6.926 1 98.19 29 VAL B N 1
ATOM 2368 C CA . VAL B 1 29 ? 0.851 -17.875 -6.668 1 98.19 29 VAL B CA 1
ATOM 2369 C C . VAL B 1 29 ? -0.311 -17.047 -7.191 1 98.19 29 VAL B C 1
ATOM 2371 O O . VAL B 1 29 ? -1.253 -17.578 -7.785 1 98.19 29 VAL B O 1
ATOM 2374 N N . LYS B 1 30 ? -0.28 -15.773 -6.984 1 98.75 30 LYS B N 1
ATOM 2375 C CA . LYS B 1 30 ? -1.27 -14.844 -7.512 1 98.75 30 LYS B CA 1
ATOM 2376 C C . LYS B 1 30 ? -1.411 -14.984 -9.023 1 98.75 30 LYS B C 1
ATOM 2378 O O . LYS B 1 30 ? -2.525 -15.055 -9.547 1 98.75 30 LYS B O 1
ATOM 2383 N N . LEU B 1 31 ? -0.293 -14.945 -9.703 1 98.56 31 LEU B N 1
ATOM 2384 C CA . LEU B 1 31 ? -0.317 -14.992 -11.156 1 98.56 31 LEU B CA 1
ATOM 2385 C C . LEU B 1 31 ? -0.856 -16.328 -11.648 1 98.56 31 LEU B C 1
ATOM 2387 O O . LEU B 1 31 ? -1.653 -16.391 -12.586 1 98.56 31 LEU B O 1
ATOM 2391 N N . GLU B 1 32 ? -0.447 -17.438 -11.016 1 97.62 32 GLU B N 1
ATOM 2392 C CA . GLU B 1 32 ? -0.985 -18.75 -11.367 1 97.62 32 GLU B CA 1
ATOM 2393 C C . GLU B 1 32 ? -2.494 -18.797 -11.156 1 97.62 32 GLU B C 1
ATOM 2395 O O . GLU B 1 32 ? -3.234 -19.281 -12.016 1 97.62 32 GLU B O 1
ATOM 2400 N N . ALA B 1 33 ? -2.902 -18.312 -9.992 1 98.56 33 ALA B N 1
ATOM 2401 C CA . ALA B 1 33 ? -4.336 -18.281 -9.711 1 98.56 33 ALA B CA 1
ATOM 2402 C C . ALA B 1 33 ? -5.09 -17.5 -10.781 1 98.56 33 ALA B C 1
ATOM 2404 O O . ALA B 1 33 ? -6.125 -17.953 -11.281 1 98.56 33 ALA B O 1
ATOM 2405 N N . ARG B 1 34 ? -4.516 -16.359 -11.156 1 98.62 34 ARG B N 1
ATOM 2406 C CA . ARG B 1 34 ? -5.184 -15.516 -12.133 1 98.62 34 ARG B CA 1
ATOM 2407 C C . ARG B 1 34 ? -5.293 -16.219 -13.484 1 98.62 34 ARG B C 1
ATOM 2409 O O . ARG B 1 34 ? -6.309 -16.094 -14.172 1 98.62 34 ARG B O 1
ATOM 2416 N N . LEU B 1 35 ? -4.266 -16.891 -13.914 1 97.69 35 LEU B N 1
ATOM 2417 C CA . LEU B 1 35 ? -4.301 -17.656 -15.156 1 97.69 35 LEU B CA 1
ATOM 2418 C C . LEU B 1 35 ? -5.328 -18.781 -15.078 1 97.69 35 LEU B C 1
ATOM 2420 O O . LEU B 1 35 ? -6.109 -18.984 -16.016 1 97.69 35 LEU B O 1
ATOM 2424 N N . ARG B 1 36 ? -5.438 -19.375 -13.977 1 97.31 36 ARG B N 1
ATOM 2425 C CA . ARG B 1 36 ? -6.309 -20.547 -13.836 1 97.31 36 ARG B CA 1
ATOM 2426 C C . ARG B 1 36 ? -7.766 -20.125 -13.68 1 97.31 36 ARG B C 1
ATOM 2428 O O . ARG B 1 36 ? -8.68 -20.844 -14.086 1 97.31 36 ARG B O 1
ATOM 2435 N N . PHE B 1 37 ? -8.016 -18.922 -13.055 1 98.12 37 PHE B N 1
ATOM 2436 C CA . PHE B 1 37 ? -9.375 -18.375 -13.047 1 98.12 37 PHE B CA 1
ATOM 2437 C C . PHE B 1 37 ? -9.93 -18.281 -14.461 1 98.12 37 PHE B C 1
ATOM 2439 O O . PHE B 1 37 ? -11.141 -18.375 -14.664 1 98.12 37 PHE B O 1
ATOM 2446 N N . ALA B 1 38 ? -9.023 -18.125 -15.43 1 96.56 38 ALA B N 1
ATOM 2447 C CA . ALA B 1 38 ? -9.422 -17.969 -16.828 1 96.56 38 ALA B CA 1
ATOM 2448 C C . ALA B 1 38 ? -9.352 -19.312 -17.562 1 96.56 38 ALA B C 1
ATOM 2450 O O . ALA B 1 38 ? -9.578 -19.375 -18.766 1 96.56 38 ALA B O 1
ATOM 2451 N N . GLY B 1 39 ? -8.922 -20.359 -16.906 1 94.94 39 GLY B N 1
ATOM 2452 C CA . GLY B 1 39 ? -8.789 -21.672 -17.531 1 94.94 39 GLY B CA 1
ATOM 2453 C C . GLY B 1 39 ? -7.59 -21.781 -18.453 1 94.94 39 GLY B C 1
ATOM 2454 O O . GLY B 1 39 ? -7.562 -22.625 -19.344 1 94.94 39 GLY B O 1
ATOM 2455 N N . MET B 1 40 ? -6.672 -20.953 -18.219 1 94.12 40 MET B N 1
ATOM 2456 C CA . MET B 1 40 ? -5.496 -20.938 -19.078 1 94.12 40 MET B CA 1
ATOM 2457 C C . MET B 1 40 ? -4.484 -22 -18.641 1 94.12 40 MET B C 1
ATOM 2459 O O . MET B 1 40 ? -4.25 -22.172 -17.438 1 94.12 40 MET B O 1
ATOM 2463 N N . THR B 1 41 ? -3.943 -22.656 -19.594 1 91.69 41 THR B N 1
ATOM 2464 C CA . THR B 1 41 ? -2.836 -23.562 -19.328 1 91.69 41 THR B CA 1
ATOM 2465 C C . THR B 1 41 ? -1.497 -22.859 -19.531 1 91.69 41 THR B C 1
ATOM 2467 O O . THR B 1 41 ? -1.395 -21.906 -20.312 1 91.69 41 THR B O 1
ATOM 2470 N N . TYR B 1 42 ? -0.553 -23.234 -18.766 1 93.06 42 TYR B N 1
ATOM 2471 C CA . TYR B 1 42 ? 0.786 -22.672 -18.859 1 93.06 42 TYR B CA 1
ATOM 2472 C C . TYR B 1 42 ? 1.843 -23.703 -18.469 1 93.06 42 TYR B C 1
ATOM 2474 O O . TYR B 1 42 ? 1.541 -24.672 -17.797 1 93.06 42 TYR B O 1
ATOM 2482 N N . GLU B 1 43 ? 2.971 -23.484 -18.984 1 92.31 43 GLU B N 1
ATOM 2483 C CA . GLU B 1 43 ? 4.133 -24.25 -18.547 1 92.31 43 GLU B CA 1
ATOM 2484 C C . GLU B 1 43 ? 4.855 -23.562 -17.391 1 92.31 43 GLU B C 1
ATOM 2486 O O . GLU B 1 43 ? 4.898 -22.328 -17.344 1 92.31 43 GLU B O 1
ATOM 2491 N N . ALA B 1 44 ? 5.35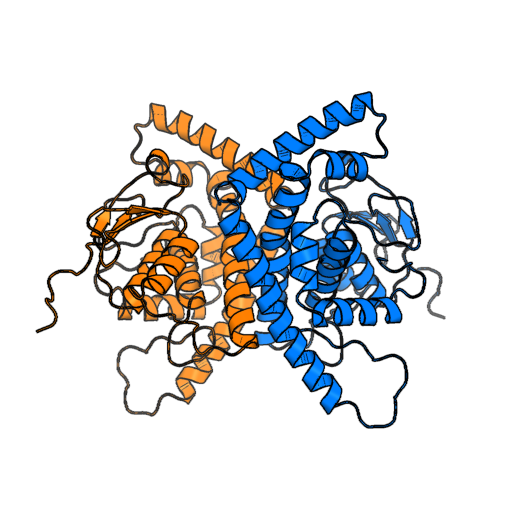9 -24.359 -16.469 1 92.19 44 ALA B N 1
ATOM 2492 C CA . ALA B 1 44 ? 6.098 -23.812 -15.344 1 92.19 44 ALA B CA 1
ATOM 2493 C C . ALA B 1 44 ? 7.602 -23.875 -15.578 1 92.19 44 ALA B C 1
ATOM 2495 O O . ALA B 1 44 ? 8.125 -24.906 -15.992 1 92.19 44 ALA B O 1
ATOM 2496 N N . GLY B 1 45 ? 8.266 -22.766 -15.422 1 92.25 45 GLY B N 1
ATOM 2497 C CA . GLY B 1 45 ? 9.719 -22.703 -15.469 1 92.25 45 GLY B CA 1
ATOM 2498 C C . GLY B 1 45 ? 10.344 -22.203 -14.18 1 92.25 45 GLY B C 1
ATOM 2499 O O . GLY B 1 45 ? 9.672 -21.578 -13.359 1 92.25 45 GLY B O 1
ATOM 2500 N N . ALA B 1 46 ? 11.562 -22.594 -13.922 1 91.44 46 ALA B N 1
ATOM 2501 C CA . ALA B 1 46 ? 12.266 -22.156 -12.719 1 91.44 46 ALA B CA 1
ATOM 2502 C C . ALA B 1 46 ? 12.594 -20.672 -12.781 1 91.44 46 ALA B C 1
ATOM 2504 O O . ALA B 1 46 ? 12.109 -19.891 -11.961 1 91.44 46 ALA B O 1
ATOM 2505 N N . GLY B 1 47 ? 13.398 -20.297 -13.797 1 90.25 47 GLY B N 1
ATOM 2506 C CA . GLY B 1 47 ? 13.805 -18.906 -13.938 1 90.25 47 GLY B CA 1
ATOM 2507 C C . GLY B 1 47 ? 14.609 -18.406 -12.758 1 90.25 47 GLY B C 1
ATOM 2508 O O . GLY B 1 47 ? 14.961 -19.172 -11.859 1 90.25 47 GLY B O 1
ATOM 2509 N N . SER B 1 48 ? 15.031 -17.172 -12.82 1 90.5 48 SER B N 1
ATOM 2510 C CA . SER B 1 48 ? 15.766 -16.484 -11.766 1 90.5 48 SER B CA 1
ATOM 2511 C C . SER B 1 48 ? 15.617 -14.969 -11.883 1 90.5 48 SER B C 1
ATOM 2513 O O . SER B 1 48 ? 15.273 -14.461 -12.953 1 90.5 48 SER B O 1
ATOM 2515 N N . PRO B 1 49 ? 15.797 -14.273 -10.711 1 89.5 49 PRO B N 1
ATOM 2516 C CA . PRO B 1 49 ? 15.781 -12.805 -10.812 1 89.5 49 PRO B CA 1
ATOM 2517 C C . PRO B 1 49 ? 16.781 -12.281 -11.844 1 89.5 49 PRO B C 1
ATOM 2519 O O . PRO B 1 49 ? 16.5 -11.273 -12.508 1 89.5 49 PRO B O 1
ATOM 2522 N N . ARG B 1 50 ? 17.844 -12.938 -12.086 1 87.31 50 ARG B N 1
ATOM 2523 C CA . ARG B 1 50 ? 18.875 -12.516 -13.031 1 87.31 50 ARG B CA 1
ATOM 2524 C C . ARG B 1 50 ? 18.359 -12.578 -14.461 1 87.31 50 ARG B C 1
ATOM 2526 O O . ARG B 1 50 ? 18.719 -11.734 -15.289 1 87.31 50 ARG B O 1
ATOM 2533 N N . SER B 1 51 ? 17.547 -13.516 -14.711 1 90.62 51 SER B N 1
ATOM 2534 C CA . SER B 1 51 ? 17.031 -13.688 -16.062 1 90.62 51 SER B CA 1
ATOM 2535 C C . SER B 1 51 ? 15.727 -12.922 -16.266 1 90.62 51 SER B C 1
ATOM 2537 O O . SER B 1 51 ? 15.211 -12.844 -17.375 1 90.62 51 SER B O 1
ATOM 2539 N N . ALA B 1 52 ? 15.172 -12.383 -15.219 1 93.81 52 ALA B N 1
ATOM 2540 C CA . ALA B 1 52 ? 13.883 -11.695 -15.258 1 93.81 52 ALA B CA 1
ATOM 2541 C C . ALA B 1 52 ? 14.031 -10.289 -15.844 1 93.81 52 ALA B C 1
ATOM 2543 O O . ALA B 1 52 ? 14.969 -9.562 -15.5 1 93.81 52 ALA B O 1
ATOM 2544 N N . PRO B 1 53 ? 13.102 -9.852 -16.688 1 93.81 53 PRO B N 1
ATOM 2545 C CA . PRO B 1 53 ? 13.219 -8.547 -17.344 1 93.81 53 PRO B CA 1
ATOM 2546 C C . PRO B 1 53 ? 13.211 -7.387 -16.359 1 93.81 53 PRO B C 1
ATOM 2548 O O . PRO B 1 53 ? 13.789 -6.332 -16.625 1 93.81 53 PRO B O 1
ATOM 2551 N N . LYS B 1 54 ? 12.539 -7.531 -15.211 1 93.06 54 LYS B N 1
ATOM 2552 C CA . LYS B 1 54 ? 12.484 -6.473 -14.203 1 93.06 54 LYS B CA 1
ATOM 2553 C C . LYS B 1 54 ? 13.211 -6.891 -12.93 1 93.06 54 LYS B C 1
ATOM 2555 O O . LYS B 1 54 ? 13.016 -6.281 -11.875 1 93.06 54 LYS B O 1
ATOM 2560 N N . GLY B 1 55 ? 13.875 -7.988 -13.023 1 91.81 55 GLY B N 1
ATOM 2561 C CA . GLY B 1 55 ? 14.742 -8.43 -11.945 1 91.81 55 GLY B CA 1
ATOM 2562 C C . GLY B 1 55 ? 13.992 -9.125 -10.82 1 91.81 55 GLY B C 1
ATOM 2563 O O . GLY B 1 55 ? 14.531 -9.312 -9.727 1 91.81 55 GLY B O 1
ATOM 2564 N N . LYS B 1 56 ? 12.75 -9.383 -11.016 1 92.88 56 LYS B N 1
ATOM 2565 C CA . LYS B 1 56 ? 11.93 -10.055 -10.016 1 92.88 56 LYS B CA 1
ATOM 2566 C C . LYS B 1 56 ? 11.133 -11.195 -10.633 1 92.88 56 LYS B C 1
ATOM 2568 O O . LYS B 1 56 ? 10.75 -11.133 -11.805 1 92.88 56 LYS B O 1
ATOM 2573 N N . ILE B 1 57 ? 10.938 -12.188 -9.844 1 94.69 57 ILE B N 1
ATOM 2574 C CA . ILE B 1 57 ? 10.008 -13.266 -10.172 1 94.69 57 ILE B CA 1
ATOM 2575 C C . ILE B 1 57 ? 8.633 -12.961 -9.586 1 94.69 57 ILE B C 1
ATOM 2577 O O . ILE B 1 57 ? 8.523 -12.391 -8.492 1 94.69 57 ILE B O 1
ATOM 2581 N N . PRO B 1 58 ? 7.531 -13.203 -10.336 1 97.44 58 PRO B N 1
ATOM 2582 C CA . PRO B 1 58 ? 7.449 -14.023 -11.555 1 97.44 58 PRO B CA 1
ATOM 2583 C C . PRO B 1 58 ? 7.648 -13.211 -12.828 1 97.44 58 PRO B C 1
ATOM 2585 O O . PRO B 1 58 ? 7.59 -11.977 -12.797 1 97.44 58 PRO B O 1
ATOM 2588 N N . TYR B 1 59 ? 7.938 -13.875 -13.859 1 97.81 59 TYR B N 1
ATOM 2589 C CA . TYR B 1 59 ? 7.855 -13.367 -15.219 1 97.81 59 TYR B CA 1
ATOM 2590 C C . TYR B 1 59 ? 7.387 -14.453 -16.188 1 97.81 59 TYR B C 1
ATOM 2592 O O . TYR B 1 59 ? 7.258 -15.617 -15.797 1 97.81 59 TYR B O 1
ATOM 2600 N N . ILE B 1 60 ? 7 -14.031 -17.406 1 97.56 60 ILE B N 1
ATOM 2601 C CA . ILE B 1 60 ? 6.492 -15 -18.359 1 97.56 60 ILE B CA 1
ATOM 2602 C C . ILE B 1 60 ? 7.172 -14.797 -19.719 1 97.56 60 ILE B C 1
ATOM 2604 O O . ILE B 1 60 ? 7.758 -13.742 -19.969 1 97.56 60 ILE B O 1
ATOM 2608 N N . THR B 1 61 ? 7.176 -15.797 -20.484 1 96.69 61 THR B N 1
ATOM 2609 C CA . THR B 1 61 ? 7.363 -15.703 -21.922 1 96.69 61 THR B CA 1
ATOM 2610 C C . THR B 1 61 ? 6.105 -16.156 -22.672 1 96.69 61 THR B C 1
ATOM 2612 O O . THR B 1 61 ? 5.457 -17.125 -22.266 1 96.69 61 THR B O 1
ATOM 2615 N N . ILE B 1 62 ? 5.773 -15.398 -23.625 1 96.19 62 ILE B N 1
ATOM 2616 C CA . ILE B 1 62 ? 4.57 -15.734 -24.375 1 96.19 62 ILE B CA 1
ATOM 2617 C C . ILE B 1 62 ? 4.676 -15.195 -25.797 1 96.19 62 ILE B C 1
ATOM 2619 O O . ILE B 1 62 ? 5.387 -14.219 -26.047 1 96.19 62 ILE B O 1
ATOM 2623 N N . ARG B 1 63 ? 4.062 -15.82 -26.688 1 93.5 63 ARG B N 1
ATOM 2624 C CA . ARG B 1 63 ? 3.852 -15.281 -28.031 1 93.5 63 ARG B CA 1
ATOM 2625 C C . ARG B 1 63 ? 2.541 -14.508 -28.109 1 93.5 63 ARG B C 1
ATOM 2627 O O . ARG B 1 63 ? 1.46 -15.094 -28.047 1 93.5 63 ARG B O 1
ATOM 2634 N N . PRO B 1 64 ? 2.664 -13.164 -28.219 1 91.75 64 PRO B N 1
ATOM 2635 C CA . PRO B 1 64 ? 1.417 -12.398 -28.328 1 91.75 64 PRO B CA 1
ATOM 2636 C C . PRO B 1 64 ? 0.571 -12.797 -29.531 1 91.75 64 PRO B C 1
ATOM 2638 O O . PRO B 1 64 ? 1.104 -13.305 -30.516 1 91.75 64 PRO B O 1
ATOM 2641 N N . PRO B 1 65 ? -0.75 -12.625 -29.391 1 89.38 65 PRO B N 1
ATOM 2642 C CA . PRO B 1 65 ? -1.593 -12.922 -30.547 1 89.38 65 PRO B CA 1
ATOM 2643 C C . PRO B 1 65 ? -1.142 -12.195 -31.812 1 89.38 65 PRO B C 1
ATOM 2645 O O . PRO B 1 65 ? -0.908 -10.984 -31.781 1 89.38 65 PRO B O 1
ATOM 2648 N N . GLY B 1 66 ? -0.975 -12.898 -32.844 1 87.75 66 GLY B N 1
ATOM 2649 C CA . GLY B 1 66 ? -0.664 -12.32 -34.156 1 87.75 66 GLY B CA 1
ATOM 2650 C C . GLY B 1 66 ? 0.812 -12.023 -34.344 1 87.75 66 GLY B C 1
ATOM 2651 O O . GLY B 1 66 ? 1.217 -11.461 -35.344 1 87.75 66 GLY B O 1
ATOM 2652 N N . LYS B 1 67 ? 1.539 -12.383 -33.344 1 89.25 67 LYS B N 1
ATOM 2653 C CA . LYS B 1 67 ? 2.973 -12.125 -33.438 1 89.25 67 LYS B CA 1
ATOM 2654 C C . LYS B 1 67 ? 3.76 -13.438 -33.5 1 89.25 67 LYS B C 1
ATOM 2656 O O . LYS B 1 67 ? 3.336 -14.445 -32.938 1 89.25 67 LYS B O 1
ATOM 2661 N N . ALA B 1 68 ? 4.871 -13.375 -34.188 1 88.19 68 ALA B N 1
ATOM 2662 C CA . ALA B 1 68 ? 5.691 -14.57 -34.375 1 88.19 68 ALA B CA 1
ATOM 2663 C C . ALA B 1 68 ? 6.73 -14.695 -33.25 1 88.19 68 ALA B C 1
ATOM 2665 O O . ALA B 1 68 ? 7.133 -15.797 -32.875 1 88.19 68 ALA B O 1
ATOM 2666 N N . GLU B 1 69 ? 7.047 -13.617 -32.719 1 92.25 69 GLU B N 1
ATOM 2667 C CA . GLU B 1 69 ? 8.148 -13.617 -31.75 1 92.25 69 GLU B CA 1
ATOM 2668 C C . GLU B 1 69 ? 7.633 -13.719 -30.328 1 92.25 69 GLU B C 1
ATOM 2670 O O . GLU B 1 69 ? 6.562 -13.195 -30 1 92.25 69 GLU B O 1
ATOM 2675 N N . LEU B 1 70 ? 8.453 -14.383 -29.531 1 94 70 LEU B N 1
ATOM 2676 C CA . LEU B 1 70 ? 8.18 -14.461 -28.094 1 94 70 LEU B CA 1
ATOM 2677 C C . LEU B 1 70 ? 8.562 -13.164 -27.391 1 94 70 LEU B C 1
ATOM 2679 O O . LEU B 1 70 ? 9.555 -12.523 -27.766 1 94 70 LEU B O 1
ATOM 2683 N N . VAL B 1 71 ? 7.754 -12.883 -26.406 1 95 71 VAL B N 1
ATOM 2684 C CA . VAL B 1 71 ? 8.094 -11.727 -25.594 1 95 71 VAL B CA 1
ATOM 2685 C C . VAL B 1 71 ? 8.211 -12.148 -24.125 1 95 71 VAL B C 1
ATOM 2687 O O . VAL B 1 71 ? 7.551 -13.094 -23.688 1 95 71 VAL B O 1
ATOM 2690 N N . GLN B 1 72 ? 9.07 -11.523 -23.438 1 96.56 72 GLN B N 1
ATOM 2691 C CA . GLN B 1 72 ? 9.25 -11.695 -22 1 96.56 72 GLN B CA 1
ATOM 2692 C C . GLN B 1 72 ? 8.688 -10.5 -21.219 1 96.56 72 GLN B C 1
ATOM 2694 O O . GLN B 1 72 ? 8.906 -9.352 -21.609 1 96.56 72 GLN B O 1
ATOM 2699 N N . MET B 1 73 ? 7.871 -10.82 -20.234 1 96.62 73 MET B N 1
ATOM 2700 C CA . MET B 1 73 ? 7.238 -9.766 -19.453 1 96.62 73 MET B CA 1
ATOM 2701 C C . MET B 1 73 ? 7.348 -10.055 -17.969 1 96.62 73 MET B C 1
ATOM 2703 O O . MET B 1 73 ? 7.195 -11.203 -17.531 1 96.62 73 MET B O 1
ATOM 2707 N N . GLY B 1 74 ? 7.664 -8.977 -17.25 1 96.25 74 GLY B N 1
ATOM 2708 C CA . GLY B 1 74 ? 7.688 -9.094 -15.797 1 96.25 74 GLY B CA 1
ATOM 2709 C C . GLY B 1 74 ? 6.652 -8.219 -15.117 1 96.25 74 GLY B C 1
ATOM 2710 O O . GLY B 1 74 ? 5.934 -7.465 -15.781 1 96.25 74 GLY B O 1
ATOM 2711 N N . ASP B 1 75 ? 6.684 -8.453 -13.727 1 94.94 75 ASP B N 1
ATOM 2712 C CA . ASP B 1 75 ? 5.727 -7.895 -12.773 1 94.94 75 ASP B CA 1
ATOM 2713 C C . ASP B 1 75 ? 4.367 -8.57 -12.906 1 94.94 75 ASP B C 1
ATOM 2715 O O . ASP B 1 75 ? 3.744 -8.531 -13.969 1 94.94 75 ASP B O 1
ATOM 2719 N N . SER B 1 76 ? 3.922 -9.125 -11.883 1 97.75 76 SER B N 1
ATOM 2720 C CA . SER B 1 76 ? 2.715 -9.945 -11.93 1 97.75 76 SER B CA 1
ATOM 2721 C C . SER B 1 76 ? 1.499 -9.117 -12.336 1 97.75 76 SER B C 1
ATOM 2723 O O . SER B 1 76 ? 0.682 -9.555 -13.141 1 97.75 76 SER B O 1
ATOM 2725 N N . THR B 1 77 ? 1.382 -7.891 -11.875 1 97.69 77 THR B N 1
ATOM 2726 C CA . THR B 1 77 ? 0.251 -7.023 -12.18 1 97.69 77 THR B CA 1
ATOM 2727 C C . THR B 1 77 ? 0.288 -6.586 -13.641 1 97.69 77 THR B C 1
ATOM 2729 O O . THR B 1 77 ? -0.737 -6.602 -14.328 1 97.69 77 THR B O 1
ATOM 2732 N N . LEU B 1 78 ? 1.431 -6.238 -14.164 1 97.69 78 LEU B N 1
ATOM 2733 C CA . LEU B 1 78 ? 1.583 -5.77 -15.539 1 97.69 78 LEU B CA 1
ATOM 2734 C C . LEU B 1 78 ? 1.352 -6.902 -16.531 1 97.69 78 LEU B C 1
ATOM 2736 O O . LEU B 1 78 ? 0.792 -6.688 -17.609 1 97.69 78 LEU B O 1
ATOM 2740 N N . ILE B 1 79 ? 1.817 -8.086 -16.172 1 97.94 79 ILE B N 1
ATOM 2741 C CA . ILE B 1 79 ? 1.563 -9.266 -16.984 1 97.94 79 ILE B CA 1
ATOM 2742 C C . ILE B 1 79 ? 0.06 -9.453 -17.172 1 97.94 79 ILE B C 1
ATOM 2744 O O . ILE B 1 79 ? -0.424 -9.586 -18.297 1 97.94 79 ILE B O 1
ATOM 2748 N N . ILE B 1 80 ? -0.68 -9.414 -16.078 1 98.25 80 ILE B N 1
ATOM 2749 C CA . ILE B 1 80 ? -2.123 -9.617 -16.094 1 98.25 80 ILE B CA 1
ATOM 2750 C C . ILE B 1 80 ? -2.785 -8.539 -16.953 1 98.25 80 ILE B C 1
ATOM 2752 O O . ILE B 1 80 ? -3.633 -8.844 -17.797 1 98.25 80 ILE B O 1
ATOM 2756 N N . GLN B 1 81 ? -2.393 -7.309 -16.766 1 97.88 81 GLN B N 1
ATOM 2757 C CA . GLN B 1 81 ? -2.961 -6.199 -17.516 1 97.88 81 GLN B CA 1
ATOM 2758 C C . GLN B 1 81 ? -2.732 -6.383 -19.016 1 97.88 81 GLN B C 1
ATOM 2760 O O . GLN B 1 81 ? -3.637 -6.145 -19.828 1 97.88 81 GLN B O 1
ATOM 2765 N N . GLN B 1 82 ? -1.523 -6.816 -19.344 1 97.25 82 GLN B N 1
ATOM 2766 C CA . GLN B 1 82 ? -1.193 -6.992 -20.75 1 97.25 82 GLN B CA 1
ATOM 2767 C C . GLN B 1 82 ? -1.969 -8.156 -21.359 1 97.25 82 GLN B C 1
ATOM 2769 O O . GLN B 1 82 ? -2.432 -8.078 -22.5 1 97.25 82 GLN B O 1
ATOM 2774 N N . LEU B 1 83 ? -2.078 -9.211 -20.656 1 97.44 83 LEU B N 1
ATOM 2775 C CA . LEU B 1 83 ? -2.842 -10.359 -21.141 1 97.44 83 LEU B CA 1
ATOM 2776 C C . LEU B 1 83 ? -4.305 -9.984 -21.359 1 97.44 83 LEU B C 1
ATOM 2778 O O . LEU B 1 83 ? -4.938 -10.461 -22.297 1 97.44 83 LEU B O 1
ATOM 2782 N N . VAL B 1 84 ? -4.848 -9.164 -20.469 1 97.75 84 VAL B N 1
ATOM 2783 C CA . VAL B 1 84 ? -6.215 -8.672 -20.609 1 97.75 84 VAL B CA 1
ATOM 2784 C C . VAL B 1 84 ? -6.32 -7.805 -21.859 1 97.75 84 VAL B C 1
ATOM 2786 O O . VAL B 1 84 ? -7.258 -7.949 -22.656 1 97.75 84 VAL B O 1
ATOM 2789 N N . ARG B 1 85 ? -5.332 -6.953 -22.047 1 96.69 85 ARG B N 1
ATOM 2790 C CA . ARG B 1 85 ? -5.32 -6.066 -23.203 1 96.69 85 ARG B CA 1
ATOM 2791 C C . ARG B 1 85 ? -5.281 -6.863 -24.5 1 96.69 85 ARG B C 1
ATOM 2793 O O . ARG B 1 85 ? -5.91 -6.48 -25.484 1 96.69 85 ARG B O 1
ATOM 2800 N N . TRP B 1 86 ? -4.57 -7.977 -24.469 1 96.31 86 TRP B N 1
ATOM 2801 C CA . TRP B 1 86 ? -4.445 -8.836 -25.641 1 96.31 86 TRP B CA 1
ATOM 2802 C C . TRP B 1 86 ? -5.648 -9.766 -25.781 1 96.31 86 TRP B C 1
ATOM 2804 O O . TRP B 1 86 ? -5.723 -10.57 -26.703 1 96.31 86 TRP B O 1
ATOM 2814 N N . GLU B 1 87 ? -6.57 -9.75 -24.797 1 95.38 87 GLU B N 1
ATOM 2815 C CA . GLU B 1 87 ? -7.77 -10.586 -24.75 1 95.38 87 GLU B CA 1
ATOM 2816 C C . GLU B 1 87 ? -7.41 -12.062 -24.641 1 95.38 87 GLU B C 1
ATOM 2818 O O . GLU B 1 87 ? -8.117 -12.922 -25.172 1 95.38 87 GLU B O 1
ATOM 2823 N N . VAL B 1 88 ? -6.262 -12.242 -24.031 1 94.75 88 VAL B N 1
ATOM 2824 C CA . VAL B 1 88 ? -5.828 -13.602 -23.75 1 94.75 88 VAL B CA 1
ATOM 2825 C C . VAL B 1 88 ? -6.578 -14.133 -22.531 1 94.75 88 VAL B C 1
ATOM 2827 O O . VAL B 1 88 ? -6.895 -15.328 -22.453 1 94.75 88 VAL B O 1
ATOM 2830 N N . VAL B 1 89 ? -6.793 -13.312 -21.547 1 96.62 89 VAL B N 1
ATOM 2831 C CA . VAL B 1 89 ? -7.625 -13.617 -20.391 1 96.62 89 VAL B CA 1
ATOM 2832 C C . VAL B 1 89 ? -8.695 -12.547 -20.219 1 96.62 89 VAL B C 1
ATOM 2834 O O . VAL B 1 89 ? -8.523 -11.406 -20.656 1 96.62 89 VAL B O 1
ATOM 2837 N N . PRO B 1 90 ? -9.797 -12.93 -19.594 1 97.69 90 PRO B N 1
ATOM 2838 C CA . PRO B 1 90 ? -10.867 -11.945 -19.422 1 97.69 90 PRO B CA 1
ATOM 2839 C C . PRO B 1 90 ? -10.523 -10.875 -18.391 1 97.69 90 PRO B C 1
ATOM 2841 O O . PRO B 1 90 ? -9.727 -11.117 -17.469 1 97.69 90 PRO B O 1
ATOM 2844 N N . ASP B 1 91 ? -11.094 -9.727 -18.562 1 97.94 91 ASP B N 1
ATOM 2845 C CA . ASP B 1 91 ? -11.055 -8.688 -17.531 1 97.94 91 ASP B CA 1
ATOM 2846 C C . ASP B 1 91 ? -12.016 -9 -16.391 1 97.94 91 ASP B C 1
ATOM 2848 O O . ASP B 1 91 ? -13.219 -8.75 -16.5 1 97.94 91 ASP B O 1
ATOM 2852 N N . LEU B 1 92 ? -11.492 -9.453 -15.281 1 97.94 92 LEU B N 1
ATOM 2853 C CA . LEU B 1 92 ? -12.312 -9.898 -14.164 1 97.94 92 LEU B CA 1
ATOM 2854 C C . LEU B 1 92 ? -13.008 -8.719 -13.5 1 97.94 92 LEU B C 1
ATOM 2856 O O . LEU B 1 92 ? -13.984 -8.906 -12.758 1 97.94 92 LEU B O 1
ATOM 2860 N N . ASN B 1 93 ? -12.484 -7.488 -13.75 1 97.62 93 ASN B N 1
ATOM 2861 C CA . ASN B 1 93 ? -13 -6.312 -13.055 1 97.62 93 ASN B CA 1
ATOM 2862 C C . ASN B 1 93 ? -13.867 -5.453 -13.969 1 97.62 93 ASN B C 1
ATOM 2864 O O . ASN B 1 93 ? -14.234 -4.336 -13.609 1 97.62 93 ASN B O 1
ATOM 2868 N N . ALA B 1 94 ? -14.18 -5.949 -15.117 1 96.12 94 ALA B N 1
ATOM 2869 C CA . ALA B 1 94 ? -14.852 -5.168 -16.156 1 96.12 94 ALA B CA 1
ATOM 2870 C C . ALA B 1 94 ? -16.203 -4.668 -15.672 1 96.12 94 ALA B C 1
ATOM 2872 O O . ALA B 1 94 ? -16.625 -3.551 -16 1 96.12 94 ALA B O 1
ATOM 2873 N N . SER B 1 95 ? -16.922 -5.434 -14.852 1 95.31 95 SER B N 1
ATOM 2874 C CA . SER B 1 95 ? -18.312 -5.125 -14.523 1 95.31 95 SER B CA 1
ATOM 2875 C C . SER B 1 95 ? -18.438 -4.539 -13.125 1 95.31 95 SER B C 1
ATOM 2877 O O . SER B 1 95 ? -19.547 -4.336 -12.625 1 95.31 95 SER B O 1
ATOM 2879 N N . LEU B 1 96 ? -17.375 -4.262 -12.547 1 96.5 96 LEU B N 1
ATOM 2880 C CA . LEU B 1 96 ? -17.406 -3.799 -11.164 1 96.5 96 LEU B CA 1
ATOM 2881 C C . LEU B 1 96 ? -17.906 -2.361 -11.086 1 96.5 96 LEU B C 1
ATOM 2883 O O . LEU B 1 96 ? -17.609 -1.547 -11.961 1 96.5 96 LEU B O 1
ATOM 2887 N N . SER B 1 97 ? -18.625 -2.023 -10.008 1 95.56 97 SER B N 1
ATOM 2888 C CA . SER B 1 97 ? -18.969 -0.645 -9.68 1 95.56 97 SER B CA 1
ATOM 2889 C C . SER B 1 97 ? -17.719 0.166 -9.336 1 95.56 97 SER B C 1
ATOM 2891 O O . SER B 1 97 ? -16.656 -0.398 -9.109 1 95.56 97 SER B O 1
ATOM 2893 N N . ALA B 1 98 ? -17.875 1.488 -9.281 1 94.62 98 ALA B N 1
ATOM 2894 C CA . ALA B 1 98 ? -16.766 2.361 -8.898 1 94.62 98 ALA B CA 1
ATOM 2895 C C . ALA B 1 98 ? -16.25 2.014 -7.512 1 94.62 98 ALA B C 1
ATOM 2897 O O . ALA B 1 98 ? -15.031 1.983 -7.285 1 94.62 98 ALA B O 1
ATOM 2898 N N . GLU B 1 99 ? -17.141 1.728 -6.633 1 95 99 GLU B N 1
ATOM 2899 C CA . GLU B 1 99 ? -16.781 1.397 -5.258 1 95 99 GLU B CA 1
ATOM 2900 C C . GLU B 1 99 ? -16.047 0.062 -5.188 1 95 99 GLU B C 1
ATOM 2902 O O . GLU B 1 99 ? -15.047 -0.064 -4.484 1 95 99 GLU B O 1
ATOM 2907 N N . ASP B 1 100 ? -16.609 -0.938 -5.938 1 97.06 100 ASP B N 1
ATOM 2908 C CA . ASP B 1 100 ? -15.977 -2.256 -5.938 1 97.06 100 ASP B CA 1
ATOM 2909 C C . ASP B 1 100 ? -14.602 -2.207 -6.598 1 97.06 100 ASP B C 1
ATOM 2911 O O . ASP B 1 100 ? -13.672 -2.891 -6.16 1 97.06 100 ASP B O 1
ATOM 2915 N N . ARG B 1 101 ? -14.492 -1.408 -7.633 1 97.75 101 ARG B N 1
ATOM 2916 C CA . ARG B 1 101 ? -13.203 -1.233 -8.297 1 97.75 101 ARG B CA 1
ATOM 2917 C C . ARG B 1 101 ? -12.18 -0.607 -7.355 1 97.75 101 ARG B C 1
ATOM 2919 O O . ARG B 1 101 ? -11.016 -1.013 -7.332 1 97.75 101 ARG B O 1
ATOM 2926 N N . ALA B 1 102 ? -12.633 0.38 -6.621 1 98.12 102 ALA B N 1
ATOM 2927 C CA . ALA B 1 102 ? -11.758 1.027 -5.648 1 98.12 102 ALA B CA 1
ATOM 2928 C C . ALA B 1 102 ? -11.344 0.051 -4.551 1 98.12 102 ALA B C 1
ATOM 2930 O O . ALA B 1 102 ? -10.18 0.029 -4.141 1 98.12 102 ALA B O 1
ATOM 2931 N N . GLN B 1 103 ? -12.297 -0.733 -4.082 1 98.19 103 GLN B N 1
ATOM 2932 C CA . GLN B 1 103 ? -12 -1.722 -3.051 1 98.19 103 GLN B CA 1
ATOM 2933 C C . GLN B 1 103 ? -11.023 -2.775 -3.561 1 98.19 103 GLN B C 1
ATOM 2935 O O . GLN B 1 103 ? -10.125 -3.201 -2.834 1 98.19 103 GLN B O 1
ATOM 2940 N N . ASP B 1 104 ? -11.211 -3.225 -4.77 1 98.62 104 ASP B N 1
ATOM 2941 C CA . ASP B 1 104 ? -10.32 -4.199 -5.387 1 98.62 104 ASP B CA 1
ATOM 2942 C C . ASP B 1 104 ? -8.898 -3.658 -5.484 1 98.62 104 ASP B C 1
ATOM 2944 O O . ASP B 1 104 ? -7.969 -4.23 -4.906 1 98.62 104 ASP B O 1
ATOM 2948 N N . LEU B 1 105 ? -8.742 -2.484 -6.059 1 98.75 105 LEU B N 1
ATOM 2949 C CA . LEU B 1 105 ? -7.438 -1.859 -6.262 1 98.75 105 LEU B CA 1
ATOM 2950 C C . LEU B 1 105 ? -6.75 -1.594 -4.926 1 98.75 105 LEU B C 1
ATOM 2952 O O . LEU B 1 105 ? -5.562 -1.885 -4.766 1 98.75 105 LEU B O 1
ATOM 2956 N N . ALA B 1 106 ? -7.496 -1.071 -4.008 1 98.88 106 ALA B N 1
ATOM 2957 C CA . ALA B 1 106 ? -6.938 -0.679 -2.715 1 98.88 106 ALA B CA 1
ATOM 2958 C C . ALA B 1 106 ? -6.512 -1.901 -1.907 1 98.88 106 ALA B C 1
ATOM 2960 O O . ALA B 1 106 ? -5.48 -1.881 -1.234 1 98.88 106 ALA B O 1
ATOM 2961 N N . THR B 1 107 ? -7.273 -2.957 -1.92 1 98.88 107 THR B N 1
ATOM 2962 C CA . THR B 1 107 ? -6.941 -4.152 -1.155 1 98.88 107 THR B CA 1
ATOM 2963 C C . THR B 1 107 ? -5.715 -4.844 -1.742 1 98.88 107 THR B C 1
ATOM 2965 O O . THR B 1 107 ? -4.867 -5.352 -1.002 1 98.88 107 THR B O 1
ATOM 2968 N N . ARG B 1 108 ? -5.629 -4.84 -3.041 1 98.88 108 ARG B N 1
ATOM 2969 C CA . ARG B 1 108 ? -4.41 -5.367 -3.646 1 98.88 108 ARG B CA 1
ATOM 2970 C C . ARG B 1 108 ? -3.188 -4.566 -3.205 1 98.88 108 ARG B C 1
ATOM 2972 O O . ARG B 1 108 ? -2.145 -5.141 -2.889 1 98.88 108 ARG B O 1
ATOM 2979 N N . ALA B 1 109 ? -3.342 -3.27 -3.133 1 98.81 109 ALA B N 1
ATOM 2980 C CA . ALA B 1 109 ? -2.24 -2.428 -2.672 1 98.81 109 ALA B CA 1
ATOM 2981 C C . ALA B 1 109 ? -1.918 -2.701 -1.205 1 98.81 109 ALA B C 1
ATOM 2983 O O . ALA B 1 109 ? -0.749 -2.723 -0.813 1 98.81 109 ALA B O 1
ATOM 2984 N N . LEU B 1 110 ? -2.926 -2.891 -0.396 1 98.88 110 LEU B N 1
ATOM 2985 C CA . LEU B 1 110 ? -2.736 -3.213 1.015 1 98.88 110 LEU B CA 1
ATOM 2986 C C . LEU B 1 110 ? -1.868 -4.457 1.177 1 98.88 110 LEU B C 1
ATOM 2988 O O . LEU B 1 110 ? -0.968 -4.484 2.02 1 98.88 110 LEU B O 1
ATOM 2992 N N . LEU B 1 111 ? -2.104 -5.387 0.327 1 98.88 111 LEU B N 1
ATOM 2993 C CA . LEU B 1 111 ? -1.387 -6.656 0.401 1 98.88 111 LEU B CA 1
ATOM 2994 C C . LEU B 1 111 ? -0.016 -6.547 -0.257 1 98.88 111 LEU B C 1
ATOM 2996 O O . LEU B 1 111 ? 1.005 -6.836 0.372 1 98.88 111 LEU B O 1
ATOM 3000 N N . GLU B 1 112 ? 0.01 -5.996 -1.453 1 98.75 112 GLU B N 1
ATOM 3001 C CA . GLU B 1 112 ? 1.204 -6.055 -2.291 1 98.75 112 GLU B CA 1
ATOM 3002 C C . GLU B 1 112 ? 2.209 -4.973 -1.898 1 98.75 112 GLU B C 1
ATOM 3004 O O . GLU B 1 112 ? 3.418 -5.16 -2.053 1 98.75 112 GLU B O 1
ATOM 3009 N N . ASP B 1 113 ? 1.679 -3.852 -1.333 1 98.5 113 ASP B N 1
ATOM 3010 C CA . ASP B 1 113 ? 2.557 -2.701 -1.144 1 98.5 113 ASP B CA 1
ATOM 3011 C C . ASP B 1 113 ? 2.779 -2.418 0.34 1 98.5 113 ASP B C 1
ATOM 3013 O O . ASP B 1 113 ? 3.654 -1.629 0.702 1 98.5 113 ASP B O 1
ATOM 3017 N N . LYS B 1 114 ? 2.049 -3.084 1.187 1 98.62 114 LYS B N 1
ATOM 3018 C CA . LYS B 1 114 ? 2.223 -2.875 2.621 1 98.62 114 LYS B CA 1
ATOM 3019 C C . LYS B 1 114 ? 2.518 -4.191 3.336 1 98.62 114 LYS B C 1
ATOM 3021 O O . LYS B 1 114 ? 3.629 -4.398 3.828 1 98.62 114 LYS B O 1
ATOM 3026 N N . LEU B 1 115 ? 1.609 -5.105 3.297 1 98.88 115 LEU B N 1
ATOM 3027 C CA . LEU B 1 115 ? 1.753 -6.371 4.008 1 98.88 115 LEU B CA 1
ATOM 3028 C C . LEU B 1 115 ? 2.979 -7.133 3.52 1 98.88 115 LEU B C 1
ATOM 3030 O O . LEU B 1 115 ? 3.68 -7.766 4.312 1 98.88 115 LEU B O 1
ATOM 3034 N N . TYR B 1 116 ? 3.195 -7.074 2.238 1 98.69 116 TYR B N 1
ATOM 3035 C CA . TYR B 1 116 ? 4.336 -7.758 1.64 1 98.69 116 TYR B CA 1
ATOM 3036 C C . TYR B 1 116 ? 5.629 -7.387 2.355 1 98.69 116 TYR B C 1
ATOM 3038 O O . TYR B 1 116 ? 6.461 -8.25 2.643 1 98.69 116 TYR B O 1
ATOM 3046 N N . PHE B 1 117 ? 5.789 -6.164 2.711 1 98.75 117 PHE B N 1
ATOM 3047 C CA . PHE B 1 117 ? 7.051 -5.711 3.289 1 98.75 117 PHE B CA 1
ATOM 3048 C C . PHE B 1 117 ? 7.148 -6.113 4.754 1 98.75 117 PHE B C 1
ATOM 3050 O O . PHE B 1 117 ? 8.242 -6.383 5.258 1 98.75 117 PHE B O 1
ATOM 3057 N N . TYR B 1 118 ? 6.023 -6.184 5.418 1 98.75 118 TYR B N 1
ATOM 3058 C CA . TYR B 1 118 ? 6.051 -6.758 6.758 1 98.75 118 TYR B CA 1
ATOM 3059 C C . TYR B 1 118 ? 6.496 -8.211 6.723 1 98.75 118 TYR B C 1
ATOM 3061 O O . TYR B 1 118 ? 7.297 -8.641 7.555 1 98.75 118 TYR B O 1
ATOM 3069 N N . HIS B 1 119 ? 5.969 -8.953 5.758 1 98.56 119 HIS B N 1
ATOM 3070 C CA . HIS B 1 119 ? 6.363 -10.352 5.59 1 98.56 119 HIS B CA 1
ATOM 3071 C C . HIS B 1 119 ? 7.836 -10.469 5.207 1 98.56 119 HIS B C 1
ATOM 3073 O O . HIS B 1 119 ? 8.539 -11.359 5.688 1 98.56 119 HIS B O 1
ATOM 3079 N N . THR B 1 120 ? 8.273 -9.578 4.336 1 98.06 120 THR B N 1
ATOM 3080 C CA . THR B 1 120 ? 9.672 -9.578 3.912 1 98.06 120 THR B CA 1
ATOM 3081 C C . THR B 1 120 ? 10.594 -9.344 5.102 1 98.06 120 THR B C 1
ATOM 3083 O O . THR B 1 120 ? 11.641 -9.984 5.219 1 98.06 120 THR B O 1
ATOM 3086 N N . ARG B 1 121 ? 10.211 -8.445 5.977 1 98.31 121 ARG B N 1
ATOM 3087 C CA . ARG B 1 121 ? 10.992 -8.227 7.191 1 98.31 121 ARG B CA 1
ATOM 3088 C C . ARG B 1 121 ? 11.086 -9.5 8.023 1 98.31 121 ARG B C 1
ATOM 3090 O O . ARG B 1 121 ? 12.18 -9.906 8.414 1 98.31 121 ARG B O 1
ATOM 3097 N N . GLU B 1 122 ? 9.961 -10.117 8.234 1 98.06 122 GLU B N 1
ATOM 3098 C CA . GLU B 1 122 ? 9.93 -11.336 9.031 1 98.06 122 GLU B CA 1
ATOM 3099 C C . GLU B 1 122 ? 10.797 -12.422 8.414 1 98.06 122 GLU B C 1
ATOM 3101 O O . GLU B 1 122 ? 11.547 -13.109 9.117 1 98.06 122 GLU B O 1
ATOM 3106 N N . ARG B 1 123 ? 10.719 -12.539 7.086 1 97.56 123 ARG B N 1
ATOM 3107 C CA . ARG B 1 123 ? 11.359 -13.641 6.371 1 97.56 123 ARG B CA 1
ATOM 3108 C C . ARG B 1 123 ? 12.844 -13.383 6.184 1 97.56 123 ARG B C 1
ATOM 3110 O O . ARG B 1 123 ? 13.672 -14.234 6.508 1 97.56 123 ARG B O 1
ATOM 3117 N N . TRP B 1 124 ? 13.266 -12.172 5.797 1 96.06 124 TRP B N 1
ATOM 3118 C CA . TRP B 1 124 ? 14.633 -11.898 5.387 1 96.06 124 TRP B CA 1
ATOM 3119 C C . TRP B 1 124 ? 15.43 -11.273 6.531 1 96.06 124 TRP B C 1
ATOM 3121 O O . TRP B 1 124 ? 16.656 -11.211 6.473 1 96.06 124 TRP B O 1
ATOM 3131 N N . PHE B 1 125 ? 14.727 -10.781 7.586 1 93.88 125 PHE B N 1
ATOM 3132 C CA . PHE B 1 125 ? 15.43 -10.172 8.711 1 93.88 125 PHE B CA 1
ATOM 3133 C C . PHE B 1 125 ? 15.289 -11.023 9.961 1 93.88 125 PHE B C 1
ATOM 3135 O O . PHE B 1 125 ? 16.281 -11.508 10.508 1 93.88 125 PHE B O 1
ATOM 3142 N N . ASP B 1 126 ? 14.117 -11.32 10.344 1 94.81 126 ASP B N 1
ATOM 3143 C CA . ASP B 1 126 ? 13.875 -12.023 11.594 1 94.81 126 ASP B CA 1
ATOM 3144 C C . ASP B 1 126 ? 14.188 -13.508 11.461 1 94.81 126 ASP B C 1
ATOM 3146 O O . ASP B 1 126 ? 14.531 -14.172 12.445 1 94.81 126 ASP B O 1
ATOM 3150 N N . ASN B 1 127 ? 14.062 -14.078 10.266 1 96.81 127 ASN B N 1
ATOM 3151 C CA . ASN B 1 127 ? 14.289 -15.5 10.008 1 96.81 127 ASN B CA 1
ATOM 3152 C C . ASN B 1 127 ? 15.195 -15.711 8.797 1 96.81 127 ASN B C 1
ATOM 3154 O O . ASN B 1 127 ? 14.883 -16.5 7.91 1 96.81 127 ASN B O 1
ATOM 3158 N N . TYR B 1 128 ? 16.328 -15.047 8.852 1 95.94 128 TYR B N 1
ATOM 3159 C CA . TYR B 1 128 ? 17.234 -14.891 7.727 1 95.94 128 TYR B CA 1
ATOM 3160 C C . TYR B 1 128 ? 17.75 -16.25 7.25 1 95.94 128 TYR B C 1
ATOM 3162 O O . TYR B 1 128 ? 17.734 -16.531 6.051 1 95.94 128 TYR B O 1
ATOM 3170 N N . TYR B 1 129 ? 18.156 -17.109 8.109 1 94.62 129 TYR B N 1
ATOM 3171 C CA . TYR B 1 129 ? 18.812 -18.359 7.715 1 94.62 129 TYR B CA 1
ATOM 3172 C C . TYR B 1 129 ? 17.828 -19.297 7.039 1 94.62 129 TYR B C 1
ATOM 3174 O O . TYR B 1 129 ? 18.141 -19.891 6.008 1 94.62 129 TYR B O 1
ATOM 3182 N N . ALA B 1 130 ? 16.625 -19.344 7.578 1 94.62 130 ALA B N 1
ATOM 3183 C CA . ALA B 1 130 ? 15.586 -20.172 6.961 1 94.62 130 ALA B CA 1
ATOM 3184 C C . ALA B 1 130 ? 15.219 -19.641 5.578 1 94.62 130 ALA B C 1
ATOM 3186 O O . ALA B 1 130 ? 15.07 -20.422 4.629 1 94.62 130 ALA B O 1
ATOM 3187 N N . MET B 1 131 ? 15.102 -18.375 5.48 1 94.75 131 MET B N 1
ATOM 3188 C CA . MET B 1 131 ? 14.734 -17.75 4.215 1 94.75 131 MET B CA 1
ATOM 3189 C C . MET B 1 131 ? 15.844 -17.906 3.182 1 94.75 131 MET B C 1
ATOM 3191 O O . MET B 1 131 ? 15.594 -18.328 2.053 1 94.75 131 MET B O 1
ATOM 3195 N N . ARG B 1 132 ? 17.078 -17.625 3.557 1 93.94 132 ARG B N 1
ATOM 3196 C CA . ARG B 1 132 ? 18.234 -17.719 2.666 1 93.94 132 ARG B CA 1
ATOM 3197 C C . ARG B 1 132 ? 18.359 -19.141 2.115 1 93.94 132 ARG B C 1
ATOM 3199 O O . ARG B 1 132 ? 18.531 -19.328 0.907 1 93.94 132 ARG B O 1
ATOM 3206 N N . ASP B 1 133 ? 18.234 -20.094 2.982 1 93 133 ASP B N 1
ATOM 3207 C CA . ASP B 1 133 ? 18.469 -21.484 2.588 1 93 133 ASP B CA 1
ATOM 3208 C C . ASP B 1 133 ? 17.391 -21.969 1.625 1 93 133 ASP B C 1
ATOM 3210 O O . ASP B 1 133 ? 17.656 -22.781 0.739 1 93 133 ASP B O 1
ATOM 3214 N N . HIS B 1 134 ? 16.219 -21.469 1.787 1 91.12 134 HIS B N 1
ATOM 3215 C CA . HIS B 1 134 ? 15.148 -21.828 0.862 1 91.12 134 HIS B CA 1
ATOM 3216 C C . HIS B 1 134 ? 15.258 -21.047 -0.44 1 91.12 134 HIS B C 1
ATOM 3218 O O . HIS B 1 134 ? 15.328 -21.625 -1.521 1 91.12 134 HIS B O 1
ATOM 3224 N N . ALA B 1 135 ? 15.328 -19.766 -0.344 1 89.5 135 ALA B N 1
ATOM 3225 C CA . ALA B 1 135 ? 15.281 -18.875 -1.498 1 89.5 135 ALA B CA 1
ATOM 3226 C C . ALA B 1 135 ? 16.484 -19.094 -2.408 1 89.5 135 ALA B C 1
ATOM 3228 O O . ALA B 1 135 ? 16.391 -18.922 -3.625 1 89.5 135 ALA B O 1
ATOM 3229 N N . LEU B 1 136 ? 17.672 -19.516 -1.822 1 90.44 136 LEU B N 1
ATOM 3230 C CA . LEU B 1 136 ? 18.906 -19.625 -2.592 1 90.44 136 LEU B CA 1
ATOM 3231 C C . LEU B 1 136 ? 19.359 -21.078 -2.65 1 90.44 136 LEU B C 1
ATOM 3233 O O . LEU B 1 136 ? 20.562 -21.344 -2.764 1 90.44 136 LEU B O 1
ATOM 3237 N N . SER B 1 137 ? 18.406 -21.906 -2.508 1 88.12 137 SER B N 1
ATOM 3238 C CA . SER B 1 137 ? 18.719 -23.328 -2.418 1 88.12 137 SER B CA 1
ATOM 3239 C C . SER B 1 137 ? 19.453 -23.812 -3.67 1 88.12 137 SER B C 1
ATOM 3241 O O . SER B 1 137 ? 20.203 -24.781 -3.621 1 88.12 137 SER B O 1
ATOM 3243 N N . ALA B 1 138 ? 19.219 -23.141 -4.816 1 85.44 138 ALA B N 1
ATOM 3244 C CA . ALA B 1 138 ? 19.828 -23.547 -6.078 1 85.44 138 ALA B CA 1
ATOM 3245 C C . ALA B 1 138 ? 21.297 -23.156 -6.129 1 85.44 138 ALA B C 1
ATOM 3247 O O . ALA B 1 138 ? 22.047 -23.641 -6.98 1 85.44 138 ALA B O 1
ATOM 3248 N N . ILE B 1 139 ? 21.734 -22.344 -5.203 1 88.94 139 ILE B N 1
ATOM 3249 C CA . ILE B 1 139 ? 23.109 -21.844 -5.172 1 88.94 139 ILE B CA 1
ATOM 3250 C C . ILE B 1 139 ? 23.938 -22.672 -4.195 1 88.94 139 ILE B C 1
ATOM 3252 O O . ILE B 1 139 ? 23.516 -22.922 -3.062 1 88.94 139 ILE B O 1
ATOM 3256 N N . PRO B 1 140 ? 25.156 -23.156 -4.738 1 91.94 140 PRO B N 1
ATOM 3257 C CA . PRO B 1 140 ? 26.016 -23.891 -3.805 1 91.94 140 PRO B CA 1
ATOM 3258 C C . PRO B 1 140 ? 26.297 -23.109 -2.529 1 91.94 140 PRO B C 1
ATOM 3260 O O . PRO B 1 140 ? 26.375 -21.875 -2.561 1 91.94 140 PRO B O 1
ATOM 3263 N N . TRP B 1 141 ? 26.672 -23.828 -1.51 1 89.62 141 TRP B N 1
ATOM 3264 C CA . TRP B 1 141 ? 26.641 -23.281 -0.156 1 89.62 141 TRP B CA 1
ATOM 3265 C C . TRP B 1 141 ? 27.641 -22.141 -0.007 1 89.62 141 TRP B C 1
ATOM 3267 O O . TRP B 1 141 ? 27.281 -21.062 0.497 1 89.62 141 TRP B O 1
ATOM 3277 N N . PRO B 1 142 ? 28.812 -22.266 -0.452 1 91.56 142 PRO B N 1
ATOM 3278 C CA . PRO B 1 142 ? 29.734 -21.141 -0.271 1 91.56 142 PRO B CA 1
ATOM 3279 C C . PRO B 1 142 ? 29.266 -19.859 -0.976 1 91.56 142 PRO B C 1
ATOM 3281 O O . PRO B 1 142 ? 29.391 -18.766 -0.427 1 91.56 142 PRO B O 1
ATOM 3284 N N . ALA B 1 143 ? 28.719 -20.016 -2.07 1 93.06 143 ALA B N 1
ATOM 3285 C CA . ALA B 1 143 ? 28.203 -18.875 -2.814 1 93.06 143 ALA B CA 1
ATOM 3286 C C . ALA B 1 143 ? 26.875 -18.391 -2.209 1 93.06 143 ALA B C 1
ATOM 3288 O O . ALA B 1 143 ? 26.562 -17.203 -2.289 1 93.06 143 ALA B O 1
ATOM 3289 N N . ARG B 1 144 ? 26.156 -19.328 -1.612 1 92.56 144 ARG B N 1
ATOM 3290 C CA . ARG B 1 144 ? 24.891 -19.016 -0.98 1 92.56 144 ARG B CA 1
ATOM 3291 C C . ARG B 1 144 ? 25.062 -18.016 0.157 1 92.56 144 ARG B C 1
ATOM 3293 O O . ARG B 1 144 ? 24.219 -17.141 0.356 1 92.56 144 ARG B O 1
ATOM 3300 N N . VAL B 1 145 ? 26.172 -18.109 0.82 1 93.81 145 VAL B N 1
ATOM 3301 C CA . VAL B 1 145 ? 26.438 -17.219 1.95 1 93.81 145 VAL B CA 1
ATOM 3302 C C . VAL B 1 145 ? 26.656 -15.797 1.451 1 93.81 145 VAL B C 1
ATOM 3304 O O . VAL B 1 145 ? 26.094 -14.852 2.002 1 93.81 145 VAL B O 1
ATOM 3307 N N . LEU B 1 146 ? 27.359 -15.672 0.376 1 94.75 146 LEU B N 1
ATOM 3308 C CA . LEU B 1 146 ? 27.641 -14.352 -0.174 1 94.75 146 LEU B CA 1
ATOM 3309 C C . LEU B 1 146 ? 26.391 -13.719 -0.781 1 94.75 146 LEU B C 1
ATOM 3311 O O . LEU B 1 146 ? 26.094 -12.562 -0.506 1 94.75 146 LEU B O 1
ATOM 3315 N N . VAL B 1 147 ? 25.734 -14.5 -1.533 1 94 147 VAL B N 1
ATOM 3316 C CA . VAL B 1 147 ? 24.531 -14 -2.18 1 94 147 VAL B CA 1
ATOM 3317 C C . VAL B 1 147 ? 23.469 -13.672 -1.124 1 94 147 VAL B C 1
ATOM 3319 O O . VAL B 1 147 ? 22.75 -12.688 -1.253 1 94 147 VAL B O 1
ATOM 3322 N N . GLY B 1 148 ? 23.422 -14.492 -0.141 1 95.19 148 GLY B N 1
ATOM 3323 C CA . GLY B 1 148 ? 22.5 -14.234 0.964 1 95.19 148 GLY B CA 1
ATOM 3324 C C . GLY B 1 148 ? 22.781 -12.93 1.682 1 95.19 148 GLY B C 1
ATOM 3325 O O . GLY B 1 148 ? 21.859 -12.188 2.018 1 95.19 148 GLY B O 1
ATOM 3326 N N . LEU B 1 149 ? 24.047 -12.617 1.9 1 95.44 149 LEU B N 1
ATOM 3327 C CA . LEU B 1 149 ? 24.438 -11.375 2.566 1 95.44 149 LEU B CA 1
ATOM 3328 C C . LEU B 1 149 ? 24.062 -10.164 1.718 1 95.44 149 LEU B C 1
ATOM 3330 O O . LEU B 1 149 ? 23.609 -9.148 2.246 1 95.44 149 LEU B O 1
ATOM 3334 N N . LEU B 1 150 ? 24.25 -10.336 0.467 1 93.94 150 LEU B N 1
ATOM 3335 C CA . LEU B 1 150 ? 23.891 -9.258 -0.441 1 93.94 150 LEU B CA 1
ATOM 3336 C C . LEU B 1 150 ? 22.375 -9.031 -0.434 1 93.94 150 LEU B C 1
ATOM 3338 O O . LEU B 1 150 ? 21.906 -7.891 -0.44 1 93.94 150 LEU B O 1
ATOM 3342 N N . ALA B 1 151 ? 21.656 -10.125 -0.433 1 93.62 151 ALA B N 1
ATOM 3343 C CA . ALA B 1 151 ? 20.203 -10.039 -0.356 1 93.62 151 ALA B CA 1
ATOM 3344 C C . ALA B 1 151 ? 19.75 -9.391 0.953 1 93.62 151 ALA B C 1
ATOM 3346 O O . ALA B 1 151 ? 18.859 -8.547 0.961 1 93.62 151 ALA B O 1
ATOM 3347 N N . TYR B 1 152 ? 20.391 -9.781 2.002 1 95.31 152 TYR B N 1
ATOM 3348 C CA . TYR B 1 152 ? 20.094 -9.219 3.312 1 95.31 152 TYR B CA 1
ATOM 3349 C C . TYR B 1 152 ? 20.281 -7.707 3.316 1 95.31 152 TYR B C 1
ATOM 3351 O O . TYR B 1 152 ? 19.422 -6.961 3.773 1 95.31 152 TYR B O 1
ATOM 3359 N N . ARG B 1 153 ? 21.359 -7.266 2.789 1 95.19 153 ARG B N 1
ATOM 3360 C CA . ARG B 1 153 ? 21.688 -5.84 2.766 1 95.19 153 ARG B CA 1
ATOM 3361 C C . ARG B 1 153 ? 20.703 -5.07 1.883 1 95.19 153 ARG B C 1
ATOM 3363 O O . ARG B 1 153 ? 20.297 -3.961 2.225 1 95.19 153 ARG B O 1
ATOM 3370 N N . SER B 1 154 ? 20.406 -5.711 0.799 1 94.12 154 SER B N 1
ATOM 3371 C CA . SER B 1 154 ? 19.453 -5.094 -0.12 1 94.12 154 SER B CA 1
ATOM 3372 C C . SER B 1 154 ? 18.078 -4.941 0.526 1 94.12 154 SER B C 1
ATOM 3374 O O . SER B 1 154 ? 17.469 -3.869 0.46 1 94.12 154 SER B O 1
ATOM 3376 N N . HIS B 1 155 ? 17.594 -5.996 1.142 1 95.44 155 HIS B N 1
ATOM 3377 C CA . HIS B 1 155 ? 16.312 -5.949 1.817 1 95.44 155 HIS B CA 1
ATOM 3378 C C . HIS B 1 155 ? 16.328 -4.953 2.973 1 95.44 155 HIS B C 1
ATOM 3380 O O . HIS B 1 155 ? 15.352 -4.234 3.193 1 95.44 155 HIS B O 1
ATOM 3386 N N . LYS B 1 156 ? 17.438 -4.949 3.689 1 95.88 156 LYS B N 1
ATOM 3387 C CA . LYS B 1 156 ? 17.547 -4.016 4.809 1 95.88 156 LYS B CA 1
ATOM 3388 C C . LYS B 1 156 ? 17.422 -2.572 4.34 1 95.88 156 LYS B C 1
ATOM 3390 O O . LYS B 1 156 ? 16.688 -1.783 4.926 1 95.88 156 LYS B O 1
ATOM 3395 N N . ALA B 1 157 ? 18.125 -2.236 3.287 1 95.12 157 ALA B N 1
ATOM 3396 C CA . ALA B 1 157 ? 18.078 -0.881 2.744 1 95.12 157 ALA B CA 1
ATOM 3397 C C . ALA B 1 157 ? 16.672 -0.529 2.27 1 95.12 157 ALA B C 1
ATOM 3399 O O . ALA B 1 157 ? 16.172 0.567 2.539 1 95.12 157 ALA B O 1
ATOM 3400 N N . THR B 1 158 ? 16.062 -1.469 1.599 1 96.38 158 THR B N 1
ATOM 3401 C CA . THR B 1 158 ? 14.711 -1.265 1.081 1 96.38 158 THR B CA 1
ATOM 3402 C C . THR B 1 158 ? 13.711 -1.071 2.223 1 96.38 158 THR B C 1
ATOM 3404 O O . THR B 1 158 ? 12.945 -0.108 2.225 1 96.38 158 THR B O 1
ATOM 3407 N N . LEU B 1 159 ? 13.781 -1.957 3.211 1 97.75 159 LEU B N 1
ATOM 3408 C CA . LEU B 1 159 ? 12.82 -1.954 4.309 1 97.75 159 LEU B CA 1
ATOM 3409 C C . LEU B 1 159 ? 13.008 -0.726 5.191 1 97.75 159 LEU B C 1
ATOM 3411 O O . LEU B 1 159 ? 12.039 -0.194 5.742 1 97.75 159 LEU B O 1
ATOM 3415 N N . TYR B 1 160 ? 14.227 -0.309 5.352 1 96.38 160 TYR B N 1
ATOM 3416 C CA . TYR B 1 160 ? 14.461 0.913 6.109 1 96.38 160 TYR B CA 1
ATOM 3417 C C . TYR B 1 160 ? 13.961 2.133 5.352 1 96.38 160 TYR B C 1
ATOM 3419 O O . TYR B 1 160 ? 13.289 2.996 5.926 1 96.38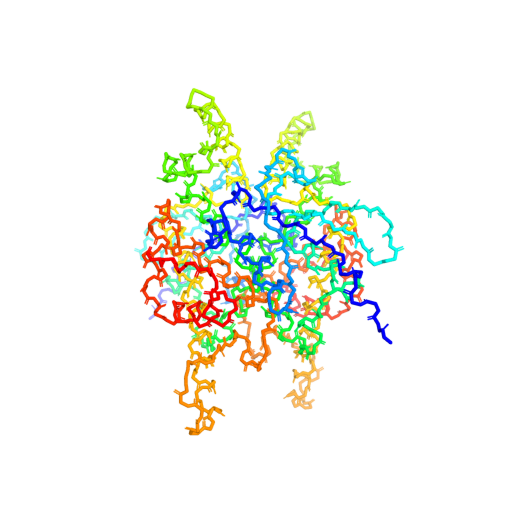 160 TYR B O 1
ATOM 3427 N N . GLY B 1 161 ? 14.25 2.16 4.082 1 94.88 161 GLY B N 1
ATOM 3428 C CA . GLY B 1 161 ? 13.883 3.299 3.254 1 94.88 161 GLY B CA 1
ATOM 3429 C C . GLY B 1 161 ? 12.383 3.486 3.129 1 94.88 161 GLY B C 1
ATOM 3430 O O . GLY B 1 161 ? 11.891 4.613 3.168 1 94.88 161 GLY B O 1
ATOM 3431 N N . GLN B 1 162 ? 11.742 2.352 2.982 1 95.38 162 GLN B N 1
ATOM 3432 C CA . GLN B 1 162 ? 10.305 2.494 2.75 1 95.38 162 GLN B CA 1
ATOM 3433 C C . GLN B 1 162 ? 9.547 2.607 4.07 1 95.38 162 GLN B C 1
ATOM 3435 O O . GLN B 1 162 ? 8.359 2.953 4.082 1 95.38 162 GLN B O 1
ATOM 3440 N N . GLY B 1 163 ? 10.211 2.26 5.176 1 95.38 163 GLY B N 1
ATOM 3441 C CA . GLY B 1 163 ? 9.594 2.633 6.441 1 95.38 163 GLY B CA 1
ATOM 3442 C C . GLY B 1 163 ? 9.391 1.456 7.375 1 95.38 163 GLY B C 1
ATOM 3443 O O . GLY B 1 163 ? 9.312 1.632 8.594 1 95.38 163 GLY B O 1
ATOM 3444 N N . THR B 1 164 ? 9.383 0.208 6.926 1 97.62 164 THR B N 1
ATOM 3445 C CA . THR B 1 164 ? 9.039 -0.966 7.719 1 97.62 164 THR B CA 1
ATOM 3446 C C . THR B 1 164 ? 10.039 -1.164 8.852 1 97.62 164 THR B C 1
ATOM 3448 O O . THR B 1 164 ? 9.641 -1.431 9.992 1 97.62 164 THR B O 1
ATOM 3451 N N . LEU B 1 165 ? 11.312 -0.944 8.586 1 96.94 165 LEU B N 1
ATOM 3452 C CA . LEU B 1 165 ? 12.328 -1.191 9.602 1 96.94 165 LEU B CA 1
ATOM 3453 C C . LEU B 1 165 ? 12.438 -0.011 10.562 1 96.94 165 LEU B C 1
ATOM 3455 O O . LEU B 1 165 ? 13.219 -0.051 11.516 1 96.94 165 LEU B O 1
ATOM 3459 N N . ARG B 1 166 ? 11.656 1.008 10.352 1 95.88 166 ARG B N 1
ATOM 3460 C CA . ARG B 1 166 ? 11.586 2.123 11.289 1 95.88 166 ARG B CA 1
ATOM 3461 C C . ARG B 1 166 ? 10.562 1.85 12.383 1 95.88 166 ARG B C 1
ATOM 3463 O O . ARG B 1 166 ? 10.484 2.586 13.367 1 95.88 166 ARG B O 1
ATOM 3470 N N . LEU B 1 167 ? 9.82 0.819 12.25 1 97 167 LEU B N 1
ATOM 3471 C CA . LEU B 1 167 ? 8.805 0.401 13.211 1 97 167 LEU B CA 1
ATOM 3472 C C . LEU B 1 167 ? 9.359 -0.664 14.156 1 97 167 LEU B C 1
ATOM 3474 O O . LEU B 1 167 ? 10.211 -1.464 13.758 1 97 167 LEU B O 1
ATOM 3478 N N . SER B 1 168 ? 8.867 -0.641 15.344 1 96.75 168 SER B N 1
ATOM 3479 C CA . SER B 1 168 ? 9.227 -1.69 16.297 1 96.75 168 SER B CA 1
ATOM 3480 C C . SER B 1 168 ? 8.586 -3.021 15.914 1 96.75 168 SER B C 1
ATOM 3482 O O . SER B 1 168 ? 7.66 -3.061 15.102 1 96.75 168 SER B O 1
ATOM 3484 N N . ASP B 1 169 ? 9.094 -4.117 16.531 1 96.88 169 ASP B N 1
ATOM 3485 C CA . ASP B 1 169 ? 8.523 -5.441 16.297 1 96.88 169 ASP B CA 1
ATOM 3486 C C . ASP B 1 169 ? 7.043 -5.469 16.672 1 96.88 169 ASP B C 1
ATOM 3488 O O . ASP B 1 169 ? 6.227 -6.059 15.969 1 96.88 169 ASP B O 1
ATOM 3492 N N . GLU B 1 170 ? 6.715 -4.82 17.75 1 97.31 170 GLU B N 1
ATOM 3493 C CA . GLU B 1 170 ? 5.34 -4.797 18.234 1 97.31 170 GLU B CA 1
ATOM 3494 C C . GLU B 1 170 ? 4.426 -4.039 17.281 1 97.31 170 GLU B C 1
ATOM 3496 O O . GLU B 1 170 ? 3.293 -4.461 17.031 1 97.31 170 GLU B O 1
ATOM 3501 N N . GLU B 1 171 ? 4.953 -2.959 16.766 1 97.56 171 GLU B N 1
ATOM 3502 C CA . GLU B 1 171 ? 4.172 -2.152 15.828 1 97.56 171 GLU B CA 1
ATOM 3503 C C . GLU B 1 171 ? 3.914 -2.91 14.531 1 97.56 171 GLU B C 1
ATOM 3505 O O . GLU B 1 171 ? 2.803 -2.875 14 1 97.56 171 GLU B O 1
ATOM 3510 N N . VAL B 1 172 ? 4.922 -3.607 14 1 98.19 172 VAL B N 1
ATOM 3511 C CA . VAL B 1 172 ? 4.781 -4.391 12.773 1 98.19 172 VAL B CA 1
ATOM 3512 C C . VAL B 1 172 ? 3.799 -5.535 13 1 98.19 172 VAL B C 1
ATOM 3514 O O . VAL B 1 172 ? 2.928 -5.793 12.172 1 98.19 172 VAL B O 1
ATOM 3517 N N . ARG B 1 173 ? 3.908 -6.191 14.133 1 98 173 ARG B N 1
ATOM 3518 C CA . ARG B 1 173 ? 3.006 -7.285 14.469 1 98 173 ARG B CA 1
ATOM 3519 C C . ARG B 1 173 ? 1.563 -6.797 14.562 1 98 173 ARG B C 1
ATOM 3521 O O . ARG B 1 173 ? 0.648 -7.445 14.047 1 98 173 ARG B O 1
ATOM 3528 N N . ALA B 1 174 ? 1.384 -5.66 15.203 1 98.12 174 ALA B N 1
ATOM 3529 C CA . ALA B 1 174 ? 0.048 -5.086 15.336 1 98.12 174 ALA B CA 1
ATOM 3530 C C . ALA B 1 174 ? -0.537 -4.738 13.969 1 98.12 174 ALA B C 1
ATOM 3532 O O . ALA B 1 174 ? -1.736 -4.91 13.742 1 98.12 174 ALA B O 1
ATOM 3533 N N . SER B 1 175 ? 0.308 -4.27 13.117 1 98.44 175 SER B N 1
ATOM 3534 C CA . SER B 1 175 ? -0.143 -3.92 11.773 1 98.44 175 SER B CA 1
ATOM 3535 C C . SER B 1 175 ? -0.537 -5.164 10.984 1 98.44 175 SER B C 1
ATOM 3537 O O . SER B 1 175 ? -1.559 -5.168 10.297 1 98.44 175 SER B O 1
ATOM 3539 N N . LYS B 1 176 ? 0.283 -6.23 11.047 1 98.75 176 LYS B N 1
ATOM 3540 C CA . LYS B 1 176 ? -0.077 -7.484 10.398 1 98.75 176 LYS B CA 1
ATOM 3541 C C . LYS B 1 176 ? -1.426 -7.996 10.891 1 98.75 176 LYS B C 1
ATOM 3543 O O . LYS B 1 176 ? -2.275 -8.398 10.094 1 98.75 176 LYS B O 1
ATOM 3548 N N . LYS B 1 177 ? -1.588 -7.914 12.188 1 98.62 177 LYS B N 1
ATOM 3549 C CA . LYS B 1 177 ? -2.83 -8.391 12.789 1 98.62 177 LYS B CA 1
ATOM 3550 C C . LYS B 1 177 ? -4.023 -7.574 12.312 1 98.62 177 LYS B C 1
ATOM 3552 O O . LYS B 1 177 ? -5.074 -8.125 11.984 1 98.62 177 LYS B O 1
ATOM 3557 N N . GLU B 1 178 ? -3.852 -6.301 12.289 1 98.38 178 GLU B N 1
ATOM 3558 C CA . GLU B 1 178 ? -4.93 -5.43 11.828 1 98.38 178 GLU B CA 1
ATOM 3559 C C . GLU B 1 178 ? -5.336 -5.762 10.398 1 98.38 178 GLU B C 1
ATOM 3561 O O . GLU B 1 178 ? -6.527 -5.828 10.078 1 98.38 178 GLU B O 1
ATOM 3566 N N . ILE B 1 179 ? -4.375 -5.984 9.562 1 98.81 179 ILE B N 1
ATOM 3567 C CA . ILE B 1 179 ? -4.629 -6.254 8.148 1 98.81 179 ILE B CA 1
ATOM 3568 C C . ILE B 1 179 ? -5.402 -7.562 8.008 1 98.81 179 ILE B C 1
ATOM 3570 O O . ILE B 1 179 ? -6.461 -7.602 7.371 1 98.81 179 ILE B O 1
ATOM 3574 N N . TRP B 1 180 ? -4.93 -8.602 8.625 1 98.81 180 TRP B N 1
ATOM 3575 C CA . TRP B 1 180 ? -5.559 -9.914 8.469 1 98.81 180 TRP B CA 1
ATOM 3576 C C . TRP B 1 180 ? -6.922 -9.945 9.148 1 98.81 180 TRP B C 1
ATOM 3578 O O . TRP B 1 180 ? -7.852 -10.594 8.664 1 98.81 180 TRP B O 1
ATOM 3588 N N . GLU B 1 181 ? -7.027 -9.25 10.289 1 98.44 181 GLU B N 1
ATOM 3589 C CA . GLU B 1 181 ? -8.32 -9.148 10.953 1 98.44 181 GLU B CA 1
ATOM 3590 C C . GLU B 1 181 ? -9.344 -8.453 10.062 1 98.44 181 GLU B C 1
ATOM 3592 O O . GLU B 1 181 ? -10.492 -8.891 9.961 1 98.44 181 GLU B O 1
ATOM 3597 N N . THR B 1 182 ? -8.906 -7.402 9.484 1 98.44 182 THR B N 1
ATOM 3598 C CA . THR B 1 182 ? -9.773 -6.629 8.609 1 98.44 182 THR B CA 1
ATOM 3599 C C . THR B 1 182 ? -10.211 -7.461 7.406 1 98.44 182 THR B C 1
ATOM 3601 O O . THR B 1 182 ? -11.391 -7.5 7.066 1 98.44 182 THR B O 1
ATOM 3604 N N . ILE B 1 183 ? -9.305 -8.156 6.758 1 98.62 183 ILE B N 1
ATOM 3605 C CA . ILE B 1 183 ? -9.594 -9 5.605 1 98.62 183 ILE B CA 1
ATOM 3606 C C . ILE B 1 183 ? -10.523 -10.141 6.02 1 98.62 183 ILE B C 1
ATOM 3608 O O . ILE B 1 183 ? -11.484 -10.461 5.312 1 98.62 183 ILE B O 1
ATOM 3612 N N . SER B 1 184 ? -10.227 -10.695 7.188 1 98.56 184 SER B N 1
ATOM 3613 C CA . SER B 1 184 ? -11.047 -11.789 7.703 1 98.56 184 SER B CA 1
ATOM 3614 C C . SER B 1 184 ? -12.484 -11.344 7.926 1 98.56 184 SER B C 1
ATOM 3616 O O . SER B 1 184 ? -13.422 -12.109 7.691 1 98.56 184 SER B O 1
ATOM 3618 N N . GLY B 1 185 ? -12.672 -10.148 8.414 1 98 185 GLY B N 1
ATOM 3619 C CA . GLY B 1 185 ? -14.016 -9.617 8.602 1 98 185 GLY B CA 1
ATOM 3620 C C . GLY B 1 185 ? -14.812 -9.547 7.312 1 98 185 GLY B C 1
ATOM 3621 O O . GLY B 1 185 ? -15.984 -9.938 7.281 1 98 185 GLY B O 1
ATOM 3622 N N . VAL B 1 186 ? -14.227 -9.117 6.281 1 98.25 186 VAL B N 1
ATOM 3623 C CA . VAL B 1 186 ? -14.891 -9.008 4.988 1 98.25 186 VAL B CA 1
ATOM 3624 C C . VAL B 1 186 ? -15.211 -10.406 4.457 1 98.25 186 VAL B C 1
ATOM 3626 O O . VAL B 1 186 ? -16.328 -10.648 3.977 1 98.25 186 VAL B O 1
ATOM 3629 N N . LEU B 1 187 ? -14.219 -11.297 4.523 1 98.25 187 LEU B N 1
ATOM 3630 C CA . LEU B 1 187 ? -14.406 -12.648 4.004 1 98.25 187 LEU B CA 1
ATOM 3631 C C . LEU B 1 187 ? -15.5 -13.383 4.773 1 98.25 187 LEU B C 1
ATOM 3633 O O . LEU B 1 187 ? -16.234 -14.18 4.195 1 98.25 187 LEU B O 1
ATOM 3637 N N . SER B 1 188 ? -15.539 -13.102 6.066 1 97.5 188 SER B N 1
ATOM 3638 C CA . SER B 1 188 ? -16.594 -13.711 6.863 1 97.5 188 SER B CA 1
ATOM 3639 C C . SER B 1 188 ? -17.969 -13.258 6.387 1 97.5 188 SER B C 1
ATOM 3641 O O . SER B 1 188 ? -18.906 -14.07 6.285 1 97.5 188 SER B O 1
ATOM 3643 N N . SER B 1 189 ? -18.062 -12.039 6.125 1 95.94 189 SER B N 1
ATOM 3644 C CA . SER B 1 189 ? -19.312 -11.508 5.602 1 95.94 189 SER B CA 1
ATOM 3645 C C . SER B 1 189 ? -19.641 -12.102 4.23 1 95.94 189 SER B C 1
ATOM 3647 O O . SER B 1 189 ? -20.781 -12.453 3.957 1 95.94 189 SER B O 1
ATOM 3649 N N . SER B 1 190 ? -18.672 -12.195 3.385 1 95.69 190 SER B N 1
ATOM 3650 C CA . SER B 1 190 ? -18.844 -12.758 2.049 1 95.69 190 SER B CA 1
ATOM 3651 C C . SER B 1 190 ? -19.25 -14.227 2.111 1 95.69 190 SER B C 1
ATOM 3653 O O . SER B 1 190 ? -20.094 -14.68 1.339 1 95.69 190 SER B O 1
ATOM 3655 N N . ALA B 1 191 ? -18.625 -14.953 2.984 1 95.12 191 ALA B N 1
ATOM 3656 C CA . ALA B 1 191 ? -18.938 -16.359 3.172 1 95.12 191 ALA B CA 1
ATOM 3657 C C . ALA B 1 191 ? -20.391 -16.547 3.604 1 95.12 191 ALA B C 1
ATOM 3659 O O . ALA B 1 191 ? -21.094 -17.438 3.113 1 95.12 191 ALA B O 1
ATOM 3660 N N . ALA B 1 192 ? -20.812 -15.727 4.496 1 93.69 192 ALA B N 1
ATOM 3661 C CA . ALA B 1 192 ? -22.188 -15.789 4.984 1 93.69 192 ALA B CA 1
ATOM 3662 C C . ALA B 1 192 ? -23.172 -15.492 3.859 1 93.69 192 ALA B C 1
ATOM 3664 O O . ALA B 1 192 ? -24.203 -16.172 3.734 1 93.69 192 ALA B O 1
ATOM 3665 N N . ARG B 1 193 ? -22.906 -14.547 3.076 1 90.88 193 ARG B N 1
ATOM 3666 C CA . ARG B 1 193 ? -23.766 -14.203 1.951 1 90.88 193 ARG B CA 1
ATOM 3667 C C . ARG B 1 193 ? -23.844 -15.352 0.949 1 90.88 193 ARG B C 1
ATOM 3669 O O . ARG B 1 193 ? -24.906 -15.625 0.398 1 90.88 193 ARG B O 1
ATOM 3676 N N . ALA B 1 194 ? -22.703 -15.914 0.689 1 90.38 194 ALA B N 1
ATOM 3677 C CA . ALA B 1 194 ? -22.656 -17.031 -0.249 1 90.38 194 ALA B CA 1
ATOM 3678 C C . ALA B 1 194 ? -23.469 -18.219 0.258 1 90.38 194 ALA B C 1
ATOM 3680 O O . ALA B 1 194 ? -24.109 -18.906 -0.526 1 90.38 194 ALA B O 1
ATOM 3681 N N . ARG B 1 195 ? -23.5 -18.438 1.49 1 87.44 195 ARG B N 1
ATOM 3682 C CA . ARG B 1 195 ? -24.266 -19.531 2.096 1 87.44 195 ARG B CA 1
ATOM 3683 C C . ARG B 1 195 ? -25.766 -19.266 1.998 1 87.44 195 ARG B C 1
ATOM 3685 O O . ARG B 1 195 ? -26.547 -20.188 1.796 1 87.44 195 ARG B O 1
ATOM 3692 N N . ASN B 1 196 ? -26.109 -18.047 2.109 1 85.69 196 ASN B N 1
ATOM 3693 C CA . ASN B 1 196 ? -27.516 -17.656 2.084 1 85.69 196 ASN B CA 1
ATOM 3694 C C . ASN B 1 196 ? -28.078 -17.719 0.668 1 85.69 196 ASN B C 1
ATOM 3696 O O . ASN B 1 196 ? -29.281 -17.906 0.484 1 85.69 196 ASN B O 1
ATOM 3700 N N . THR B 1 197 ? -27.266 -17.438 -0.255 1 77.38 197 THR B N 1
ATOM 3701 C CA . THR B 1 197 ? -27.734 -17.438 -1.639 1 77.38 197 THR B CA 1
ATOM 3702 C C . THR B 1 197 ? -27.719 -18.844 -2.215 1 77.38 197 THR B C 1
ATOM 3704 O O . THR B 1 197 ? -28.297 -19.094 -3.273 1 77.38 197 THR B O 1
ATOM 3707 N N . ARG B 1 198 ? -26.969 -19.688 -1.614 1 65.44 198 ARG B N 1
ATOM 3708 C CA . ARG B 1 198 ? -26.859 -21.062 -2.104 1 65.44 198 ARG B CA 1
ATOM 3709 C C . ARG B 1 198 ? -28.125 -21.859 -1.771 1 65.44 198 ARG B C 1
ATOM 3711 O O . ARG B 1 198 ? -28.609 -21.812 -0.642 1 65.44 198 ARG B O 1
ATOM 3718 N N . THR B 1 199 ? -29 -22.078 -2.812 1 55.72 199 THR B N 1
ATOM 3719 C CA . THR B 1 199 ? -30.125 -22.984 -2.695 1 55.72 199 THR B CA 1
ATOM 3720 C C . THR B 1 199 ? -29.656 -24.375 -2.271 1 55.72 199 THR B C 1
ATOM 3722 O O . THR B 1 199 ? -28.5 -24.75 -2.486 1 55.72 199 THR B O 1
ATOM 3725 N N . SER B 1 200 ? -30.578 -25.297 -1.469 1 49.47 200 SER B N 1
ATOM 3726 C CA .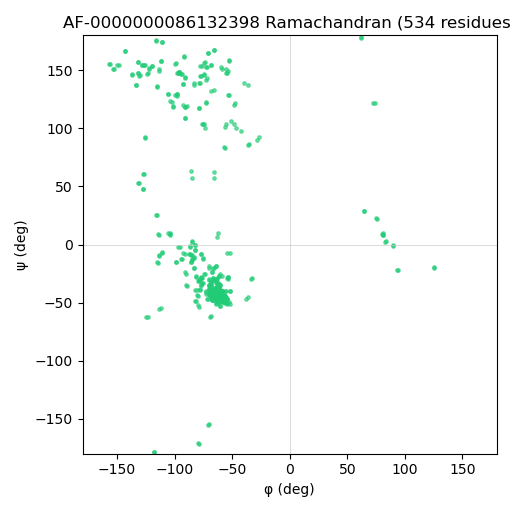 SER B 1 200 ? -30.406 -26.594 -0.803 1 49.47 200 SER B CA 1
ATOM 3727 C C . SER B 1 200 ? -29.5 -27.516 -1.61 1 49.47 200 SER B C 1
ATOM 3729 O O . SER B 1 200 ? -29.109 -28.578 -1.136 1 49.47 200 SER B O 1
ATOM 3731 N N . LYS B 1 201 ? -29.797 -27.562 -2.924 1 46.62 201 LYS B N 1
ATOM 3732 C CA . LYS B 1 201 ? -29.469 -28.812 -3.629 1 46.62 201 LYS B CA 1
ATOM 3733 C C . LYS B 1 201 ? -27.969 -29 -3.738 1 46.62 201 LYS B C 1
ATOM 3735 O O . LYS B 1 201 ? -27.5 -30.062 -4.164 1 46.62 201 LYS B O 1
ATOM 3740 N N . ALA B 1 202 ? -27.125 -28.062 -4.008 1 46.16 202 ALA B N 1
ATOM 3741 C CA . ALA B 1 202 ? -25.812 -28.5 -4.449 1 46.16 202 ALA B CA 1
ATOM 3742 C C . ALA B 1 202 ? -24.891 -28.781 -3.256 1 46.16 202 ALA B C 1
ATOM 3744 O O . ALA B 1 202 ? -24.141 -27.906 -2.838 1 46.16 202 ALA B O 1
ATOM 3745 N N . ALA B 1 203 ? -25.078 -29.656 -2.393 1 42.94 203 ALA B N 1
ATOM 3746 C CA . ALA B 1 203 ? -24.406 -30.141 -1.195 1 42.94 203 ALA B CA 1
ATOM 3747 C C . ALA B 1 203 ? -22.953 -30.531 -1.499 1 42.94 203 ALA B C 1
ATOM 3749 O O . ALA B 1 203 ? -22.281 -31.141 -0.67 1 42.94 203 ALA B O 1
ATOM 3750 N N . GLY B 1 204 ? -22.344 -30.594 -2.787 1 44.94 204 GLY B N 1
ATOM 3751 C CA . GLY B 1 204 ? -21 -31.094 -2.947 1 44.94 204 GLY B CA 1
ATOM 3752 C C . GLY B 1 204 ? -19.938 -30.156 -2.4 1 44.94 204 GLY B C 1
ATOM 3753 O O . GLY B 1 204 ? -20.234 -29.266 -1.613 1 44.94 204 GLY B O 1
ATOM 3754 N N . ALA B 1 205 ? -18.547 -30.219 -2.936 1 54.47 205 ALA B N 1
ATOM 3755 C CA . ALA B 1 205 ? -17.422 -29.391 -2.498 1 54.47 205 ALA B CA 1
ATOM 3756 C C . ALA B 1 205 ? -17.828 -27.922 -2.438 1 54.47 205 ALA B C 1
ATOM 3758 O O . ALA B 1 205 ? -18.422 -27.391 -3.377 1 54.47 205 ALA B O 1
ATOM 3759 N N . GLU B 1 206 ? -17.719 -27.266 -1.313 1 78 206 GLU B N 1
ATOM 3760 C CA . GLU B 1 206 ? -18.203 -25.922 -1.057 1 78 206 GLU B CA 1
ATOM 3761 C C . GLU B 1 206 ? -17.625 -24.922 -2.057 1 78 206 GLU B C 1
ATOM 3763 O O . GLU B 1 206 ? -16.406 -24.859 -2.24 1 78 206 GLU B O 1
ATOM 3768 N N . GLU B 1 207 ? -18.266 -24.531 -2.988 1 91.12 207 GLU B N 1
ATOM 3769 C CA . GLU B 1 207 ? -17.969 -23.5 -3.982 1 91.12 207 GLU B CA 1
ATOM 3770 C C . GLU B 1 207 ? -17.203 -22.328 -3.354 1 91.12 207 GLU B C 1
ATOM 3772 O O . GLU B 1 207 ? -17.422 -22 -2.188 1 91.12 207 GLU B O 1
ATOM 3777 N N . PRO B 1 208 ? -16.188 -21.891 -4.125 1 96.94 208 PRO B N 1
ATOM 3778 C CA . PRO B 1 208 ? -15.5 -20.719 -3.602 1 96.94 208 PRO B CA 1
ATOM 3779 C C . PRO B 1 208 ? -16.453 -19.562 -3.32 1 96.94 208 PRO B C 1
ATOM 3781 O O . PRO B 1 208 ? -17.531 -19.484 -3.908 1 96.94 208 PRO B O 1
ATOM 3784 N N . PHE B 1 209 ? -16.172 -18.812 -2.385 1 97.19 209 PHE B N 1
ATOM 3785 C CA . PHE B 1 209 ? -16.766 -17.5 -2.195 1 97.19 209 PHE B CA 1
ATOM 3786 C C . PHE B 1 209 ? -15.727 -16.406 -2.416 1 97.19 209 PHE B C 1
ATOM 3788 O O . PHE B 1 209 ? -14.523 -16.656 -2.334 1 97.19 209 PHE B O 1
ATOM 3795 N N . TRP B 1 210 ? -16.188 -15.234 -2.711 1 98.12 210 TRP B N 1
ATOM 3796 C CA . TRP B 1 210 ? -15.281 -14.211 -3.236 1 98.12 210 TRP B CA 1
ATOM 3797 C C . TRP B 1 210 ? -15.297 -12.969 -2.357 1 98.12 210 TRP B C 1
ATOM 3799 O O . TRP B 1 210 ? -16.328 -12.633 -1.754 1 98.12 210 TRP B O 1
ATOM 3809 N N . PHE B 1 211 ? -14.219 -12.25 -2.322 1 98.44 211 PHE B N 1
ATOM 3810 C CA . PHE B 1 211 ? -13.953 -11.172 -1.378 1 98.44 211 PHE B CA 1
ATOM 3811 C C . PHE B 1 211 ? -14.977 -10.055 -1.532 1 98.44 211 PHE B C 1
ATOM 3813 O O . PHE B 1 211 ? -15.484 -9.531 -0.539 1 98.44 211 PHE B O 1
ATOM 3820 N N . LEU B 1 212 ? -15.32 -9.703 -2.805 1 96.94 212 LEU B N 1
ATOM 3821 C CA . LEU B 1 212 ? -16.25 -8.602 -3.033 1 96.94 212 LEU B CA 1
ATOM 3822 C C . LEU B 1 212 ? -17.688 -9.086 -2.996 1 96.94 212 LEU B C 1
ATOM 3824 O O . LEU B 1 212 ? -18.625 -8.312 -3.227 1 96.94 212 LEU B O 1
ATOM 3828 N N . GLY B 1 213 ? -17.938 -10.422 -2.795 1 94.25 213 GLY B N 1
ATOM 3829 C CA . GLY B 1 213 ? -19.266 -10.969 -2.545 1 94.25 213 GLY B CA 1
ATOM 3830 C C . GLY B 1 213 ? -20 -11.352 -3.814 1 94.25 213 GLY B C 1
ATOM 3831 O O . GLY B 1 213 ? -21.141 -11.82 -3.76 1 94.25 213 GLY B O 1
ATOM 3832 N N . GLY B 1 214 ? -19.453 -11.164 -4.977 1 92.81 214 GLY B N 1
ATOM 3833 C CA . GLY B 1 214 ? -20.078 -11.539 -6.23 1 92.81 214 GLY B CA 1
ATOM 3834 C C . GLY B 1 214 ? -19.969 -13.016 -6.539 1 92.81 214 GLY B C 1
ATOM 3835 O O . GLY B 1 214 ? -19.562 -13.805 -5.691 1 92.81 214 GLY B O 1
ATOM 3836 N N . HIS B 1 215 ? -20.375 -13.383 -7.762 1 92.81 215 HIS B N 1
ATOM 3837 C CA . HIS B 1 215 ? -20.453 -14.789 -8.156 1 92.81 215 HIS B CA 1
ATOM 3838 C C . HIS B 1 215 ? -19.172 -15.242 -8.852 1 92.81 215 HIS B C 1
ATOM 3840 O O . HIS B 1 215 ? -18.953 -16.438 -9.055 1 92.81 215 HIS B O 1
ATOM 3846 N N . GLU B 1 216 ? -18.375 -14.305 -9.188 1 95.81 216 GLU B N 1
ATOM 3847 C CA . GLU B 1 216 ? -17.141 -14.602 -9.898 1 95.81 216 GLU B CA 1
ATOM 3848 C C . GLU B 1 216 ? -15.938 -13.961 -9.211 1 95.81 216 GLU B C 1
ATOM 3850 O O . GLU B 1 216 ? -16.078 -12.977 -8.492 1 95.81 216 GLU B O 1
ATOM 3855 N N . PRO B 1 217 ? -14.758 -14.562 -9.414 1 98 217 PRO B N 1
ATOM 3856 C CA . PRO B 1 217 ? -13.57 -13.945 -8.82 1 98 217 PRO B CA 1
ATOM 3857 C C . PRO B 1 217 ? -13.211 -12.609 -9.477 1 98 217 PRO B C 1
ATOM 3859 O O . PRO B 1 217 ? -13.594 -12.359 -10.617 1 98 217 PRO B O 1
ATOM 3862 N N . THR B 1 218 ? -12.562 -11.773 -8.758 1 98.5 218 THR B N 1
ATOM 3863 C CA . THR B 1 218 ? -11.961 -10.539 -9.242 1 98.5 218 THR B CA 1
ATOM 3864 C C . THR B 1 218 ? -10.445 -10.562 -9.062 1 98.5 218 THR B C 1
ATOM 3866 O O . THR B 1 218 ? -9.883 -11.562 -8.625 1 98.5 218 THR B O 1
ATOM 3869 N N . GLU B 1 219 ? -9.75 -9.492 -9.438 1 98.75 219 GLU B N 1
ATOM 3870 C CA . GLU B 1 219 ? -8.297 -9.469 -9.336 1 98.75 219 GLU B CA 1
ATOM 3871 C C . GLU B 1 219 ? -7.848 -9.602 -7.879 1 98.75 219 GLU B C 1
ATOM 3873 O O . GLU B 1 219 ? -6.809 -10.203 -7.602 1 98.75 219 GLU B O 1
ATOM 3878 N N . VAL B 1 220 ? -8.617 -9.055 -6.977 1 98.81 220 VAL B N 1
ATOM 3879 C CA . VAL B 1 220 ? -8.234 -9.086 -5.57 1 98.81 220 VAL B CA 1
ATOM 3880 C C . VAL B 1 220 ? -8.258 -10.531 -5.062 1 98.81 220 VAL B C 1
ATOM 3882 O O . VAL B 1 220 ? -7.477 -10.891 -4.18 1 98.81 220 VAL B O 1
ATOM 3885 N N . ASP B 1 221 ? -9.094 -11.383 -5.629 1 98.88 221 ASP B N 1
ATOM 3886 C CA . ASP B 1 221 ? -9.172 -12.766 -5.18 1 98.88 221 ASP B CA 1
ATOM 3887 C C . ASP B 1 221 ? -7.898 -13.531 -5.516 1 98.88 221 ASP B C 1
ATOM 3889 O O . ASP B 1 221 ? -7.438 -14.367 -4.73 1 98.88 221 ASP B O 1
ATOM 3893 N N . ALA B 1 222 ? -7.316 -13.242 -6.707 1 98.88 222 ALA B N 1
ATOM 3894 C CA . ALA B 1 222 ? -6.035 -13.852 -7.047 1 98.88 222 ALA B CA 1
ATOM 3895 C C . ALA B 1 222 ? -4.941 -13.406 -6.078 1 98.88 222 ALA B C 1
ATOM 3897 O O . ALA B 1 222 ? -4.137 -14.219 -5.621 1 98.88 222 ALA B O 1
ATOM 3898 N N . THR B 1 223 ? -4.949 -12.117 -5.75 1 98.88 223 THR B N 1
ATOM 3899 C CA . THR B 1 223 ? -3.951 -11.562 -4.844 1 98.88 223 THR B CA 1
ATOM 3900 C C . THR B 1 223 ? -4.102 -12.141 -3.443 1 98.88 223 THR B C 1
ATOM 3902 O O . THR B 1 223 ? -3.121 -12.57 -2.834 1 98.88 223 THR B O 1
ATOM 3905 N N . LEU B 1 224 ? -5.332 -12.18 -2.969 1 98.88 224 LEU B N 1
ATOM 3906 C CA . LEU B 1 224 ? -5.605 -12.695 -1.633 1 98.88 224 LEU B CA 1
ATOM 3907 C C . LEU B 1 224 ? -5.199 -14.164 -1.524 1 98.88 224 LEU B C 1
ATOM 3909 O O . LEU B 1 224 ? -4.562 -14.562 -0.548 1 98.88 224 LEU B O 1
ATOM 3913 N N . PHE B 1 225 ? -5.609 -14.945 -2.506 1 98.81 225 PHE B N 1
ATOM 3914 C CA . PHE B 1 225 ? -5.223 -16.359 -2.529 1 98.81 225 PHE B CA 1
ATOM 3915 C C . PHE B 1 225 ? -3.707 -16.5 -2.453 1 98.81 225 PHE B C 1
ATOM 3917 O O . PHE B 1 225 ? -3.195 -17.281 -1.642 1 98.81 225 PHE B O 1
ATOM 3924 N N . GLY B 1 226 ? -3.002 -15.711 -3.279 1 98.81 226 GLY B N 1
ATOM 3925 C CA . GLY B 1 226 ? -1.548 -15.758 -3.283 1 98.81 226 GLY B CA 1
ATOM 3926 C C . GLY B 1 226 ? -0.938 -15.461 -1.926 1 98.81 226 GLY B C 1
ATOM 3927 O O . GLY B 1 226 ? -0.03 -16.156 -1.479 1 98.81 226 GLY B O 1
ATOM 3928 N N . PHE B 1 227 ? -1.407 -14.477 -1.26 1 98.88 227 PHE B N 1
ATOM 3929 C CA . PHE B 1 227 ? -0.834 -14.055 0.012 1 98.88 227 PHE B CA 1
ATOM 3930 C C . PHE B 1 227 ? -1.172 -15.047 1.116 1 98.88 227 PHE B C 1
ATOM 3932 O O . PHE B 1 227 ? -0.334 -15.344 1.973 1 98.88 227 PHE B O 1
ATOM 3939 N N . ILE B 1 228 ? -2.418 -15.57 1.13 1 98.81 228 ILE B N 1
ATOM 3940 C CA . ILE B 1 228 ? -2.801 -16.547 2.146 1 98.81 228 ILE B CA 1
ATOM 3941 C C . ILE B 1 228 ? -1.96 -17.812 1.992 1 98.81 228 ILE B C 1
ATOM 3943 O O . ILE B 1 228 ? -1.378 -18.297 2.963 1 98.81 228 ILE B O 1
ATOM 3947 N N . VAL B 1 229 ? -1.847 -18.328 0.787 1 98.44 229 VAL B N 1
ATOM 3948 C CA . VAL B 1 229 ? -1.1 -19.547 0.516 1 98.44 229 VAL B CA 1
ATOM 3949 C C . VAL B 1 229 ? 0.372 -19.344 0.867 1 98.44 229 VAL B C 1
ATOM 3951 O O . VAL B 1 229 ? 0.998 -20.219 1.477 1 98.44 229 VAL B O 1
ATOM 3954 N N . SER B 1 230 ? 0.917 -18.203 0.466 1 98.06 230 SER B N 1
ATOM 3955 C CA . SER B 1 230 ? 2.305 -17.875 0.785 1 98.06 230 SER B CA 1
ATOM 3956 C C . SER B 1 230 ? 2.561 -17.969 2.285 1 98.06 230 SER B C 1
ATOM 3958 O O . SER B 1 230 ? 3.568 -18.531 2.717 1 98.06 230 SER B O 1
ATOM 3960 N N . VAL B 1 231 ? 1.671 -17.391 3.084 1 98.38 231 VAL B N 1
ATOM 3961 C CA . VAL B 1 231 ? 1.831 -17.375 4.535 1 98.38 231 VAL B CA 1
ATOM 3962 C C . VAL B 1 231 ? 1.724 -18.797 5.082 1 98.38 231 VAL B C 1
ATOM 3964 O O . VAL B 1 231 ? 2.5 -19.203 5.953 1 98.38 231 VAL B O 1
ATOM 3967 N N . LEU B 1 232 ? 0.801 -19.531 4.543 1 97.25 232 LEU B N 1
ATOM 3968 C CA . LEU B 1 232 ? 0.553 -20.875 5.035 1 97.25 232 LEU B CA 1
ATOM 3969 C C . LEU B 1 232 ? 1.71 -21.812 4.684 1 97.25 232 LEU B C 1
ATOM 3971 O O . LEU B 1 232 ? 2.006 -22.75 5.422 1 97.25 232 LEU B O 1
ATOM 3975 N N . LEU B 1 233 ? 2.348 -21.547 3.607 1 95.62 233 LEU B N 1
ATOM 3976 C CA . LEU B 1 233 ? 3.385 -22.438 3.08 1 95.62 233 LEU B CA 1
ATOM 3977 C C . LEU B 1 233 ? 4.75 -22.062 3.652 1 95.62 233 LEU B C 1
ATOM 3979 O O . LEU B 1 233 ? 5.582 -22.938 3.891 1 95.62 233 LEU B O 1
ATOM 3983 N N . CYS B 1 234 ? 5.004 -20.797 3.877 1 95.06 234 CYS B N 1
ATOM 3984 C CA . CYS B 1 234 ? 6.348 -20.297 4.156 1 95.06 234 CYS B CA 1
ATOM 3985 C C . CYS B 1 234 ? 6.738 -20.578 5.602 1 95.06 234 CYS B C 1
ATOM 3987 O O . CYS B 1 234 ? 6.219 -19.938 6.523 1 95.06 234 CYS B O 1
ATOM 3989 N N . THR B 1 235 ? 7.758 -21.359 5.758 1 94.81 235 THR B N 1
ATOM 3990 C CA . THR B 1 235 ? 8.203 -21.734 7.094 1 94.81 235 THR B CA 1
ATOM 3991 C C . THR B 1 235 ? 9.102 -20.641 7.688 1 94.81 235 THR B C 1
ATOM 3993 O O . THR B 1 235 ? 9.375 -20.656 8.891 1 94.81 235 THR B O 1
ATOM 3996 N N . ALA B 1 236 ? 9.531 -19.688 6.891 1 96.56 236 ALA B N 1
ATOM 3997 C CA . ALA B 1 236 ? 10.359 -18.594 7.371 1 96.56 236 ALA B CA 1
ATOM 3998 C C . ALA B 1 236 ? 9.508 -17.469 7.957 1 96.56 236 ALA B C 1
ATOM 4000 O O . ALA B 1 236 ? 10.031 -16.406 8.328 1 96.56 236 ALA B O 1
ATOM 4001 N N . GLY B 1 237 ? 8.211 -17.656 8.008 1 97.38 237 GLY B N 1
ATOM 4002 C CA . GLY B 1 237 ? 7.305 -16.672 8.555 1 97.38 237 GLY B CA 1
ATOM 4003 C C . GLY B 1 237 ? 6.375 -17.234 9.617 1 97.38 237 GLY B C 1
ATOM 4004 O O . GLY B 1 237 ? 5.152 -17.141 9.477 1 97.38 237 GLY B O 1
ATOM 4005 N N . PRO B 1 238 ? 6.977 -17.734 10.672 1 97.62 238 PRO B N 1
ATOM 4006 C CA . PRO B 1 238 ? 6.145 -18.391 11.672 1 97.62 238 PRO B CA 1
ATOM 4007 C C . PRO B 1 238 ? 5.156 -17.453 12.352 1 97.62 238 PRO B C 1
ATOM 4009 O O . PRO B 1 238 ? 4.051 -17.859 12.711 1 97.62 238 PRO B O 1
ATOM 4012 N N . GLU B 1 239 ? 5.52 -16.234 12.641 1 98 239 GLU B N 1
ATOM 4013 C CA . GLU B 1 239 ? 4.598 -15.289 13.266 1 98 239 GLU B CA 1
ATOM 4014 C C . GLU B 1 239 ? 3.393 -15.023 12.367 1 98 239 GLU B C 1
ATOM 4016 O O . GLU B 1 239 ? 2.256 -14.992 12.844 1 98 239 GLU B O 1
ATOM 4021 N N . SER B 1 240 ? 3.68 -14.812 11.078 1 98.44 240 SER B N 1
ATOM 4022 C CA . SER B 1 240 ? 2.59 -14.578 10.133 1 98.44 240 SER B CA 1
ATOM 4023 C C . SER B 1 240 ? 1.664 -15.789 10.047 1 98.44 240 SER B C 1
ATOM 4025 O O . SER B 1 240 ? 0.446 -15.633 9.945 1 98.44 240 SER B O 1
ATOM 4027 N N . ARG B 1 241 ? 2.219 -16.969 10.07 1 97.75 241 ARG B N 1
ATOM 4028 C CA . ARG B 1 241 ? 1.409 -18.188 10.062 1 97.75 241 ARG B CA 1
ATOM 4029 C C . ARG B 1 241 ? 0.513 -18.25 11.297 1 97.75 241 ARG B C 1
ATOM 4031 O O . ARG B 1 241 ? -0.658 -18.625 11.195 1 97.75 241 ARG B O 1
ATOM 4038 N N . GLU B 1 242 ? 1.085 -17.922 12.375 1 98.06 242 GLU B N 1
ATOM 4039 C CA . GLU B 1 242 ? 0.322 -17.906 13.625 1 98.06 242 GLU B CA 1
ATOM 4040 C C . GLU B 1 242 ? -0.833 -16.906 13.539 1 98.06 242 GLU B C 1
ATOM 4042 O O . GLU B 1 242 ? -1.954 -17.219 13.953 1 98.06 242 GLU B O 1
ATOM 4047 N N . ILE B 1 243 ? -0.579 -15.742 13.031 1 98.44 243 ILE B N 1
ATOM 4048 C CA . ILE B 1 243 ? -1.592 -14.695 12.922 1 98.44 243 ILE B CA 1
ATOM 4049 C C . ILE B 1 243 ? -2.717 -15.164 12 1 98.44 243 ILE B C 1
ATOM 4051 O O . ILE B 1 243 ? -3.893 -15.094 12.367 1 98.44 243 ILE B O 1
ATOM 4055 N N . VAL B 1 244 ? -2.377 -15.664 10.844 1 98.25 244 VAL B N 1
ATOM 4056 C CA . VAL B 1 244 ? -3.363 -16.109 9.867 1 98.25 244 VAL B CA 1
ATOM 4057 C C . VAL B 1 244 ? -4.156 -17.281 10.43 1 98.25 244 VAL B C 1
ATOM 4059 O O . VAL B 1 244 ? -5.355 -17.406 10.172 1 98.25 244 VAL B O 1
ATOM 4062 N N . GLY B 1 245 ? -3.52 -18.109 11.25 1 97.31 245 GLY B N 1
ATOM 4063 C CA . GLY B 1 245 ? -4.152 -19.266 11.867 1 97.31 245 GLY B CA 1
ATOM 4064 C C . GLY B 1 245 ? -5.27 -18.906 12.82 1 97.31 245 GLY B C 1
ATOM 4065 O O . GLY B 1 245 ? -6.098 -19.75 13.172 1 97.31 245 GLY B O 1
ATOM 4066 N N . GLN B 1 246 ? -5.305 -17.688 13.273 1 97.81 246 GLN B N 1
ATOM 4067 C CA . GLN B 1 246 ? -6.332 -17.219 14.195 1 97.81 246 GLN B CA 1
ATOM 4068 C C . GLN B 1 246 ? -7.648 -16.953 13.469 1 97.81 246 GLN B C 1
ATOM 4070 O O . GLN B 1 246 ? -8.688 -16.781 14.102 1 97.81 246 GLN B O 1
ATOM 4075 N N . TYR B 1 247 ? -7.617 -17.016 12.156 1 98.06 247 TYR B N 1
ATOM 4076 C CA . TYR B 1 247 ? -8.789 -16.688 11.352 1 98.06 247 TYR B CA 1
ATOM 4077 C C . TYR B 1 247 ? -9.141 -17.828 10.406 1 98.06 247 TYR B C 1
ATOM 4079 O O . TYR B 1 247 ? -8.773 -17.797 9.227 1 98.06 247 TYR B O 1
ATOM 4087 N N . PRO B 1 248 ? -9.977 -18.719 10.789 1 97.25 248 PRO B N 1
ATOM 4088 C CA . PRO B 1 248 ? -10.281 -19.938 10.016 1 97.25 248 PRO B CA 1
ATOM 4089 C C . PRO B 1 248 ? -10.867 -19.625 8.641 1 97.25 248 PRO B C 1
ATOM 4091 O O . PRO B 1 248 ? -10.664 -20.391 7.695 1 97.25 248 PRO B O 1
ATOM 4094 N N . VAL B 1 249 ? -11.5 -18.531 8.516 1 97.94 249 VAL B N 1
ATOM 4095 C CA . VAL B 1 249 ? -12.156 -18.188 7.254 1 97.94 249 VAL B CA 1
ATOM 4096 C C . VAL B 1 249 ? -11.102 -17.984 6.168 1 97.94 249 VAL B C 1
ATOM 4098 O O . VAL B 1 249 ? -11.359 -18.234 4.988 1 97.94 249 VAL B O 1
ATOM 4101 N N . LEU B 1 250 ? -9.922 -17.531 6.559 1 98.44 250 LEU B N 1
ATOM 4102 C CA . LEU B 1 250 ? -8.852 -17.344 5.586 1 98.44 250 LEU B CA 1
ATOM 4103 C C . LEU B 1 250 ? -8.414 -18.672 4.992 1 98.44 250 LEU B C 1
ATOM 4105 O O . LEU B 1 250 ? -8.258 -18.797 3.775 1 98.44 250 LEU B O 1
ATOM 4109 N N . ALA B 1 251 ? -8.242 -19.656 5.816 1 97 251 ALA B N 1
ATOM 4110 C CA . ALA B 1 251 ? -7.867 -21 5.367 1 97 251 ALA B CA 1
ATOM 4111 C C . ALA B 1 251 ? -8.969 -21.609 4.504 1 97 251 ALA B C 1
ATOM 4113 O O . ALA B 1 251 ? -8.688 -22.219 3.469 1 97 251 ALA B O 1
ATOM 4114 N N . GLU B 1 252 ? -10.164 -21.469 4.941 1 97 252 GLU B N 1
ATOM 4115 C CA . GLU B 1 252 ? -11.289 -21.984 4.168 1 97 252 GLU B CA 1
ATOM 4116 C C . GLU B 1 252 ? -11.328 -21.375 2.773 1 97 252 GLU B C 1
ATOM 4118 O O . GLU B 1 252 ? -11.5 -22.078 1.781 1 97 252 GLU B O 1
ATOM 4123 N N . TYR B 1 253 ? -11.219 -20.062 2.75 1 98.06 253 TYR B N 1
ATOM 4124 C CA . TYR B 1 253 ? -11.227 -19.312 1.498 1 98.06 253 TYR B CA 1
ATOM 4125 C C . TYR B 1 253 ? -10.18 -19.859 0.531 1 98.06 253 TYR B C 1
ATOM 4127 O O . TYR B 1 253 ? -10.5 -20.172 -0.619 1 98.06 253 TYR B O 1
ATOM 4135 N N . ALA B 1 254 ? -8.938 -20.031 1.016 1 98.12 254 ALA B N 1
ATOM 4136 C CA . ALA B 1 254 ? -7.832 -20.516 0.191 1 98.12 254 ALA B CA 1
ATOM 4137 C C . ALA B 1 254 ? -8.055 -21.969 -0.212 1 98.12 254 ALA B C 1
ATOM 4139 O O . ALA B 1 254 ? -7.773 -22.359 -1.351 1 98.12 254 ALA B O 1
ATOM 4140 N N . GLU B 1 255 ? -8.555 -22.766 0.63 1 96.94 255 GLU B N 1
ATOM 4141 C CA . GLU B 1 255 ? -8.758 -24.188 0.372 1 96.94 255 GLU B CA 1
ATOM 4142 C C . GLU B 1 255 ? -9.812 -24.406 -0.706 1 96.94 255 GLU B C 1
ATOM 4144 O O . GLU B 1 255 ? -9.672 -25.297 -1.549 1 96.94 255 GLU B O 1
ATOM 4149 N N . ARG B 1 256 ? -10.859 -23.641 -0.629 1 97.06 256 ARG B N 1
ATOM 4150 C CA . ARG B 1 256 ? -11.914 -23.781 -1.627 1 97.06 256 ARG B CA 1
ATOM 4151 C C . ARG B 1 256 ? -11.414 -23.391 -3.012 1 97.06 256 ARG B C 1
ATOM 4153 O O . ARG B 1 256 ? -11.734 -24.047 -4.004 1 97.06 256 ARG B O 1
ATOM 4160 N N . ILE B 1 257 ? -10.648 -22.312 -3.066 1 98 257 ILE B N 1
ATOM 4161 C CA . ILE B 1 257 ? -10.078 -21.891 -4.34 1 98 257 ILE B CA 1
ATOM 4162 C C . ILE B 1 257 ? -9.094 -22.953 -4.836 1 98 257 ILE B C 1
ATOM 4164 O O . ILE B 1 257 ? -9.094 -23.312 -6.012 1 98 257 ILE B O 1
ATOM 4168 N N . HIS B 1 258 ? -8.266 -23.469 -3.939 1 97.75 258 HIS B N 1
ATOM 4169 C CA . HIS B 1 258 ? -7.293 -24.5 -4.281 1 97.75 258 HIS B CA 1
ATOM 4170 C C . HIS B 1 258 ? -7.98 -25.734 -4.836 1 97.75 258 HIS B C 1
ATOM 4172 O O . HIS B 1 258 ? -7.57 -26.281 -5.867 1 97.75 258 HIS B O 1
ATOM 4178 N N . ALA B 1 259 ? -8.969 -26.172 -4.191 1 96.56 259 ALA B N 1
ATOM 4179 C CA . ALA B 1 259 ? -9.68 -27.391 -4.594 1 96.56 259 ALA B CA 1
ATOM 4180 C C . ALA B 1 259 ? -10.297 -27.234 -5.98 1 96.56 259 ALA B C 1
ATOM 4182 O O . ALA B 1 259 ? -10.344 -28.188 -6.758 1 96.56 259 ALA B O 1
ATOM 4183 N N . THR B 1 260 ? -10.75 -26.094 -6.254 1 96.69 260 THR B N 1
ATOM 4184 C CA . THR B 1 260 ? -11.461 -25.844 -7.504 1 96.69 260 THR B CA 1
ATOM 4185 C C . THR B 1 260 ? -10.477 -25.609 -8.648 1 96.69 260 THR B C 1
ATOM 4187 O O . THR B 1 260 ? -10.672 -26.109 -9.758 1 96.69 260 THR B O 1
ATOM 4190 N N . TYR B 1 261 ? -9.414 -24.922 -8.406 1 97 261 TYR B N 1
ATOM 4191 C CA . TYR B 1 261 ? -8.609 -24.438 -9.516 1 97 261 TYR B CA 1
ATOM 4192 C C . TYR B 1 261 ? -7.23 -25.078 -9.516 1 97 261 TYR B C 1
ATOM 4194 O O . TYR B 1 261 ? -6.5 -25 -10.5 1 97 261 TYR B O 1
ATOM 4202 N N . PHE B 1 262 ? -6.875 -25.688 -8.398 1 96.62 262 PHE B N 1
ATOM 4203 C CA . PHE B 1 262 ? -5.555 -26.312 -8.297 1 96.62 262 PHE B CA 1
ATOM 4204 C C . PHE B 1 262 ? -5.664 -27.75 -7.84 1 96.62 262 PHE B C 1
ATOM 4206 O O . PHE B 1 262 ? -4.949 -28.188 -6.934 1 96.62 262 PHE B O 1
ATOM 4213 N N . PRO B 1 263 ? -6.512 -28.547 -8.406 1 94 263 PRO B N 1
ATOM 4214 C CA . PRO B 1 263 ? -6.652 -29.922 -7.961 1 94 263 PRO B CA 1
ATOM 4215 C C . PRO B 1 263 ? -5.406 -30.766 -8.242 1 94 263 PRO B C 1
ATOM 4217 O O . PRO B 1 263 ? -5.219 -31.828 -7.633 1 94 263 PRO B O 1
ATOM 4220 N N . ASP B 1 264 ? -4.594 -30.312 -9.148 1 94.5 264 ASP B N 1
ATOM 4221 C CA . ASP B 1 264 ? -3.383 -31.016 -9.547 1 94.5 264 ASP B CA 1
ATOM 4222 C C . ASP B 1 264 ? -2.215 -30.672 -8.625 1 94.5 264 ASP B C 1
ATOM 4224 O O . ASP B 1 264 ? -1.131 -31.25 -8.75 1 94.5 264 ASP B O 1
ATOM 4228 N N . TYR B 1 265 ? -2.416 -29.641 -7.727 1 95 265 TYR B N 1
ATOM 4229 C CA . TYR B 1 265 ? -1.371 -29.219 -6.801 1 95 265 TYR B CA 1
ATOM 4230 C C . TYR B 1 265 ? -1.546 -29.875 -5.438 1 95 265 TYR B C 1
ATOM 4232 O O . TYR B 1 265 ? -2.672 -30.125 -5.004 1 95 265 TYR B O 1
ATOM 4240 N N . SER B 1 266 ? -0.373 -30.109 -4.754 1 93.12 266 SER B N 1
ATOM 4241 C CA . SER B 1 266 ? -0.441 -30.453 -3.34 1 93.12 266 SER B CA 1
ATOM 4242 C C . SER B 1 266 ? -0.814 -29.25 -2.486 1 93.12 266 SER B C 1
ATOM 4244 O O . SER B 1 266 ? -0.372 -28.125 -2.758 1 93.12 266 SER B O 1
ATOM 4246 N N . LYS B 1 267 ? -1.586 -29.562 -1.544 1 88.25 267 LYS B N 1
ATOM 4247 C CA . LYS B 1 267 ? -2.004 -28.5 -0.642 1 88.25 267 LYS B CA 1
ATOM 4248 C C . LYS B 1 267 ? -0.885 -28.125 0.329 1 88.25 267 LYS B C 1
ATOM 4250 O O . LYS B 1 267 ? 0.04 -28.906 0.545 1 88.25 267 LYS B O 1
ATOM 4255 N N . TRP B 1 268 ? -0.839 -26.891 0.854 1 80.75 268 TRP B N 1
ATOM 4256 C CA . TRP B 1 268 ? 0.16 -26.406 1.801 1 80.75 268 TRP B CA 1
ATOM 4257 C C . TRP B 1 268 ? 0.055 -27.141 3.129 1 80.75 268 TRP B C 1
ATOM 4259 O O . TRP B 1 268 ? -1.048 -27.391 3.623 1 80.75 268 TRP B O 1
ATOM 4269 N N . CYS B 1 269 ? 0.263 -28.516 3.232 1 64.62 269 CYS B N 1
ATOM 4270 C CA . CYS B 1 269 ? 0.15 -29.266 4.477 1 64.62 269 CYS B CA 1
ATOM 4271 C C . CYS B 1 269 ? 1.227 -28.859 5.469 1 64.62 269 CYS B C 1
ATOM 4273 O O . CYS B 1 269 ? 2.316 -28.438 5.07 1 64.62 269 CYS B O 1
#

Sequence (538 aa):
MSDPENTSTLTLFRGWPTRGEHVWSPFVVKLEARLRFAGMTYEAGAGSPRSAPKGKIPYITIRPPGKAELVQMGDSTLIIQQLVRWEVVPDLNASLSAEDRAQDLATRALLEDKLYFYHTRERWFDNYYAMRDHALSAIPWPARVLVGLLAYRSHKATLYGQGTLRLSDEEVRASKKEIWETISGVLSSSAARARNTRTSKAAGAEEPFWFLGGHEPTEVDATLFGFIVSVLLCTAGPESREIVGQYPVLAEYAERIHATYFPDYSKWCMSDPENTSTLTLFRGWPTRGEHVWSPFVVKLEARLRFAGMTYEAGAGSPRSAPKGKIPYITIRPPGKAELVQMGDSTLIIQQLVRWEVVPDLNASLSAEDRAQDLATRALLEDKLYFYHTRERWFDNYYAMRDHALSAIPWPARVLVGLLAYRSHKATLYGQGTLRLSDEEVRASKKEIWETISGVLSSSAARARNTRTSKAAGAEEPFWFLGGHEPTEVDATLFGFIVSVLLCTAGPESREIVGQYPVLAEYAERIHATYFPDYSKWC

Nearest PDB structures (foldseek):
  6wut-assembly1_A  TM=7.294E-01  e=1.240E-06  Thermothelomyces thermophilus
  6wuj-assembly1_A  TM=7.471E-01  e=1.077E-05  Thermothelomyces thermophilus
  7ncb-assembly1_A  TM=6.317E-01  e=2.626E-04  Aspergillus fumigatus A1163
  7nco-assembly3_E  TM=6.033E-01  e=1.772E-04  Aspergillus fumigatus A1163
  3lq7-assembly2_C-2  TM=6.569E-01  e=1.265E-03  Agrobacterium fabrum str. C58